Protein AF-A0A267GB24-F1 (afdb_monomer)

Structure (mmCIF, N/CA/C/O backbone):
data_AF-A0A267GB24-F1
#
_entry.id   AF-A0A267GB24-F1
#
loop_
_atom_site.group_PDB
_atom_site.id
_atom_site.type_symbol
_atom_site.label_atom_id
_atom_site.label_alt_id
_atom_site.label_comp_id
_atom_site.label_asym_id
_atom_site.label_entity_id
_atom_site.lab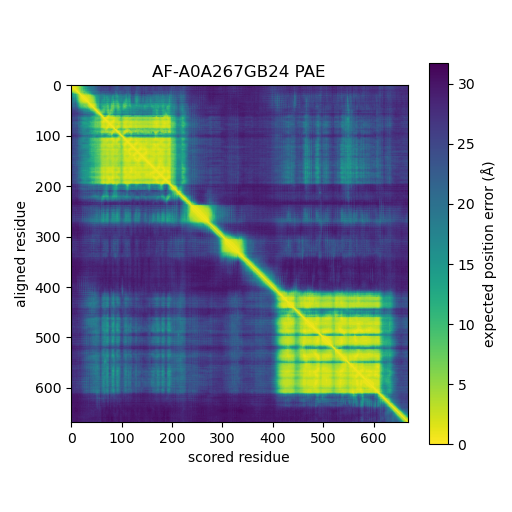el_seq_id
_atom_site.pdbx_PDB_ins_code
_atom_site.Cartn_x
_atom_site.Cartn_y
_atom_site.Cartn_z
_atom_site.occupancy
_atom_site.B_iso_or_equiv
_atom_site.auth_seq_id
_atom_site.auth_comp_id
_atom_site.auth_asym_id
_atom_site.auth_atom_id
_atom_site.pdbx_PDB_model_num
ATOM 1 N N . MET A 1 1 ? 79.904 6.897 -31.071 1.00 52.88 1 MET A N 1
ATOM 2 C CA . MET A 1 1 ? 79.945 7.002 -29.590 1.00 52.88 1 MET A CA 1
ATOM 3 C C . MET A 1 1 ? 79.028 8.101 -29.047 1.00 52.88 1 MET A C 1
ATOM 5 O O . MET A 1 1 ? 78.159 7.765 -28.262 1.00 52.88 1 MET A O 1
ATOM 9 N N . ARG A 1 2 ? 79.124 9.369 -29.485 1.00 63.03 2 ARG A N 1
ATOM 10 C CA . ARG A 1 2 ? 78.197 10.441 -29.041 1.00 63.03 2 ARG A CA 1
ATOM 11 C C . ARG A 1 2 ? 76.716 10.191 -29.378 1.00 63.03 2 ARG A C 1
ATOM 13 O O . ARG A 1 2 ? 75.855 10.501 -28.569 1.00 63.03 2 ARG A O 1
ATOM 20 N N . GLU A 1 3 ? 76.431 9.573 -30.519 1.00 60.88 3 GLU A N 1
ATOM 21 C CA . GLU A 1 3 ? 75.055 9.293 -30.965 1.00 60.88 3 GLU A CA 1
ATOM 22 C C . GLU A 1 3 ? 74.403 8.122 -30.204 1.00 60.88 3 GLU A C 1
ATOM 24 O O . GLU A 1 3 ? 73.231 8.180 -29.844 1.00 60.88 3 GLU A O 1
ATOM 29 N N . ALA A 1 4 ? 75.202 7.120 -29.822 1.00 67.38 4 ALA A N 1
ATOM 30 C CA . ALA A 1 4 ? 74.763 6.017 -28.965 1.00 67.38 4 ALA A CA 1
ATOM 31 C C . ALA A 1 4 ? 74.465 6.476 -27.524 1.00 67.38 4 ALA A C 1
ATOM 33 O O . ALA A 1 4 ? 73.570 5.945 -26.872 1.00 67.38 4 ALA A O 1
ATOM 34 N N . VAL A 1 5 ? 75.177 7.500 -27.038 1.00 78.06 5 VAL A N 1
ATOM 35 C CA . VAL A 1 5 ? 74.915 8.105 -25.722 1.00 78.06 5 VAL A CA 1
ATOM 36 C C . VAL A 1 5 ? 73.628 8.938 -25.749 1.00 78.06 5 VAL A C 1
ATOM 38 O O . VAL A 1 5 ? 72.844 8.874 -24.808 1.00 78.06 5 VAL A O 1
ATOM 41 N N . LEU A 1 6 ? 73.347 9.648 -26.847 1.00 75.19 6 LEU A N 1
ATOM 42 C CA . LEU A 1 6 ? 72.114 10.429 -27.008 1.00 75.19 6 LEU A CA 1
ATOM 43 C C . LEU A 1 6 ? 70.857 9.551 -27.145 1.00 75.19 6 LEU A C 1
ATOM 45 O O . LEU A 1 6 ? 69.822 9.890 -26.573 1.00 75.19 6 LEU A O 1
ATOM 49 N N . GLN A 1 7 ? 70.946 8.393 -27.808 1.00 69.19 7 GLN A N 1
ATOM 50 C CA . GLN A 1 7 ? 69.842 7.421 -27.847 1.00 69.19 7 GLN A CA 1
ATOM 51 C C . GLN A 1 7 ? 69.592 6.736 -26.494 1.00 69.19 7 GLN A C 1
ATOM 53 O O . GLN A 1 7 ? 68.443 6.450 -26.165 1.00 69.19 7 GLN A O 1
ATOM 58 N N . ALA A 1 8 ? 70.629 6.529 -25.676 1.00 65.88 8 ALA A N 1
ATOM 59 C CA . ALA A 1 8 ? 70.475 5.954 -24.340 1.00 65.88 8 ALA A CA 1
ATOM 60 C C . ALA A 1 8 ? 69.830 6.925 -23.330 1.00 65.88 8 ALA A C 1
ATOM 62 O O . ALA A 1 8 ? 69.159 6.477 -22.406 1.00 65.88 8 ALA A O 1
ATOM 63 N N . MET A 1 9 ? 69.986 8.245 -23.511 1.00 67.75 9 MET A N 1
ATOM 64 C CA . MET A 1 9 ? 69.376 9.248 -22.622 1.00 67.75 9 MET A CA 1
ATOM 65 C C . MET A 1 9 ? 67.915 9.586 -22.961 1.00 67.75 9 MET A C 1
ATOM 67 O O . MET A 1 9 ? 67.224 10.166 -22.127 1.00 67.75 9 MET A O 1
ATOM 71 N N . LEU A 1 10 ? 67.432 9.221 -24.154 1.00 67.75 10 LEU A N 1
ATOM 72 C CA . LEU A 1 10 ? 66.042 9.442 -24.585 1.00 67.75 10 LEU A CA 1
ATOM 73 C C . LEU A 1 10 ? 65.134 8.217 -24.383 1.00 67.75 10 LEU A C 1
ATOM 75 O O . LEU A 1 10 ? 63.928 8.304 -24.616 1.00 67.75 10 LEU A O 1
ATOM 79 N N . ALA A 1 11 ? 65.681 7.081 -23.943 1.00 59.03 11 ALA A N 1
ATOM 80 C CA . ALA A 1 11 ? 64.884 5.907 -23.617 1.00 59.03 11 ALA A CA 1
ATOM 81 C C . ALA A 1 11 ? 64.145 6.127 -22.279 1.00 59.03 11 ALA A C 1
ATOM 83 O O . ALA A 1 11 ? 64.794 6.398 -21.264 1.00 59.03 11 ALA A O 1
ATOM 84 N N . PRO A 1 12 ? 62.802 6.022 -22.237 1.00 60.47 12 PRO A N 1
ATOM 85 C CA . PRO A 1 12 ? 62.058 6.167 -20.993 1.00 60.47 12 PRO A CA 1
ATOM 86 C C . PRO A 1 12 ? 62.461 5.064 -20.001 1.00 60.47 12 PRO A C 1
ATOM 88 O O . PRO A 1 12 ? 62.697 3.924 -20.414 1.00 60.47 12 PRO A O 1
ATOM 91 N N . PRO A 1 13 ? 62.541 5.370 -18.693 1.00 58.88 13 PRO A N 1
ATOM 92 C CA . PRO A 1 13 ? 62.968 4.397 -17.699 1.00 58.88 13 PRO A CA 1
ATOM 93 C C . PRO A 1 13 ? 61.991 3.210 -17.648 1.00 58.88 13 PRO A C 1
ATOM 95 O O . PRO A 1 13 ? 60.775 3.409 -17.745 1.00 58.88 13 PRO A O 1
ATOM 98 N N . PRO A 1 14 ? 62.487 1.970 -17.475 1.00 50.16 14 PRO A N 1
ATOM 99 C CA . PRO A 1 14 ? 61.629 0.801 -17.364 1.00 50.16 14 PRO A CA 1
ATOM 100 C C . PRO A 1 14 ? 60.762 0.928 -16.107 1.00 50.16 14 PRO A C 1
ATOM 102 O O . PRO A 1 14 ? 61.260 0.974 -14.981 1.00 50.16 14 PRO A O 1
ATOM 105 N N . MET A 1 15 ? 59.447 1.002 -16.311 1.00 47.69 15 MET A N 1
ATOM 106 C CA . MET A 1 15 ? 58.461 1.020 -15.232 1.00 47.69 15 MET A CA 1
ATOM 107 C C . MET A 1 15 ? 58.642 -0.220 -14.340 1.00 47.69 15 MET A C 1
ATOM 109 O O . MET A 1 15 ? 58.783 -1.333 -14.857 1.00 47.69 15 MET A O 1
ATOM 113 N N . PRO A 1 16 ? 58.620 -0.076 -13.004 1.00 47.81 16 PRO A N 1
ATOM 114 C CA . PRO A 1 16 ? 58.806 -1.206 -12.109 1.00 47.81 16 PRO A CA 1
ATOM 115 C C . PRO A 1 16 ? 57.632 -2.184 -12.253 1.00 47.81 16 PRO A C 1
ATOM 117 O O . PRO A 1 16 ? 56.503 -1.881 -11.869 1.00 47.81 16 PRO A O 1
ATOM 120 N N . ALA A 1 17 ? 57.918 -3.399 -12.732 1.00 51.91 17 ALA A N 1
ATOM 121 C CA . ALA A 1 17 ? 56.963 -4.500 -12.921 1.00 51.91 17 ALA A CA 1
ATOM 122 C C . ALA A 1 17 ? 56.171 -4.900 -11.651 1.00 51.91 17 ALA A C 1
ATOM 124 O O . ALA A 1 17 ? 55.224 -5.680 -11.718 1.00 51.91 17 ALA A O 1
ATOM 125 N N . LYS A 1 18 ? 56.519 -4.341 -10.485 1.00 49.03 18 LYS A N 1
ATOM 126 C CA . LYS A 1 18 ? 55.812 -4.547 -9.217 1.00 49.03 18 LYS A CA 1
ATOM 127 C C . LYS A 1 18 ? 54.510 -3.736 -9.099 1.00 49.03 18 LYS A C 1
ATOM 129 O O . LYS A 1 18 ? 53.655 -4.129 -8.312 1.00 49.03 18 LYS A O 1
ATOM 134 N N . SER A 1 19 ? 54.304 -2.662 -9.875 1.00 54.94 19 SER A N 1
ATOM 135 C CA . SER A 1 19 ? 53.069 -1.860 -9.762 1.00 54.94 19 SER A CA 1
ATOM 136 C C . SER A 1 19 ? 51.867 -2.498 -10.467 1.00 54.94 19 SER A C 1
ATOM 138 O O . SER A 1 19 ? 50.762 -2.434 -9.938 1.00 54.94 19 SER A O 1
ATOM 140 N N . ALA A 1 20 ? 52.073 -3.193 -11.591 1.00 51.19 20 ALA A N 1
ATOM 141 C CA . ALA A 1 20 ? 50.996 -3.859 -12.326 1.00 51.19 20 ALA A CA 1
ATOM 142 C C . ALA A 1 20 ? 50.421 -5.062 -11.556 1.00 51.19 20 ALA A C 1
ATOM 144 O O . ALA A 1 20 ? 49.208 -5.249 -11.518 1.00 51.19 20 ALA A O 1
ATOM 145 N N . ALA A 1 21 ? 51.275 -5.834 -10.873 1.00 54.78 21 ALA A N 1
ATOM 146 C CA . ALA A 1 21 ? 50.835 -6.937 -10.018 1.00 54.78 21 ALA A CA 1
ATOM 147 C C . ALA A 1 21 ? 50.081 -6.434 -8.773 1.00 54.78 21 ALA A C 1
ATOM 149 O O . ALA A 1 21 ? 49.046 -6.994 -8.418 1.00 54.78 21 ALA A O 1
ATOM 150 N N . HIS A 1 22 ? 50.540 -5.340 -8.152 1.00 55.38 22 HIS A N 1
ATOM 151 C CA . HIS A 1 22 ? 49.831 -4.723 -7.028 1.00 55.38 22 HIS A CA 1
ATOM 152 C C . HIS A 1 22 ? 48.517 -4.051 -7.445 1.00 55.38 22 HIS A C 1
ATOM 154 O O . HIS A 1 22 ? 47.546 -4.139 -6.701 1.00 55.38 22 HIS A O 1
ATOM 160 N N . GLN A 1 23 ? 48.442 -3.437 -8.630 1.00 51.62 23 GLN A N 1
ATOM 161 C CA . GLN A 1 23 ? 47.197 -2.869 -9.160 1.00 51.62 23 GLN A CA 1
ATOM 162 C C . GLN A 1 23 ? 46.195 -3.955 -9.572 1.00 51.62 23 GLN A C 1
ATOM 164 O O . GLN A 1 23 ? 45.009 -3.810 -9.291 1.00 51.62 23 GLN A O 1
ATOM 169 N N . ALA A 1 24 ? 46.650 -5.071 -10.151 1.00 52.91 24 ALA A N 1
ATOM 170 C CA . ALA A 1 24 ? 45.792 -6.220 -10.445 1.00 52.91 24 ALA A CA 1
ATOM 171 C C . ALA A 1 24 ? 45.283 -6.903 -9.162 1.00 52.91 24 ALA A C 1
ATOM 173 O O . ALA A 1 24 ? 44.103 -7.241 -9.073 1.00 52.91 24 ALA A O 1
ATOM 174 N N . ALA A 1 25 ? 46.136 -7.042 -8.140 1.00 49.81 25 ALA A N 1
ATOM 175 C CA . ALA A 1 25 ? 45.742 -7.567 -6.833 1.00 49.81 25 ALA A CA 1
ATOM 176 C C . ALA A 1 25 ? 44.787 -6.618 -6.086 1.00 49.81 25 ALA A C 1
ATOM 178 O O . ALA A 1 25 ? 43.822 -7.078 -5.481 1.00 49.81 25 ALA A O 1
ATOM 179 N N . ALA A 1 26 ? 44.997 -5.300 -6.173 1.00 47.31 26 ALA A N 1
ATOM 180 C CA . ALA A 1 26 ? 44.103 -4.301 -5.589 1.00 47.31 26 ALA A CA 1
ATOM 181 C C . ALA A 1 26 ? 42.745 -4.243 -6.309 1.00 47.31 26 ALA A C 1
ATOM 183 O O . ALA A 1 26 ? 41.717 -4.132 -5.648 1.00 47.31 26 ALA A O 1
ATOM 184 N N . ALA A 1 27 ? 42.714 -4.385 -7.639 1.00 46.22 27 ALA A N 1
ATOM 185 C CA . ALA A 1 27 ? 41.473 -4.476 -8.407 1.00 46.22 27 ALA A CA 1
ATOM 186 C C . ALA A 1 27 ? 40.699 -5.773 -8.104 1.00 46.22 27 ALA A C 1
ATOM 188 O O . ALA A 1 27 ? 39.478 -5.739 -7.964 1.00 46.22 27 ALA A O 1
ATOM 189 N N . ALA A 1 28 ? 41.398 -6.901 -7.929 1.00 45.69 28 ALA A N 1
ATOM 190 C CA . ALA A 1 28 ? 40.791 -8.163 -7.507 1.00 45.69 28 ALA A CA 1
ATOM 191 C C . ALA A 1 28 ? 40.254 -8.097 -6.063 1.00 45.69 28 ALA A C 1
ATOM 193 O O . ALA A 1 28 ? 39.152 -8.572 -5.799 1.00 45.69 28 ALA A O 1
ATOM 194 N N . ALA A 1 29 ? 40.983 -7.452 -5.146 1.00 41.50 29 ALA A N 1
ATOM 195 C CA . ALA A 1 29 ? 40.540 -7.235 -3.768 1.00 41.50 29 ALA A CA 1
ATOM 196 C C . ALA A 1 29 ? 39.352 -6.260 -3.679 1.00 41.50 29 ALA A C 1
ATOM 198 O O . ALA A 1 29 ? 38.432 -6.489 -2.899 1.00 41.50 29 ALA A O 1
ATOM 199 N N . ALA A 1 30 ? 39.324 -5.213 -4.511 1.00 41.34 30 ALA A N 1
ATOM 200 C CA . ALA A 1 30 ? 38.196 -4.287 -4.604 1.00 41.34 30 ALA A CA 1
ATOM 201 C C . ALA A 1 30 ? 36.944 -4.953 -5.202 1.00 41.34 30 ALA A C 1
ATOM 203 O O . ALA A 1 30 ? 35.841 -4.720 -4.714 1.00 41.34 30 ALA A O 1
ATOM 204 N N . ALA A 1 31 ? 37.103 -5.831 -6.200 1.00 43.72 31 ALA A N 1
ATOM 205 C CA . ALA A 1 31 ? 36.003 -6.632 -6.739 1.00 43.72 31 ALA A CA 1
ATOM 206 C C . ALA A 1 31 ? 35.462 -7.641 -5.707 1.00 43.72 31 ALA A C 1
ATOM 208 O O . ALA A 1 31 ? 34.249 -7.789 -5.580 1.00 43.72 31 ALA A O 1
ATOM 209 N N . ALA A 1 32 ? 36.343 -8.269 -4.917 1.00 40.88 32 ALA A N 1
ATOM 210 C CA . ALA A 1 32 ? 35.952 -9.161 -3.824 1.00 40.88 32 ALA A CA 1
ATOM 211 C C . ALA A 1 32 ? 35.237 -8.413 -2.677 1.00 40.88 32 ALA A C 1
ATOM 213 O O . ALA A 1 32 ? 34.249 -8.905 -2.133 1.00 40.88 32 ALA A O 1
ATOM 214 N N . ALA A 1 33 ? 35.683 -7.197 -2.341 1.00 38.31 33 ALA A N 1
ATOM 215 C CA . ALA A 1 33 ? 35.041 -6.344 -1.338 1.00 38.31 33 ALA A CA 1
ATOM 216 C C . ALA A 1 33 ? 33.681 -5.783 -1.805 1.00 38.31 33 ALA A C 1
ATOM 218 O O . ALA A 1 33 ? 32.763 -5.625 -1.002 1.00 38.31 33 ALA A O 1
ATOM 219 N N . ALA A 1 34 ? 33.523 -5.515 -3.106 1.00 39.88 34 ALA A N 1
ATOM 220 C CA . ALA A 1 34 ? 32.231 -5.157 -3.687 1.00 39.88 34 ALA A CA 1
ATOM 221 C C . ALA A 1 34 ? 31.247 -6.341 -3.637 1.00 39.88 34 ALA A C 1
ATOM 223 O O . ALA A 1 34 ? 30.090 -6.147 -3.265 1.00 39.88 34 ALA A O 1
ATOM 224 N N . SER A 1 35 ? 31.715 -7.569 -3.903 1.00 43.97 35 SER A N 1
ATOM 225 C CA . SER A 1 35 ? 30.869 -8.766 -3.818 1.00 43.97 35 SER A CA 1
ATOM 226 C C . SER A 1 35 ? 30.406 -9.097 -2.396 1.00 43.97 35 SER A C 1
ATOM 228 O O . SER A 1 35 ? 29.263 -9.502 -2.228 1.00 43.97 35 SER A O 1
ATOM 230 N N . THR A 1 36 ? 31.221 -8.865 -1.359 1.00 40.00 36 THR A N 1
ATOM 231 C CA . THR A 1 36 ? 30.813 -9.119 0.039 1.00 40.00 36 THR A CA 1
ATOM 232 C C . THR A 1 36 ? 29.830 -8.072 0.576 1.00 40.00 36 THR A C 1
ATOM 234 O O . THR A 1 36 ? 28.964 -8.395 1.390 1.00 40.00 36 THR A O 1
ATOM 237 N N . SER A 1 37 ? 29.908 -6.826 0.094 1.00 40.31 37 SER A N 1
ATOM 238 C CA . SER A 1 37 ? 28.919 -5.775 0.380 1.00 40.31 37 SER A CA 1
ATOM 239 C C . SER A 1 37 ? 27.567 -6.063 -0.291 1.00 40.31 37 SER A C 1
ATOM 241 O O . SER A 1 37 ? 26.520 -5.959 0.351 1.00 40.31 37 SER A O 1
ATOM 243 N N . GLU A 1 38 ? 27.580 -6.508 -1.555 1.00 44.34 38 GLU A N 1
ATOM 244 C CA . GLU A 1 38 ? 26.372 -6.960 -2.260 1.00 44.34 38 GLU A CA 1
ATOM 245 C C . GLU A 1 38 ? 25.779 -8.231 -1.640 1.00 44.34 38 GLU A C 1
ATOM 247 O O . GLU A 1 38 ? 24.562 -8.331 -1.530 1.00 44.34 38 GLU A O 1
ATOM 252 N N . GLU A 1 39 ? 26.602 -9.169 -1.167 1.00 41.22 39 GLU A N 1
ATOM 253 C CA . GLU A 1 39 ? 26.149 -10.375 -0.464 1.00 41.22 39 GLU A CA 1
ATOM 254 C C . GLU A 1 39 ? 25.481 -10.041 0.882 1.00 41.22 39 GLU A C 1
ATOM 256 O O . GLU A 1 39 ? 24.453 -10.622 1.222 1.00 41.22 39 GLU A O 1
ATOM 261 N N . SER A 1 40 ? 25.981 -9.040 1.616 1.00 36.44 40 SER A N 1
ATOM 262 C CA . SER A 1 40 ? 25.338 -8.522 2.836 1.00 36.44 40 SER A CA 1
ATOM 263 C C . SER A 1 40 ? 24.008 -7.807 2.540 1.00 36.44 40 SER A C 1
ATOM 265 O O . SER A 1 40 ? 23.011 -8.017 3.233 1.00 36.44 40 SER A O 1
ATOM 267 N N . ALA A 1 41 ? 23.945 -7.018 1.461 1.00 43.12 41 ALA A N 1
ATOM 268 C CA . ALA A 1 41 ? 22.705 -6.395 0.992 1.00 43.12 41 ALA A CA 1
ATOM 269 C C . ALA A 1 41 ? 21.680 -7.433 0.488 1.00 43.12 41 ALA A C 1
ATOM 271 O O . ALA A 1 41 ? 20.486 -7.299 0.755 1.00 43.12 41 ALA A O 1
ATOM 272 N N . LEU A 1 42 ? 22.141 -8.496 -0.178 1.00 45.41 42 LEU A N 1
ATOM 273 C CA . LEU A 1 42 ? 21.326 -9.634 -0.599 1.00 45.41 42 LEU A CA 1
ATOM 274 C C . LEU A 1 42 ? 20.835 -10.445 0.600 1.00 45.41 42 LEU A C 1
ATOM 276 O O . LEU A 1 42 ? 19.666 -10.800 0.625 1.00 45.41 42 LEU A O 1
ATOM 280 N N . ASN A 1 43 ? 21.656 -10.666 1.628 1.00 41.88 43 ASN A N 1
ATOM 281 C CA . ASN A 1 43 ? 21.225 -11.326 2.864 1.00 41.88 43 ASN A CA 1
ATOM 282 C C . ASN A 1 43 ? 20.130 -10.534 3.600 1.00 41.88 43 ASN A C 1
ATOM 284 O O . ASN A 1 43 ? 19.216 -11.141 4.151 1.00 41.88 43 ASN A O 1
ATOM 288 N N . ASN A 1 44 ? 20.155 -9.198 3.525 1.00 38.47 44 ASN A N 1
ATOM 289 C CA . ASN A 1 44 ? 19.076 -8.337 4.028 1.00 38.47 44 ASN A CA 1
ATOM 290 C C . ASN A 1 44 ? 17.823 -8.323 3.124 1.00 38.47 44 ASN A C 1
ATOM 292 O O . ASN A 1 44 ? 16.719 -8.076 3.602 1.00 38.47 44 ASN A O 1
ATOM 296 N N . LEU A 1 45 ? 17.965 -8.601 1.822 1.00 40.03 45 LEU A N 1
ATOM 297 C CA . LEU A 1 45 ? 16.843 -8.850 0.902 1.00 40.03 45 LEU A CA 1
ATOM 298 C C . LEU A 1 45 ? 16.262 -10.268 1.064 1.00 40.03 45 LEU A C 1
ATOM 300 O O . LEU A 1 45 ? 15.080 -10.485 0.807 1.00 40.03 45 LEU A O 1
ATOM 304 N N . LEU A 1 46 ? 17.067 -11.237 1.507 1.00 37.91 46 LEU A N 1
ATOM 305 C CA . LEU A 1 46 ? 16.652 -12.617 1.784 1.00 37.91 46 LEU A CA 1
ATOM 306 C C . LEU A 1 46 ? 15.847 -12.744 3.087 1.00 37.91 46 LEU A C 1
ATOM 308 O O . LEU A 1 46 ? 15.130 -13.727 3.257 1.00 37.91 46 LEU A O 1
ATOM 312 N N . THR A 1 47 ? 15.910 -11.743 3.969 1.00 35.34 47 THR A N 1
ATOM 313 C CA . THR A 1 47 ? 15.036 -11.587 5.143 1.00 35.34 47 THR A CA 1
ATOM 314 C C . THR A 1 47 ? 13.780 -10.765 4.862 1.00 35.34 47 THR A C 1
ATOM 316 O O . THR A 1 47 ? 13.074 -10.403 5.803 1.00 35.34 47 THR A O 1
ATOM 319 N N . VAL A 1 48 ? 13.441 -10.499 3.591 1.00 38.41 48 VAL A N 1
ATOM 320 C CA . VAL A 1 48 ? 12.101 -10.008 3.246 1.00 38.41 48 VAL A CA 1
ATOM 321 C C . VAL A 1 48 ? 11.099 -11.087 3.651 1.00 38.41 48 VAL A C 1
ATOM 323 O O . VAL A 1 48 ? 10.867 -12.055 2.925 1.00 38.41 48 VAL A O 1
ATOM 326 N N . GLU A 1 49 ? 10.512 -10.923 4.837 1.00 36.22 49 GLU A N 1
ATOM 327 C CA . GLU A 1 49 ? 9.334 -11.665 5.253 1.00 36.22 49 GLU A CA 1
ATOM 328 C C . GLU A 1 49 ? 8.225 -11.322 4.261 1.00 36.22 49 GLU A C 1
ATOM 330 O O . GLU A 1 49 ? 7.556 -10.289 4.351 1.00 36.22 49 GLU A O 1
ATOM 335 N N . LEU A 1 50 ? 8.055 -12.183 3.255 1.00 46.78 50 LEU A N 1
ATOM 336 C CA . LEU A 1 50 ? 6.847 -12.177 2.451 1.00 46.78 50 LEU A CA 1
ATOM 337 C C . LEU A 1 50 ? 5.682 -12.262 3.442 1.00 46.78 50 LEU A C 1
ATOM 339 O O . LEU A 1 50 ? 5.692 -13.161 4.288 1.00 46.78 50 LEU A O 1
ATOM 343 N N . PRO A 1 51 ? 4.703 -11.340 3.378 1.00 43.66 51 PRO A N 1
ATOM 344 C CA . PRO A 1 51 ? 3.585 -11.330 4.303 1.00 43.66 51 PRO A CA 1
ATOM 345 C C . PRO A 1 51 ? 3.040 -12.745 4.487 1.00 43.66 51 PRO A C 1
ATOM 347 O O . PRO A 1 51 ? 2.744 -13.423 3.501 1.00 43.66 51 PRO A O 1
ATOM 350 N N . SER A 1 52 ? 2.851 -13.173 5.737 1.00 44.28 52 SER A N 1
ATOM 351 C CA . SER A 1 52 ? 2.342 -14.498 6.145 1.00 44.28 52 SER A CA 1
ATOM 352 C C . SER A 1 52 ? 1.007 -14.913 5.489 1.00 44.28 52 SER A C 1
ATOM 354 O O . SER A 1 52 ? 0.545 -16.040 5.643 1.00 44.28 52 SER A O 1
ATOM 356 N N . ARG A 1 53 ? 0.407 -14.016 4.698 1.00 46.78 53 ARG A N 1
ATOM 357 C CA . ARG A 1 53 ? -0.774 -14.201 3.850 1.00 46.78 53 ARG A CA 1
ATOM 358 C C . ARG A 1 53 ? -0.528 -15.021 2.573 1.00 46.78 53 ARG A C 1
ATOM 360 O O . ARG A 1 53 ? -1.510 -15.435 1.968 1.00 46.78 53 ARG A O 1
ATOM 367 N N . TYR A 1 54 ? 0.717 -15.260 2.146 1.00 50.66 54 TYR A N 1
ATOM 368 C CA . TYR A 1 54 ? 0.994 -16.139 0.992 1.00 50.66 54 TYR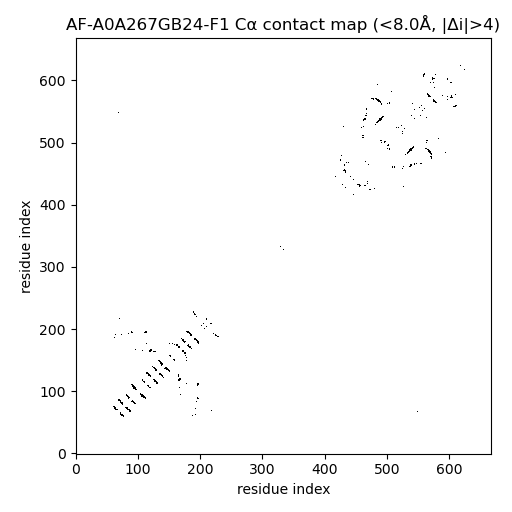 A CA 1
ATOM 369 C C . TYR A 1 54 ? 1.038 -17.625 1.372 1.00 50.66 54 TYR A C 1
ATOM 371 O O . TYR A 1 54 ? 0.676 -18.471 0.559 1.00 50.66 54 TYR A O 1
ATOM 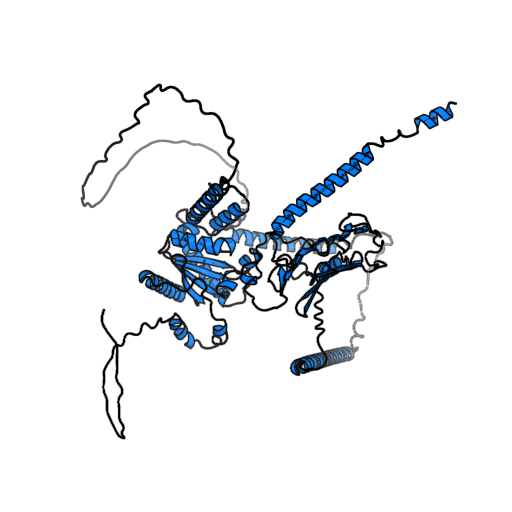379 N N . SER A 1 55 ? 1.379 -17.940 2.624 1.00 45.97 55 SER A N 1
ATOM 380 C CA . SER A 1 55 ? 1.436 -19.313 3.145 1.00 45.97 55 SER A CA 1
ATOM 381 C C . SER A 1 55 ? 0.056 -19.970 3.298 1.00 45.97 55 SER A C 1
ATOM 383 O O . SER A 1 55 ? -0.030 -21.185 3.433 1.00 45.97 55 SER A O 1
ATOM 385 N N . SER A 1 56 ? -1.030 -19.185 3.288 1.00 47.00 56 SER A N 1
ATOM 386 C CA . SER A 1 56 ? -2.409 -19.676 3.427 1.00 47.00 56 SER A CA 1
ATOM 387 C C . SER A 1 56 ? -3.147 -19.869 2.098 1.00 47.00 56 SER A C 1
ATOM 389 O O . SER A 1 56 ? -4.295 -20.318 2.100 1.00 47.00 56 SER A O 1
ATOM 391 N N . LEU A 1 57 ? -2.507 -19.588 0.955 1.00 52.66 57 LEU A N 1
ATOM 392 C CA . LEU A 1 57 ? -3.019 -19.961 -0.368 1.00 52.66 57 LEU A CA 1
ATOM 393 C C . LEU A 1 57 ? -2.792 -21.467 -0.587 1.00 52.66 57 LEU A C 1
ATOM 395 O O . LEU A 1 57 ? -1.988 -21.875 -1.416 1.00 52.66 57 LEU A O 1
ATOM 399 N N . GLY A 1 58 ? -3.489 -22.296 0.195 1.00 41.56 58 GLY A N 1
ATOM 400 C CA . GLY A 1 58 ? -3.394 -23.760 0.216 1.00 41.56 58 GLY A CA 1
ATOM 401 C C . GLY A 1 58 ? -3.962 -24.462 -1.021 1.00 41.56 58 GLY A C 1
ATOM 402 O O . GLY A 1 58 ? -4.708 -25.427 -0.898 1.00 41.56 58 GLY A O 1
ATOM 403 N N . GLY A 1 59 ? -3.634 -23.996 -2.222 1.00 48.47 59 GLY A N 1
ATOM 404 C CA . GLY A 1 59 ? -3.982 -24.672 -3.465 1.00 48.47 59 GLY A CA 1
ATOM 405 C C . GLY A 1 59 ? -2.857 -24.503 -4.467 1.00 48.47 59 GLY A C 1
ATOM 406 O O . GLY A 1 59 ? -2.514 -23.361 -4.757 1.00 48.47 59 GLY A O 1
ATOM 407 N N . GLY A 1 60 ? -2.323 -25.627 -4.970 1.00 56.34 60 GLY A N 1
ATOM 408 C CA . GLY A 1 60 ? -1.214 -25.780 -5.931 1.00 56.34 60 GLY A CA 1
ATOM 409 C C . GLY A 1 60 ? -1.349 -24.918 -7.185 1.00 56.34 60 GLY A C 1
ATOM 410 O O . GLY A 1 60 ? -1.680 -25.358 -8.288 1.00 56.34 60 GLY A O 1
ATOM 411 N N . ARG A 1 61 ? -1.188 -23.612 -7.005 1.00 73.56 61 ARG A N 1
ATOM 412 C CA . ARG A 1 61 ? -1.243 -22.621 -8.057 1.00 73.56 61 ARG A CA 1
ATOM 413 C C . ARG A 1 61 ? 0.144 -22.020 -8.113 1.00 73.56 61 ARG A C 1
ATOM 415 O O . ARG A 1 61 ? 0.561 -21.365 -7.170 1.00 73.56 61 ARG A O 1
ATOM 422 N N . LEU A 1 62 ? 0.828 -22.206 -9.242 1.00 72.38 62 LEU A N 1
ATOM 423 C CA . LEU A 1 62 ? 1.978 -21.375 -9.584 1.00 72.38 62 LEU A CA 1
ATOM 424 C C . LEU A 1 62 ? 1.579 -19.904 -9.416 1.00 72.38 62 LEU A C 1
ATOM 426 O O . LEU A 1 62 ? 0.681 -19.425 -10.117 1.00 72.38 62 LEU A O 1
ATOM 430 N N . ILE A 1 63 ? 2.213 -19.227 -8.464 1.00 79.75 63 ILE A N 1
ATOM 431 C CA . ILE A 1 63 ? 1.969 -17.823 -8.159 1.00 79.75 63 ILE A CA 1
ATOM 432 C C . ILE A 1 63 ? 3.186 -17.043 -8.647 1.00 79.75 63 ILE A C 1
ATOM 434 O O . ILE A 1 63 ? 4.276 -17.123 -8.081 1.00 79.75 63 ILE A O 1
ATOM 438 N N . GLN A 1 64 ? 2.984 -16.301 -9.734 1.00 89.81 64 GLN A N 1
ATOM 439 C CA . GLN A 1 64 ? 3.880 -15.236 -10.155 1.00 89.81 64 GLN A CA 1
ATOM 440 C C . GLN A 1 64 ? 3.307 -13.916 -9.636 1.00 89.81 64 GLN A C 1
ATOM 442 O O . GLN A 1 64 ? 2.198 -13.528 -10.003 1.00 89.81 64 GLN A O 1
ATOM 447 N N . CYS A 1 65 ? 4.061 -13.230 -8.786 1.00 88.12 65 CYS A N 1
ATOM 448 C CA . CYS A 1 65 ? 3.699 -11.939 -8.216 1.00 88.12 65 CYS A CA 1
ATOM 449 C C . CYS A 1 65 ? 4.615 -10.856 -8.773 1.00 88.12 65 CYS A C 1
ATOM 451 O O . CYS A 1 65 ? 5.829 -11.035 -8.833 1.00 88.12 65 CYS A O 1
ATOM 453 N N . ARG A 1 66 ? 4.056 -9.703 -9.136 1.00 85.12 66 ARG A N 1
ATOM 454 C CA . ARG A 1 66 ? 4.860 -8.514 -9.424 1.00 85.12 66 ARG A CA 1
ATOM 455 C C . ARG A 1 66 ? 5.110 -7.762 -8.124 1.00 85.12 66 ARG A C 1
ATOM 457 O O . ARG A 1 66 ? 4.161 -7.479 -7.396 1.00 85.12 66 ARG A O 1
ATOM 464 N N . LEU A 1 67 ? 6.373 -7.474 -7.836 1.00 82.31 67 LEU A N 1
ATOM 465 C CA . LEU A 1 67 ? 6.767 -6.671 -6.693 1.00 82.31 67 LEU A CA 1
ATOM 466 C C . LEU A 1 67 ? 6.594 -5.172 -6.987 1.00 82.31 67 LEU A C 1
ATOM 468 O O . LEU A 1 67 ? 6.541 -4.760 -8.151 1.00 82.31 67 LEU A O 1
ATOM 472 N N . PRO A 1 68 ? 6.514 -4.348 -5.936 1.00 63.28 68 PRO A N 1
ATOM 473 C CA . PRO A 1 68 ? 6.257 -2.911 -6.048 1.00 63.28 68 PRO A CA 1
ATOM 474 C C . PRO A 1 68 ? 7.405 -2.125 -6.678 1.00 63.28 68 PRO A C 1
ATOM 476 O O . PRO A 1 68 ? 7.177 -1.125 -7.350 1.00 63.28 68 PRO A O 1
ATOM 479 N N . ASP A 1 69 ? 8.633 -2.614 -6.516 1.00 74.81 69 ASP A N 1
ATOM 480 C CA . ASP A 1 69 ? 9.842 -2.097 -7.165 1.00 74.81 69 ASP A CA 1
ATOM 481 C C . ASP A 1 69 ? 9.898 -2.436 -8.672 1.00 74.81 69 ASP A C 1
ATOM 483 O O . ASP A 1 69 ? 10.926 -2.253 -9.323 1.00 74.81 69 ASP A O 1
ATOM 487 N N . GLY A 1 70 ? 8.809 -2.977 -9.232 1.00 81.06 70 GLY A N 1
ATOM 488 C CA . GLY A 1 70 ? 8.738 -3.517 -10.587 1.00 81.06 70 GLY A CA 1
ATOM 489 C C . GLY A 1 70 ? 9.315 -4.927 -10.711 1.00 81.06 70 GLY A C 1
ATOM 490 O O . GLY A 1 70 ? 9.244 -5.510 -11.798 1.00 81.06 70 GLY A O 1
ATOM 491 N N . GLY A 1 71 ? 9.853 -5.482 -9.622 1.00 87.75 71 GLY A N 1
ATOM 492 C CA . GLY A 1 71 ? 10.387 -6.829 -9.551 1.00 87.75 71 GLY A CA 1
ATOM 493 C C . GLY A 1 71 ? 9.332 -7.903 -9.793 1.00 87.75 71 GLY A C 1
ATOM 494 O O . GLY A 1 71 ? 8.143 -7.644 -9.978 1.00 87.75 71 GLY A O 1
ATOM 495 N N . THR A 1 72 ? 9.751 -9.156 -9.851 1.00 89.38 72 THR A N 1
ATOM 496 C CA . THR A 1 72 ? 8.852 -10.294 -10.055 1.00 89.38 72 THR A CA 1
ATOM 497 C C . THR A 1 72 ? 9.305 -11.445 -9.184 1.00 89.38 72 THR A C 1
ATOM 499 O O . THR A 1 72 ? 10.465 -11.833 -9.238 1.00 89.38 72 THR A O 1
ATOM 502 N N . VAL A 1 73 ? 8.388 -12.008 -8.408 1.00 93.69 73 VAL A N 1
ATOM 503 C CA . VAL A 1 73 ? 8.613 -13.216 -7.619 1.00 93.69 73 VAL A CA 1
ATOM 504 C C . VAL A 1 73 ? 7.853 -14.367 -8.243 1.00 93.69 73 VAL A C 1
ATOM 506 O O . VAL A 1 73 ? 6.667 -14.241 -8.537 1.00 93.69 73 VAL A O 1
ATOM 509 N N . VAL A 1 74 ? 8.523 -15.497 -8.423 1.00 93.31 74 VAL A N 1
ATOM 510 C CA . VAL A 1 74 ? 7.885 -16.781 -8.726 1.00 93.31 74 VAL A CA 1
ATOM 511 C C . VAL A 1 74 ? 7.978 -17.628 -7.470 1.00 93.31 74 VAL A C 1
ATOM 513 O O . VAL A 1 74 ? 9.073 -17.769 -6.930 1.00 93.31 74 VAL A O 1
ATOM 516 N N . LEU A 1 75 ? 6.854 -18.157 -6.993 1.00 93.38 75 LEU A N 1
ATOM 517 C CA . LEU A 1 75 ? 6.799 -19.011 -5.807 1.00 93.38 75 LEU A CA 1
ATOM 518 C C . LEU A 1 75 ? 6.758 -20.495 -6.200 1.00 93.38 75 LEU A C 1
ATOM 520 O O . LEU A 1 75 ? 6.092 -20.870 -7.168 1.00 93.38 75 LEU A O 1
ATOM 524 N N . TYR A 1 76 ? 7.432 -21.336 -5.418 1.00 92.25 76 TYR A N 1
ATOM 525 C CA . TYR A 1 76 ? 7.216 -22.780 -5.406 1.00 92.25 76 TYR A CA 1
ATOM 526 C C . TYR A 1 76 ? 5.789 -23.114 -4.938 1.00 92.25 76 TYR A C 1
ATOM 528 O O . TYR A 1 76 ? 5.163 -22.296 -4.255 1.00 92.25 76 TYR A O 1
ATOM 536 N N . PRO A 1 77 ? 5.278 -24.331 -5.215 1.00 86.94 77 PRO A N 1
ATOM 537 C CA . PRO A 1 77 ? 4.018 -24.807 -4.635 1.00 86.94 77 PRO A CA 1
ATOM 538 C C . PRO A 1 77 ? 3.993 -24.772 -3.099 1.00 86.94 77 PRO A C 1
ATOM 540 O O . PRO A 1 77 ? 2.929 -24.637 -2.503 1.00 86.94 77 PRO A O 1
ATOM 543 N N . SER A 1 78 ? 5.165 -24.825 -2.455 1.00 86.50 78 SER A N 1
ATOM 544 C CA . SER A 1 78 ? 5.337 -24.653 -1.006 1.00 86.50 78 SER A CA 1
ATOM 545 C C . SER A 1 78 ? 5.008 -23.239 -0.494 1.00 86.50 78 SER A C 1
ATOM 547 O O . SER A 1 78 ? 4.970 -23.017 0.715 1.00 86.50 78 SER A O 1
ATOM 549 N N . GLY A 1 79 ? 4.820 -22.262 -1.390 1.00 85.50 79 GLY A N 1
ATOM 550 C CA . GLY A 1 79 ? 4.659 -20.841 -1.070 1.00 85.50 79 GLY A CA 1
ATOM 551 C C . GLY A 1 79 ? 5.980 -20.087 -0.880 1.00 85.50 79 GLY A C 1
ATOM 552 O O . GLY A 1 79 ? 5.963 -18.874 -0.670 1.00 85.50 79 GLY A O 1
ATOM 553 N N . ARG A 1 80 ? 7.130 -20.767 -0.972 1.00 88.44 80 ARG A N 1
ATOM 554 C CA . ARG A 1 80 ? 8.457 -20.145 -0.849 1.00 88.44 80 ARG A CA 1
ATOM 555 C C . ARG A 1 80 ? 8.913 -19.516 -2.170 1.00 88.44 80 ARG A C 1
ATOM 557 O O . ARG A 1 80 ? 8.552 -20.011 -3.235 1.00 88.44 80 ARG A O 1
ATOM 564 N N . PRO A 1 81 ? 9.727 -18.449 -2.143 1.00 90.75 81 PRO A N 1
ATOM 565 C CA . PRO A 1 81 ? 10.261 -17.846 -3.360 1.00 90.75 81 PRO A CA 1
ATOM 566 C C . PRO A 1 81 ? 11.223 -18.789 -4.091 1.00 90.75 81 PRO A C 1
ATOM 568 O O . PRO A 1 81 ? 12.177 -19.293 -3.509 1.00 90.75 81 PRO A O 1
ATOM 571 N N . ALA A 1 82 ? 10.969 -18.994 -5.383 1.00 93.94 82 ALA A N 1
ATOM 572 C CA . ALA A 1 82 ? 11.815 -19.727 -6.322 1.00 93.94 82 ALA A CA 1
ATOM 573 C C . ALA A 1 82 ? 12.706 -18.795 -7.143 1.00 93.94 82 ALA A C 1
ATOM 575 O O . ALA A 1 82 ? 13.904 -19.038 -7.283 1.00 93.94 82 ALA A O 1
ATOM 576 N N . LEU A 1 83 ? 12.124 -17.718 -7.674 1.00 93.62 83 LEU A N 1
ATOM 577 C CA . LEU A 1 83 ? 12.829 -16.689 -8.437 1.00 93.62 83 LEU A CA 1
ATOM 578 C C . LEU A 1 83 ? 12.440 -15.313 -7.917 1.00 93.62 83 LEU A C 1
ATOM 580 O O . LEU A 1 83 ? 11.266 -15.068 -7.655 1.00 93.62 83 LEU A O 1
ATOM 584 N N . LEU A 1 84 ? 13.415 -14.416 -7.835 1.00 93.12 84 LEU A N 1
ATOM 585 C CA . LEU A 1 84 ? 13.259 -13.004 -7.505 1.00 93.12 84 LEU A CA 1
ATOM 586 C C . LEU A 1 84 ? 13.958 -12.185 -8.594 1.00 93.12 84 LEU A C 1
ATOM 588 O O . LEU A 1 84 ? 15.181 -12.140 -8.640 1.00 93.12 84 LEU A O 1
ATOM 592 N N . ALA A 1 85 ? 13.197 -11.543 -9.474 1.00 92.44 85 ALA A N 1
ATOM 593 C CA . ALA A 1 85 ? 13.686 -10.458 -10.318 1.00 92.44 85 ALA A CA 1
ATOM 594 C C . ALA A 1 85 ? 13.517 -9.131 -9.597 1.00 92.44 85 ALA A C 1
ATOM 596 O O . ALA A 1 85 ? 12.441 -8.837 -9.085 1.00 92.44 85 ALA A O 1
ATOM 597 N N . CYS A 1 86 ? 14.548 -8.306 -9.637 1.00 87.75 86 CYS A N 1
ATOM 598 C CA . CYS A 1 86 ? 14.570 -6.990 -9.033 1.00 87.75 86 CYS A CA 1
ATOM 599 C C . CYS A 1 86 ? 14.378 -5.926 -10.124 1.00 87.75 86 CYS A C 1
ATOM 601 O O . CYS A 1 86 ? 15.123 -5.906 -11.106 1.00 87.75 86 CYS A O 1
ATOM 603 N N . GLY A 1 87 ? 13.357 -5.070 -10.003 1.00 75.19 87 GLY A N 1
ATOM 604 C CA . GLY A 1 87 ? 12.880 -4.273 -11.144 1.00 75.19 87 GLY A CA 1
ATOM 605 C C . GLY A 1 87 ? 13.838 -3.167 -11.602 1.00 75.19 87 GLY A C 1
ATOM 606 O O . GLY A 1 87 ? 14.027 -2.954 -12.797 1.00 75.19 87 GLY A O 1
ATOM 607 N N . TRP A 1 88 ? 14.489 -2.507 -10.649 1.00 71.94 88 TRP A N 1
ATOM 608 C CA . TRP A 1 88 ? 15.484 -1.450 -10.850 1.00 71.94 88 TRP A CA 1
ATOM 609 C C . TRP A 1 88 ? 16.868 -1.918 -11.328 1.00 71.94 88 TRP A C 1
ATOM 611 O O . TRP A 1 88 ? 17.461 -1.265 -12.184 1.00 71.94 88 TRP A O 1
ATOM 621 N N . SER A 1 89 ? 17.396 -3.033 -10.813 1.00 75.38 89 SER A N 1
ATOM 622 C CA . SER A 1 89 ? 18.732 -3.534 -11.186 1.00 75.38 89 SER A CA 1
ATOM 623 C C . SER A 1 89 ? 18.701 -4.553 -12.327 1.00 75.38 89 SER A C 1
ATOM 625 O O . SER A 1 89 ? 19.745 -4.878 -12.898 1.00 75.38 89 SER A O 1
ATOM 627 N N . GLY A 1 90 ? 17.518 -5.101 -12.632 1.00 75.06 90 GLY A N 1
ATOM 628 C CA . GLY A 1 90 ? 17.340 -6.239 -13.532 1.00 75.06 90 GLY A CA 1
ATOM 629 C C . GLY A 1 90 ? 18.086 -7.497 -13.075 1.00 75.06 90 GLY A C 1
ATOM 630 O O . GLY A 1 90 ? 18.287 -8.407 -13.879 1.00 75.06 90 GLY A O 1
ATOM 631 N N . ALA A 1 91 ? 18.528 -7.540 -11.813 1.00 84.44 91 ALA A N 1
ATOM 632 C CA . ALA A 1 91 ? 19.142 -8.719 -11.230 1.00 84.44 91 ALA A CA 1
ATOM 633 C C . ALA A 1 91 ? 18.081 -9.777 -10.941 1.00 84.44 91 ALA A C 1
ATOM 635 O O . ALA A 1 91 ? 16.981 -9.460 -10.485 1.00 84.44 91 ALA A O 1
ATOM 636 N N . VAL A 1 92 ? 18.424 -11.032 -11.202 1.00 86.94 92 VAL A N 1
ATOM 637 C CA . VAL A 1 92 ? 17.587 -12.188 -10.914 1.00 86.94 92 VAL A CA 1
ATOM 638 C C . VAL A 1 92 ? 18.323 -13.130 -9.983 1.00 86.94 92 VAL A C 1
ATOM 640 O O . VAL A 1 92 ? 19.454 -13.534 -10.248 1.00 86.94 92 VAL A O 1
ATOM 643 N N . VAL A 1 93 ? 17.640 -13.483 -8.903 1.00 89.69 93 VAL A N 1
ATOM 644 C CA . VAL A 1 93 ? 18.099 -14.382 -7.854 1.00 89.69 93 VAL A CA 1
ATOM 645 C C . VAL A 1 93 ? 17.238 -15.642 -7.883 1.00 89.69 93 VAL A C 1
ATOM 647 O O . VAL A 1 93 ? 16.010 -15.552 -7.888 1.00 89.69 93 VAL A O 1
ATOM 650 N N . ALA A 1 94 ? 17.869 -16.816 -7.905 1.00 85.06 94 ALA A N 1
ATOM 651 C CA . ALA A 1 94 ? 17.197 -18.111 -7.831 1.00 85.06 94 ALA A CA 1
ATOM 652 C C . ALA A 1 94 ? 17.484 -18.790 -6.491 1.00 85.06 94 ALA A C 1
ATOM 654 O O . ALA A 1 94 ? 18.642 -18.902 -6.079 1.00 85.06 94 ALA A O 1
ATOM 655 N N . LEU A 1 95 ? 16.430 -19.268 -5.832 1.00 88.44 95 LEU A N 1
ATOM 656 C CA . LEU A 1 95 ? 16.484 -19.846 -4.491 1.00 88.44 95 LEU A CA 1
ATOM 657 C C . LEU A 1 95 ? 16.012 -21.298 -4.493 1.00 88.44 95 LEU A C 1
ATOM 659 O O . LEU A 1 95 ? 15.159 -21.698 -5.288 1.00 88.44 95 LEU A O 1
ATOM 663 N N . ASN A 1 96 ? 16.572 -22.092 -3.585 1.00 85.00 96 ASN A N 1
ATOM 664 C CA . ASN A 1 96 ? 16.195 -23.487 -3.411 1.00 85.00 96 ASN A CA 1
ATOM 665 C C . ASN A 1 96 ? 15.018 -23.671 -2.435 1.00 85.00 96 ASN A C 1
ATOM 667 O O . ASN A 1 96 ? 14.998 -23.053 -1.374 1.00 85.00 96 ASN A O 1
ATOM 671 N N . ASP A 1 97 ? 14.106 -24.599 -2.746 1.00 77.00 97 ASP A N 1
ATOM 672 C CA . ASP A 1 97 ? 12.925 -24.937 -1.928 1.00 77.00 97 ASP A CA 1
ATOM 673 C C . ASP A 1 97 ? 13.202 -25.956 -0.807 1.00 77.00 97 ASP A C 1
ATOM 675 O O . ASP A 1 97 ? 12.274 -26.558 -0.275 1.00 77.00 97 ASP A O 1
ATOM 679 N N . SER A 1 98 ? 14.465 -26.238 -0.462 1.00 73.75 98 SER A N 1
ATOM 680 C CA . SER A 1 98 ? 14.757 -27.329 0.477 1.00 73.75 98 SER A CA 1
ATOM 681 C C . SER A 1 98 ? 14.102 -27.076 1.841 1.00 73.75 98 SER A C 1
ATOM 683 O O . SER A 1 98 ? 14.456 -26.152 2.576 1.00 73.75 98 SER A O 1
ATOM 685 N N . LEU A 1 99 ? 13.108 -27.904 2.163 1.00 54.44 99 LEU A N 1
ATOM 686 C CA . LEU A 1 99 ? 12.385 -27.906 3.434 1.00 54.44 99 LEU A CA 1
ATOM 687 C C . LEU A 1 99 ? 13.237 -28.466 4.582 1.00 54.44 99 LEU A C 1
ATOM 689 O O . LEU A 1 99 ? 12.972 -28.153 5.738 1.00 54.44 99 LEU A O 1
ATOM 693 N N . GLU A 1 100 ? 14.265 -29.260 4.271 1.00 54.78 100 GLU A N 1
ATOM 694 C CA . GLU A 1 100 ? 14.920 -30.143 5.244 1.00 54.78 100 GLU A CA 1
ATOM 695 C C . GLU A 1 100 ? 16.187 -29.578 5.896 1.00 54.78 100 GLU A C 1
ATOM 697 O O . GLU A 1 100 ? 16.727 -30.195 6.814 1.00 54.78 100 GLU A O 1
ATOM 702 N N . ARG A 1 101 ? 16.694 -28.412 5.476 1.00 49.19 101 ARG A N 1
ATOM 703 C CA . ARG A 1 101 ? 17.885 -27.800 6.096 1.00 49.19 101 ARG A CA 1
ATOM 704 C C . ARG A 1 101 ? 17.686 -26.303 6.297 1.00 49.19 101 ARG A C 1
ATOM 706 O O . ARG A 1 101 ? 17.095 -25.639 5.456 1.00 49.19 101 ARG A O 1
ATOM 713 N N . GLN A 1 102 ? 18.171 -25.793 7.430 1.00 48.19 102 GLN A N 1
ATOM 714 C CA . GLN A 1 102 ? 18.027 -24.417 7.935 1.00 48.19 102 GLN A CA 1
ATOM 715 C C . GLN A 1 102 ? 18.740 -23.343 7.078 1.00 48.19 102 GLN A C 1
ATOM 717 O O . GLN A 1 102 ? 19.478 -22.511 7.596 1.00 48.19 102 GLN A O 1
ATOM 722 N N . GLY A 1 103 ? 18.539 -23.334 5.764 1.00 61.66 103 GLY A N 1
ATOM 723 C CA . GLY A 1 103 ? 19.089 -22.307 4.892 1.00 61.66 103 GLY A CA 1
ATOM 724 C C . GLY A 1 103 ? 18.558 -22.421 3.473 1.00 61.66 103 GLY A C 1
ATOM 725 O O . GLY A 1 103 ? 18.738 -23.440 2.807 1.00 61.66 103 GLY A O 1
ATOM 726 N N . SER A 1 104 ? 17.933 -21.351 2.989 1.00 68.25 104 SER A N 1
ATOM 727 C CA . SER A 1 104 ? 17.672 -21.169 1.564 1.00 68.25 104 SER A CA 1
ATOM 728 C C . SER A 1 104 ? 19.020 -21.082 0.848 1.00 68.25 104 SER A C 1
ATOM 730 O O . SER A 1 104 ? 19.740 -20.096 0.989 1.00 68.25 104 SER A O 1
ATOM 732 N N . HIS A 1 105 ? 19.398 -22.121 0.105 1.00 85.31 105 HIS A N 1
ATOM 733 C CA . HIS A 1 105 ? 20.619 -22.078 -0.695 1.00 85.31 105 HIS A CA 1
ATOM 734 C C . HIS A 1 105 ? 20.399 -21.181 -1.920 1.00 85.31 105 HIS A C 1
ATOM 736 O O . HIS A 1 105 ? 19.462 -21.394 -2.694 1.00 85.31 105 HIS A O 1
ATOM 742 N N . LEU A 1 106 ? 21.273 -20.188 -2.089 1.00 90.56 106 LEU A N 1
ATOM 743 C CA . LEU A 1 106 ? 21.335 -19.348 -3.279 1.00 90.56 106 LEU A CA 1
ATOM 744 C C . LEU A 1 106 ? 21.845 -20.189 -4.458 1.00 90.56 106 LEU A C 1
ATOM 746 O O . LEU A 1 106 ? 23.007 -20.591 -4.484 1.00 90.56 106 LEU A O 1
ATOM 750 N N . LEU A 1 107 ? 20.962 -20.478 -5.414 1.00 94.81 107 LEU A N 1
ATOM 751 C CA . LEU A 1 107 ? 21.276 -21.303 -6.584 1.00 94.81 107 LEU A CA 1
ATOM 752 C C . LEU A 1 107 ? 21.852 -20.468 -7.720 1.00 94.81 107 LEU A C 1
ATOM 754 O O . LEU A 1 107 ? 22.745 -20.916 -8.430 1.00 94.81 107 LEU A O 1
ATOM 758 N N . ALA A 1 108 ? 21.354 -19.250 -7.907 1.00 96.06 108 ALA A N 1
ATOM 759 C CA . ALA A 1 108 ? 21.883 -18.354 -8.919 1.00 96.06 108 ALA A CA 1
ATOM 760 C C . ALA A 1 108 ? 21.689 -16.892 -8.537 1.00 96.06 108 ALA A C 1
ATOM 762 O O . ALA A 1 108 ? 20.703 -16.534 -7.896 1.00 96.06 108 ALA A O 1
ATOM 763 N N . SER A 1 109 ? 22.602 -16.052 -9.004 1.00 95.62 109 SER A N 1
ATOM 764 C CA . SER A 1 109 ? 22.463 -14.601 -9.012 1.00 95.62 109 SER A CA 1
ATOM 765 C C . SER A 1 109 ? 23.042 -14.096 -10.321 1.00 95.62 109 SER A C 1
ATOM 767 O O . SER A 1 109 ? 24.220 -14.327 -10.592 1.00 95.62 109 SER A O 1
ATOM 769 N N . VAL A 1 110 ? 22.217 -13.470 -11.158 1.00 95.12 110 VAL A N 1
ATOM 770 C CA . VAL A 1 110 ? 22.627 -12.930 -12.459 1.00 95.12 110 VAL A CA 1
ATOM 771 C C . VAL A 1 110 ? 22.098 -11.511 -12.592 1.00 95.12 110 VAL A C 1
ATOM 773 O O . VAL A 1 110 ? 20.895 -11.275 -12.509 1.00 95.12 110 VAL A O 1
ATOM 776 N N . THR A 1 111 ? 22.991 -10.550 -12.795 1.00 92.81 111 THR A N 1
ATOM 777 C CA . THR A 1 111 ? 22.652 -9.136 -12.965 1.00 92.81 111 THR A CA 1
ATOM 778 C C . THR A 1 111 ? 22.218 -8.833 -14.400 1.00 92.81 111 THR A C 1
ATOM 780 O O . THR A 1 111 ? 22.522 -9.581 -15.334 1.00 92.81 111 THR A O 1
ATOM 783 N N . ALA A 1 112 ? 21.582 -7.676 -14.618 1.00 86.62 112 ALA A N 1
ATOM 784 C CA . ALA A 1 112 ? 21.258 -7.221 -15.970 1.00 86.62 112 ALA A CA 1
ATOM 785 C C . ALA A 1 112 ? 22.497 -7.155 -16.878 1.00 86.62 112 ALA A C 1
ATOM 787 O O . ALA A 1 112 ? 22.404 -7.440 -18.072 1.00 86.62 112 ALA A O 1
ATOM 788 N N . SER A 1 113 ? 23.671 -6.814 -16.329 1.00 86.06 113 SER A N 1
ATOM 789 C CA . SER A 1 113 ? 24.929 -6.677 -17.078 1.00 86.06 113 SER A CA 1
ATOM 790 C C . SER A 1 113 ? 25.563 -8.008 -17.504 1.00 86.06 113 SER A C 1
ATOM 792 O O . SER A 1 113 ? 26.652 -7.986 -18.092 1.00 86.06 113 SER A O 1
ATOM 794 N N . ALA A 1 114 ? 24.855 -9.127 -17.290 1.00 88.94 114 ALA A N 1
ATOM 795 C CA . ALA A 1 114 ? 25.304 -10.492 -17.547 1.00 88.94 114 ALA A CA 1
ATOM 796 C C . ALA A 1 114 ? 26.533 -10.873 -16.705 1.00 88.94 114 ALA A C 1
ATOM 798 O O . ALA A 1 114 ? 27.441 -11.557 -17.179 1.00 88.94 114 ALA A O 1
ATOM 799 N N . CYS A 1 115 ? 26.565 -10.397 -15.457 1.00 93.62 115 CYS A N 1
ATOM 800 C CA . CYS A 1 115 ? 27.515 -10.840 -14.445 1.00 93.62 115 CYS A CA 1
ATOM 801 C C . CYS A 1 115 ? 26.786 -11.700 -13.422 1.00 93.62 115 CYS A C 1
ATOM 803 O O . CYS A 1 115 ? 25.686 -11.350 -12.999 1.00 93.62 115 CYS A O 1
ATOM 805 N N . GLY A 1 116 ? 27.390 -12.800 -12.994 1.00 95.38 116 GLY A N 1
ATOM 806 C CA . GLY A 1 116 ? 26.736 -13.662 -12.029 1.00 95.38 116 GLY A CA 1
ATOM 807 C C . GLY A 1 116 ? 27.245 -15.085 -12.004 1.00 95.38 116 GLY A C 1
ATOM 808 O O . GLY A 1 116 ? 28.224 -15.441 -12.664 1.00 95.38 116 GLY A O 1
ATOM 809 N N . PHE A 1 117 ? 26.532 -15.911 -11.255 1.00 96.69 117 PHE A N 1
ATOM 810 C CA . PHE A 1 117 ? 26.777 -17.338 -11.163 1.00 96.69 117 PHE A CA 1
ATOM 811 C C . PHE A 1 117 ? 25.466 -18.118 -11.104 1.00 96.69 117 PHE A C 1
ATOM 813 O O . PHE A 1 117 ? 24.421 -17.599 -10.711 1.00 96.69 117 PHE A O 1
ATOM 820 N N . VAL A 1 118 ? 25.541 -19.381 -11.506 1.00 97.00 118 VAL A N 1
ATOM 821 C CA . VAL A 1 118 ? 24.449 -20.349 -11.545 1.00 97.00 118 VAL A CA 1
ATOM 822 C C . VAL A 1 118 ? 25.043 -21.691 -11.118 1.00 97.00 118 VAL A C 1
ATOM 824 O O . VAL A 1 118 ? 25.963 -22.200 -11.759 1.00 97.00 118 VAL A O 1
ATOM 827 N N . ARG A 1 119 ? 24.536 -22.257 -10.026 1.00 96.19 119 ARG A N 1
ATOM 828 C CA . ARG A 1 119 ? 25.014 -23.491 -9.404 1.00 96.19 119 ARG A CA 1
ATOM 829 C C . ARG A 1 119 ? 23.873 -24.495 -9.287 1.00 96.19 119 ARG A C 1
ATOM 831 O O . ARG A 1 119 ? 22.827 -24.187 -8.721 1.00 96.19 119 ARG A O 1
ATOM 838 N N . SER A 1 120 ? 24.096 -25.703 -9.792 1.00 95.06 120 SER A N 1
ATOM 839 C CA . SER A 1 120 ? 23.154 -26.806 -9.616 1.00 95.06 120 SER A CA 1
ATOM 840 C C . SER A 1 120 ? 23.163 -27.347 -8.185 1.00 95.06 120 SER A C 1
ATOM 842 O O . SER A 1 120 ? 24.187 -27.317 -7.499 1.00 95.06 120 SER A O 1
ATOM 844 N N . MET A 1 121 ? 22.019 -27.875 -7.749 1.00 92.38 121 MET A N 1
ATOM 845 C CA . MET A 1 121 ? 21.931 -28.729 -6.563 1.00 92.38 121 MET A CA 1
ATOM 846 C C . MET A 1 121 ? 22.621 -30.082 -6.760 1.00 92.38 121 MET A C 1
ATOM 848 O O . MET A 1 121 ? 23.010 -30.704 -5.773 1.00 92.38 121 MET A O 1
ATOM 852 N N . ASP A 1 122 ? 22.764 -30.537 -8.006 1.00 92.75 122 ASP A N 1
ATOM 853 C CA . ASP A 1 122 ? 23.511 -31.745 -8.326 1.00 92.75 122 ASP A CA 1
ATOM 854 C C . ASP A 1 122 ? 25.016 -31.416 -8.358 1.00 92.75 122 ASP A C 1
ATOM 856 O O . ASP A 1 122 ? 25.447 -30.604 -9.181 1.00 92.75 122 ASP A O 1
ATOM 860 N N . PRO A 1 123 ? 25.842 -32.014 -7.479 1.00 91.50 123 PRO A N 1
ATOM 861 C CA . PRO A 1 123 ? 27.282 -31.773 -7.458 1.00 91.50 123 PRO A CA 1
ATOM 862 C C . PRO A 1 123 ? 28.011 -32.347 -8.680 1.00 91.50 123 PRO A C 1
ATOM 864 O O . PRO A 1 123 ? 29.224 -32.189 -8.769 1.00 91.50 123 PRO A O 1
ATOM 867 N N . THR A 1 124 ? 27.325 -33.036 -9.593 1.00 93.88 124 THR A N 1
ATOM 868 C CA . THR A 1 124 ? 27.899 -33.508 -10.860 1.00 93.88 124 THR A CA 1
ATOM 869 C C . THR A 1 124 ? 27.710 -32.511 -12.006 1.00 93.88 124 THR A C 1
ATOM 871 O O . THR A 1 124 ? 28.445 -32.560 -12.993 1.00 93.88 124 THR A O 1
ATOM 874 N N . GLU A 1 125 ? 26.774 -31.570 -11.869 1.00 95.31 125 GLU A N 1
ATOM 875 C CA . GLU A 1 125 ? 26.464 -30.572 -12.891 1.00 95.31 125 GLU A CA 1
ATOM 876 C C . GLU A 1 125 ? 27.427 -29.370 -12.808 1.00 95.31 125 GLU A C 1
ATOM 878 O O . GLU A 1 125 ? 27.741 -28.881 -11.715 1.00 95.31 125 GLU A O 1
ATOM 883 N N . PRO A 1 126 ? 27.907 -28.839 -13.948 1.00 95.00 126 PRO A N 1
ATOM 884 C CA . PRO A 1 126 ? 28.859 -27.739 -13.959 1.00 95.00 126 PRO A CA 1
ATOM 885 C C . PRO A 1 126 ? 28.262 -26.450 -13.378 1.00 95.00 126 PRO A C 1
ATOM 887 O O . PRO A 1 126 ? 27.119 -26.079 -13.645 1.00 95.00 126 PRO A O 1
ATOM 890 N N . THR A 1 127 ? 29.082 -25.705 -12.636 1.00 96.25 127 THR A N 1
ATOM 891 C CA . THR A 1 127 ? 28.761 -24.343 -12.194 1.00 96.25 127 THR A CA 1
ATOM 892 C C . THR A 1 127 ? 29.029 -23.367 -13.332 1.00 96.25 127 THR A C 1
ATOM 894 O O . THR A 1 127 ? 30.127 -23.325 -13.887 1.00 96.25 127 THR A O 1
ATOM 897 N N . PHE A 1 128 ? 28.037 -22.557 -13.684 1.00 97.38 128 PHE A N 1
ATOM 898 C CA . PHE A 1 128 ? 28.189 -21.499 -14.673 1.00 97.38 128 PHE A CA 1
ATOM 899 C C . PHE A 1 128 ? 28.515 -20.180 -13.974 1.00 97.38 128 PHE A C 1
ATOM 901 O O . PHE A 1 128 ? 27.823 -19.768 -13.048 1.00 97.38 128 PHE A O 1
ATOM 908 N N . THR A 1 129 ? 29.560 -19.498 -14.429 1.00 97.19 129 THR A N 1
ATOM 909 C CA . THR A 1 129 ? 29.907 -18.141 -13.999 1.00 97.19 129 THR A CA 1
ATOM 910 C C . THR A 1 129 ? 30.030 -17.242 -15.216 1.00 97.19 129 THR A C 1
ATOM 912 O O . THR A 1 129 ? 30.508 -17.649 -16.276 1.00 97.19 129 THR A O 1
ATOM 915 N N . CYS A 1 130 ? 29.580 -16.001 -15.095 1.00 96.44 130 CYS A N 1
ATOM 916 C CA . CYS A 1 130 ? 29.666 -15.026 -16.169 1.00 96.44 130 CYS A CA 1
ATOM 917 C C . CYS A 1 130 ? 30.148 -13.677 -15.652 1.00 96.44 130 CYS A C 1
ATOM 919 O O . CYS A 1 130 ? 29.826 -13.241 -14.548 1.00 96.44 130 CYS A O 1
ATOM 921 N N . THR A 1 131 ? 30.945 -13.018 -16.482 1.00 95.69 131 THR A N 1
ATOM 922 C CA . THR A 1 131 ? 31.327 -11.614 -16.349 1.00 95.69 131 THR A CA 1
ATOM 923 C C . THR A 1 131 ? 30.947 -10.889 -17.633 1.00 95.69 131 THR A C 1
ATOM 925 O O . THR A 1 131 ? 30.560 -11.518 -18.616 1.00 95.69 131 THR A O 1
ATOM 928 N N . GLN A 1 132 ? 31.142 -9.573 -17.691 1.00 92.06 132 GLN A N 1
ATOM 929 C CA . GLN A 1 132 ? 30.884 -8.801 -18.912 1.00 92.06 132 GLN A CA 1
ATOM 930 C C . GLN A 1 132 ? 31.714 -9.247 -20.127 1.00 92.06 132 GLN A C 1
ATOM 932 O O . GLN A 1 132 ? 31.329 -8.946 -21.256 1.00 92.06 132 GLN A O 1
ATOM 937 N N . ALA A 1 133 ? 32.840 -9.938 -19.913 1.00 93.88 133 ALA A N 1
ATOM 938 C CA . ALA A 1 133 ? 33.768 -10.338 -20.971 1.00 93.88 133 ALA A CA 1
ATOM 939 C C . ALA A 1 133 ? 33.675 -11.830 -21.333 1.00 93.88 133 ALA A C 1
ATOM 941 O O . ALA A 1 133 ? 33.879 -12.199 -22.490 1.00 93.88 133 ALA A O 1
ATOM 942 N N . VAL A 1 134 ? 33.384 -12.697 -20.358 1.00 96.19 134 VAL A N 1
ATOM 943 C CA . VAL A 1 134 ? 33.533 -14.149 -20.516 1.00 96.19 134 VAL A CA 1
ATOM 944 C C . VAL A 1 134 ? 32.450 -14.902 -19.742 1.00 96.19 134 VAL A C 1
ATOM 946 O O . VAL A 1 134 ? 32.154 -14.568 -18.597 1.00 96.19 134 VAL A O 1
ATOM 949 N N . ALA A 1 135 ? 31.931 -15.969 -20.344 1.00 96.50 135 ALA A N 1
AT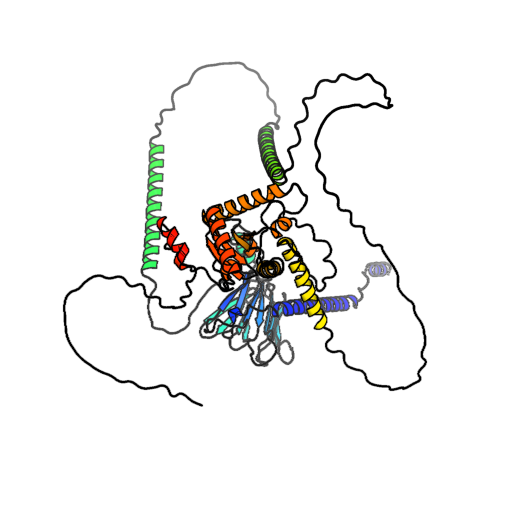OM 950 C CA . ALA A 1 135 ? 31.192 -17.041 -19.685 1.00 96.50 135 ALA A CA 1
ATOM 951 C C . ALA A 1 135 ? 32.108 -18.246 -19.429 1.00 96.50 135 ALA A C 1
ATOM 953 O O . ALA A 1 135 ? 32.922 -18.618 -20.279 1.00 96.50 135 ALA A O 1
ATOM 954 N N . GLN A 1 136 ? 31.988 -18.879 -18.267 1.00 97.50 136 GLN A N 1
ATOM 955 C CA . GLN A 1 136 ? 32.772 -20.049 -17.891 1.00 97.50 136 GLN A CA 1
ATOM 956 C C . GLN A 1 136 ? 31.873 -21.138 -17.314 1.00 97.50 136 GLN A C 1
ATOM 958 O O . GLN A 1 136 ? 30.964 -20.862 -16.539 1.00 97.50 136 GLN A O 1
ATOM 963 N N . LEU A 1 137 ? 32.158 -22.384 -17.685 1.00 97.38 137 LEU A N 1
ATOM 964 C CA . LEU A 1 137 ? 31.679 -23.568 -16.984 1.00 97.38 137 LEU A CA 1
ATOM 965 C C . LEU A 1 137 ? 32.820 -24.092 -16.125 1.00 97.38 137 LEU A C 1
ATOM 967 O O . LEU A 1 137 ? 33.934 -24.282 -16.623 1.00 97.38 137 LEU A O 1
ATOM 971 N N . GLN A 1 138 ? 32.540 -24.318 -14.854 1.00 97.94 138 GLN A N 1
ATOM 972 C CA . GLN A 1 138 ? 33.477 -24.803 -13.858 1.00 97.94 138 GLN A CA 1
ATOM 973 C C . GLN A 1 138 ? 32.965 -26.118 -13.284 1.00 97.94 138 GLN A C 1
ATOM 975 O O . GLN A 1 138 ? 31.767 -26.296 -13.078 1.00 97.94 138 GLN A O 1
ATOM 980 N N . ASP A 1 139 ? 33.879 -27.041 -13.032 1.00 96.44 139 ASP A N 1
ATOM 981 C CA . ASP A 1 139 ? 33.597 -28.234 -12.249 1.00 96.44 139 ASP A CA 1
ATOM 982 C C . ASP A 1 139 ? 33.227 -27.798 -10.817 1.00 96.44 139 ASP A C 1
ATOM 984 O O . ASP A 1 139 ? 33.993 -27.055 -10.194 1.00 96.44 139 ASP A O 1
ATOM 988 N N . PRO A 1 140 ? 32.059 -28.204 -10.295 1.00 92.69 140 PRO A N 1
ATOM 989 C CA . PRO A 1 140 ? 31.567 -27.764 -8.992 1.00 92.69 140 PRO A CA 1
ATOM 990 C C . PRO A 1 140 ? 32.418 -28.259 -7.812 1.00 92.69 140 PRO A C 1
ATOM 992 O O . PRO A 1 140 ? 32.384 -27.634 -6.752 1.00 92.69 140 PRO A O 1
ATOM 995 N N . LEU A 1 141 ? 33.161 -29.362 -7.965 1.00 93.75 141 LEU A N 1
ATOM 996 C CA . LEU A 1 141 ? 33.989 -29.946 -6.907 1.00 93.75 141 LEU A CA 1
ATOM 997 C C . LEU A 1 141 ? 35.407 -29.385 -6.935 1.00 93.75 141 LEU A C 1
ATOM 999 O O . LEU A 1 141 ? 35.977 -29.074 -5.891 1.00 93.75 141 LEU A O 1
ATOM 1003 N N . THR A 1 142 ? 35.984 -29.260 -8.131 1.00 96.00 142 THR A N 1
ATOM 1004 C CA . THR A 1 142 ? 37.389 -28.851 -8.282 1.00 96.00 142 THR A CA 1
ATOM 1005 C C . THR A 1 142 ? 37.562 -27.356 -8.542 1.00 96.00 142 THR A C 1
ATOM 1007 O O . THR A 1 142 ? 38.677 -26.846 -8.452 1.00 96.00 142 THR A O 1
ATOM 1010 N N . GLY A 1 143 ? 36.493 -26.644 -8.917 1.00 94.56 143 GLY A N 1
ATOM 1011 C CA . GLY A 1 143 ? 36.554 -25.256 -9.389 1.00 94.56 143 GLY A CA 1
ATOM 1012 C C . GLY A 1 143 ? 37.291 -25.101 -10.726 1.00 94.56 143 GLY A C 1
ATOM 1013 O O . GLY A 1 143 ? 37.503 -23.983 -11.204 1.00 94.56 143 GLY A O 1
ATOM 1014 N N . ARG A 1 144 ? 37.708 -26.210 -11.353 1.00 96.75 144 ARG A N 1
ATOM 1015 C CA . ARG A 1 144 ? 38.464 -26.188 -12.603 1.00 96.75 144 ARG A CA 1
ATOM 1016 C C . ARG A 1 144 ? 37.563 -25.711 -13.733 1.00 96.75 144 ARG A C 1
ATOM 1018 O O . ARG A 1 144 ? 36.474 -26.236 -13.938 1.00 96.75 144 ARG A O 1
ATOM 1025 N N . VAL A 1 145 ? 38.045 -24.747 -14.514 1.00 97.75 145 VAL A N 1
ATOM 1026 C CA . VAL A 1 145 ? 37.339 -24.271 -15.710 1.00 97.75 145 VAL A CA 1
ATOM 1027 C C . VAL A 1 145 ? 37.302 -25.396 -16.748 1.00 97.75 145 VAL A C 1
ATOM 1029 O O . VAL A 1 145 ? 38.322 -25.723 -17.352 1.00 97.75 145 VAL A O 1
ATOM 1032 N N . LEU A 1 146 ? 36.119 -25.972 -16.952 1.00 96.75 146 LEU A N 1
ATOM 1033 C CA . LEU A 1 146 ? 35.838 -26.974 -17.979 1.00 96.75 146 LEU A CA 1
ATOM 1034 C C . LEU A 1 146 ? 35.746 -26.323 -19.357 1.00 96.75 146 LEU A C 1
ATOM 1036 O O . LEU A 1 146 ? 36.204 -26.874 -20.355 1.00 96.75 146 LEU A O 1
ATOM 1040 N N . LYS A 1 147 ? 35.146 -25.130 -19.413 1.00 96.94 147 LYS A N 1
ATOM 1041 C CA . LYS A 1 147 ? 34.944 -24.398 -20.660 1.00 96.94 147 LYS A CA 1
ATOM 1042 C C . LYS A 1 147 ? 34.977 -22.902 -20.428 1.00 96.94 147 LYS A C 1
ATOM 1044 O O . LYS A 1 147 ? 34.360 -22.405 -19.493 1.00 96.94 147 LYS A O 1
ATOM 1049 N N . ARG A 1 148 ? 35.651 -22.182 -21.319 1.00 97.12 148 ARG A N 1
ATOM 1050 C CA . ARG A 1 148 ? 35.691 -20.721 -21.344 1.00 97.12 148 ARG A CA 1
ATOM 1051 C C . ARG A 1 148 ? 35.165 -20.236 -22.690 1.00 97.12 148 ARG A C 1
ATOM 1053 O O . ARG A 1 148 ? 35.653 -20.668 -23.728 1.00 97.12 148 ARG A O 1
ATOM 1060 N N . LEU A 1 149 ? 34.174 -19.357 -22.662 1.00 96.94 149 LEU A N 1
ATOM 1061 C CA . LEU A 1 149 ? 33.505 -18.795 -23.829 1.00 96.94 149 LEU A CA 1
ATOM 1062 C C . LEU A 1 149 ? 33.613 -17.273 -23.759 1.00 96.94 149 LEU A C 1
ATOM 1064 O O . LEU A 1 149 ? 33.126 -16.659 -22.812 1.00 96.94 149 LEU A O 1
ATOM 1068 N N . ALA A 1 150 ? 34.263 -16.657 -24.743 1.00 96.19 150 ALA A N 1
ATOM 1069 C CA . ALA A 1 150 ? 34.205 -15.208 -24.893 1.00 96.19 150 ALA A CA 1
ATOM 1070 C C . ALA A 1 150 ? 32.810 -14.811 -25.389 1.00 96.19 150 ALA A C 1
ATOM 1072 O O . ALA A 1 150 ? 32.244 -15.493 -26.249 1.00 96.19 150 ALA A O 1
ATOM 1073 N N . TRP A 1 151 ? 32.256 -13.719 -24.860 1.00 94.94 151 TRP A N 1
ATOM 1074 C CA . TRP A 1 151 ? 31.027 -13.178 -25.431 1.00 94.94 151 TRP A CA 1
ATOM 1075 C C . TRP A 1 151 ? 31.291 -12.683 -26.856 1.00 94.94 151 TRP A C 1
ATOM 1077 O O . TRP A 1 151 ? 32.330 -12.059 -27.093 1.00 94.94 151 TRP A O 1
ATOM 1087 N N . PRO A 1 152 ? 30.371 -12.921 -27.804 1.00 94.00 152 PRO A N 1
ATOM 1088 C CA . PRO A 1 152 ? 30.442 -12.283 -29.109 1.00 94.00 152 PRO A CA 1
ATOM 1089 C C . PRO A 1 152 ? 30.497 -10.756 -28.973 1.00 94.00 152 PRO A C 1
ATOM 1091 O O . PRO A 1 152 ? 29.871 -10.181 -28.080 1.00 94.00 152 PRO A O 1
ATOM 1094 N N . SER A 1 153 ? 31.230 -10.093 -29.870 1.00 90.94 153 SER A N 1
ATOM 1095 C CA . SER A 1 153 ? 31.323 -8.626 -29.889 1.00 90.94 153 SER A CA 1
ATOM 1096 C C . SER A 1 153 ? 29.965 -7.964 -30.141 1.00 90.94 153 SER A C 1
ATOM 1098 O O . SER A 1 153 ? 29.703 -6.884 -29.620 1.00 90.94 153 SER A O 1
ATOM 1100 N N . ASP A 1 154 ? 29.095 -8.626 -30.910 1.00 91.44 154 ASP A N 1
ATOM 1101 C CA . ASP A 1 154 ? 27.694 -8.242 -31.050 1.00 91.44 154 ASP A CA 1
ATOM 1102 C C . ASP A 1 154 ? 26.879 -8.805 -29.866 1.00 91.44 154 ASP A C 1
ATOM 1104 O O . ASP A 1 154 ? 26.771 -10.027 -29.735 1.00 91.44 154 ASP A O 1
ATOM 1108 N N . PRO A 1 155 ? 26.256 -7.962 -29.018 1.00 85.44 155 PRO A N 1
ATOM 1109 C CA . PRO A 1 155 ? 25.448 -8.423 -27.887 1.00 85.44 155 PRO A CA 1
ATOM 1110 C C . PRO A 1 155 ? 24.223 -9.261 -28.295 1.00 85.44 155 PRO A C 1
ATOM 1112 O O . PRO A 1 155 ? 23.653 -9.942 -27.440 1.00 85.44 155 PRO A O 1
ATOM 1115 N N . ARG A 1 156 ? 23.808 -9.217 -29.570 1.00 87.31 156 ARG A N 1
ATOM 1116 C CA . ARG A 1 156 ? 22.699 -10.017 -30.121 1.00 87.31 156 ARG A CA 1
ATOM 1117 C C . ARG A 1 156 ? 23.148 -11.367 -30.662 1.00 87.31 156 ARG A C 1
ATOM 1119 O O . ARG A 1 156 ? 22.306 -12.240 -30.880 1.00 87.31 156 ARG A O 1
ATOM 1126 N N . ALA A 1 157 ? 24.443 -11.542 -30.914 1.00 92.69 157 ALA A N 1
ATOM 1127 C CA . ALA A 1 157 ? 24.944 -12.797 -31.433 1.00 92.69 157 ALA A CA 1
ATOM 1128 C C . ALA A 1 157 ? 24.818 -13.886 -30.361 1.00 92.69 157 ALA A C 1
ATOM 1130 O O . ALA A 1 157 ? 25.171 -13.708 -29.190 1.00 92.69 157 ALA A O 1
ATOM 1131 N N . LYS A 1 158 ? 24.275 -15.027 -30.782 1.00 93.81 158 LYS A N 1
ATOM 1132 C CA . LYS A 1 158 ? 24.137 -16.200 -29.926 1.00 93.81 158 LYS A CA 1
ATOM 1133 C C . LYS A 1 158 ? 25.500 -16.848 -29.717 1.00 93.81 158 LYS A C 1
ATOM 1135 O O . LYS A 1 158 ? 26.358 -16.828 -30.600 1.00 93.81 158 LYS A O 1
ATOM 1140 N N . LEU A 1 159 ? 25.685 -17.445 -28.549 1.00 94.44 159 LEU A N 1
ATOM 1141 C CA . LEU A 1 159 ? 26.773 -18.375 -28.320 1.00 94.44 159 LEU A CA 1
ATOM 1142 C C . LEU A 1 159 ? 26.661 -19.526 -29.331 1.00 94.44 159 LEU A C 1
ATOM 1144 O O . LEU A 1 159 ? 25.554 -19.958 -29.655 1.00 94.44 159 LEU A O 1
ATOM 1148 N N . PRO A 1 160 ? 27.793 -20.080 -29.792 1.00 93.19 160 PRO A N 1
ATOM 1149 C CA . PRO A 1 160 ? 27.779 -21.238 -30.685 1.00 93.19 160 PRO A CA 1
ATOM 1150 C C . PRO A 1 160 ? 27.138 -22.471 -30.032 1.00 93.19 160 PRO A C 1
ATOM 1152 O O . PRO A 1 160 ? 26.779 -23.424 -30.715 1.00 93.19 160 PRO A O 1
ATOM 1155 N N . ILE A 1 161 ? 27.036 -22.476 -28.700 1.00 94.00 161 ILE A N 1
ATOM 1156 C CA . ILE A 1 161 ? 26.514 -23.578 -27.902 1.00 94.00 161 ILE A CA 1
ATOM 1157 C C . ILE A 1 161 ? 25.562 -22.983 -26.872 1.00 94.00 161 ILE A C 1
ATOM 1159 O O . ILE A 1 161 ? 25.978 -22.152 -26.064 1.00 94.00 161 ILE A O 1
ATOM 1163 N N . ASN A 1 162 ? 24.307 -23.430 -26.898 1.00 94.44 162 ASN A N 1
ATOM 1164 C CA . ASN A 1 162 ? 23.331 -23.086 -25.871 1.00 94.44 162 ASN A CA 1
ATOM 1165 C C . ASN A 1 162 ? 23.710 -23.799 -24.578 1.00 94.44 162 ASN A C 1
ATOM 1167 O O . ASN A 1 162 ? 23.861 -25.021 -24.548 1.00 94.44 162 ASN A O 1
ATOM 1171 N N . LEU A 1 163 ? 23.882 -23.024 -23.516 1.00 96.12 163 LEU A N 1
ATOM 1172 C CA . LEU A 1 163 ? 24.179 -23.547 -22.196 1.00 96.12 163 LEU A CA 1
ATOM 1173 C C . LEU A 1 163 ? 22.867 -23.750 -21.453 1.00 96.12 163 LEU A C 1
ATOM 1175 O O . LEU A 1 163 ? 22.082 -22.815 -21.319 1.00 96.12 163 LEU A O 1
ATOM 1179 N N . GLN A 1 164 ? 22.641 -24.959 -20.959 1.00 96.56 164 GLN A N 1
ATOM 1180 C CA . GLN A 1 164 ? 21.499 -25.283 -20.118 1.00 96.56 164 GLN A CA 1
ATOM 1181 C C . GLN A 1 164 ? 22.024 -25.907 -18.830 1.00 96.56 164 GLN A C 1
ATOM 1183 O O . GLN A 1 164 ? 22.738 -26.902 -18.881 1.00 96.56 164 GLN A O 1
ATOM 1188 N N . VAL A 1 165 ? 21.694 -25.301 -17.690 1.00 96.12 165 VAL A N 1
ATOM 1189 C CA . VAL A 1 165 ? 22.089 -25.777 -16.359 1.00 96.12 165 VAL A CA 1
ATOM 1190 C C . VAL A 1 165 ? 20.822 -26.042 -15.564 1.00 96.12 165 VAL A C 1
ATOM 1192 O O . VAL A 1 165 ? 20.039 -25.125 -15.293 1.00 96.12 165 VAL A O 1
ATOM 1195 N N . ARG A 1 166 ? 20.594 -27.301 -15.193 1.00 96.19 166 ARG A N 1
ATOM 1196 C CA . ARG A 1 166 ? 19.470 -27.667 -14.333 1.00 96.19 166 ARG A CA 1
ATOM 1197 C C . ARG A 1 166 ? 19.820 -27.308 -12.893 1.00 96.19 166 ARG A C 1
ATOM 1199 O O . ARG A 1 166 ? 20.764 -27.852 -12.336 1.00 96.19 166 ARG A O 1
ATOM 1206 N N . LEU A 1 167 ? 19.074 -26.383 -12.297 1.00 95.56 167 LEU A N 1
ATOM 1207 C CA . LEU A 1 167 ? 19.319 -25.901 -10.936 1.00 95.56 167 LEU A CA 1
ATOM 1208 C C . LEU A 1 167 ? 18.742 -26.861 -9.897 1.00 95.56 167 LEU A C 1
ATOM 1210 O O . LEU A 1 167 ? 19.411 -27.198 -8.923 1.00 95.56 167 LEU A O 1
ATOM 1214 N N . ASN A 1 168 ? 17.506 -27.309 -10.122 1.00 94.94 168 ASN A N 1
ATOM 1215 C CA . ASN A 1 168 ? 16.838 -28.343 -9.334 1.00 94.94 168 ASN A CA 1
ATOM 1216 C C . ASN A 1 168 ? 15.729 -29.028 -10.165 1.00 94.94 168 ASN A C 1
ATOM 1218 O O . ASN A 1 168 ? 15.733 -28.983 -11.398 1.00 94.94 168 ASN A O 1
ATOM 1222 N N . SER A 1 169 ? 14.782 -29.705 -9.509 1.00 93.75 169 SER A N 1
ATOM 1223 C CA . SER A 1 169 ? 13.679 -30.394 -10.188 1.00 93.75 169 SER A CA 1
ATOM 1224 C C . SER A 1 169 ? 12.748 -29.451 -10.957 1.00 93.75 169 SER A C 1
ATOM 1226 O O . SER A 1 169 ? 12.208 -29.876 -11.975 1.00 93.75 169 SER A O 1
ATOM 1228 N N . CYS A 1 170 ? 12.607 -28.200 -10.504 1.00 94.75 170 CYS A N 1
ATOM 1229 C CA . CYS A 1 170 ? 11.658 -27.219 -11.032 1.00 94.75 170 CYS A CA 1
ATOM 1230 C C . CYS A 1 170 ? 12.330 -26.052 -11.770 1.00 94.75 170 CYS A C 1
ATOM 1232 O O . CYS A 1 170 ? 11.671 -25.361 -12.534 1.00 94.75 170 CYS A O 1
ATOM 1234 N N . LEU A 1 171 ? 13.619 -25.792 -11.550 1.00 96.06 171 LEU A N 1
ATOM 1235 C CA . LEU A 1 171 ? 14.340 -24.646 -12.100 1.00 96.06 171 LEU A CA 1
ATOM 1236 C C . LEU A 1 171 ? 15.420 -25.079 -13.085 1.00 96.06 171 LEU A C 1
ATOM 1238 O O . LEU A 1 171 ? 16.280 -25.905 -12.780 1.00 96.06 171 LEU A O 1
ATOM 1242 N N . THR A 1 172 ? 15.419 -24.443 -14.251 1.00 96.94 172 THR A N 1
ATOM 1243 C CA . THR A 1 172 ? 16.441 -24.592 -15.287 1.00 96.94 172 THR A CA 1
ATOM 1244 C C . THR A 1 172 ? 16.902 -23.218 -15.750 1.00 96.94 172 THR A C 1
ATOM 1246 O O . THR A 1 172 ? 16.086 -22.353 -16.058 1.00 96.94 172 THR A O 1
ATOM 1249 N N . PHE A 1 173 ? 18.212 -23.014 -15.821 1.00 97.25 173 PHE A N 1
ATOM 1250 C CA . PHE A 1 173 ? 18.819 -21.834 -16.421 1.00 97.25 173 PHE A CA 1
ATOM 1251 C C . PHE A 1 173 ? 19.227 -22.134 -17.863 1.00 97.25 173 PHE A C 1
ATOM 1253 O O . PHE A 1 173 ? 19.854 -23.159 -18.128 1.00 97.25 173 PHE A O 1
ATOM 1260 N N . VAL A 1 174 ? 18.891 -21.237 -18.787 1.00 96.81 174 VAL A N 1
ATOM 1261 C CA . VAL A 1 174 ? 19.261 -21.323 -20.203 1.00 96.81 174 VAL A CA 1
ATOM 1262 C C . VAL A 1 174 ? 19.990 -20.044 -20.599 1.00 96.81 174 VAL A C 1
ATOM 1264 O O . VAL A 1 174 ? 19.485 -18.949 -20.372 1.00 96.81 174 VAL A O 1
ATOM 1267 N N . CYS A 1 175 ? 21.164 -20.172 -21.210 1.00 96.38 175 CYS A N 1
ATOM 1268 C CA . CYS A 1 175 ? 21.933 -19.066 -21.767 1.00 96.38 175 CYS A CA 1
ATOM 1269 C C . CYS A 1 175 ? 22.282 -19.369 -23.225 1.00 96.38 175 CYS A C 1
ATOM 1271 O O . CYS A 1 175 ? 23.106 -20.237 -23.523 1.00 96.38 175 CYS A O 1
ATOM 1273 N N . SER A 1 176 ? 21.656 -18.620 -24.129 1.00 95.69 176 SER A N 1
ATOM 1274 C CA . SER A 1 176 ? 21.939 -18.666 -25.568 1.00 95.69 176 SER A CA 1
ATOM 1275 C C . SER A 1 176 ? 22.847 -17.518 -26.002 1.00 95.69 176 SER A C 1
ATOM 1277 O O . SER A 1 176 ? 23.335 -17.513 -27.124 1.00 95.69 176 SER A O 1
ATOM 1279 N N . GLY A 1 177 ? 23.070 -16.519 -25.147 1.00 94.81 177 GLY A N 1
ATOM 1280 C CA . GLY A 1 177 ? 23.853 -15.324 -25.451 1.00 94.81 177 GLY A CA 1
ATOM 1281 C C . GLY A 1 177 ? 23.906 -14.372 -24.261 1.00 94.81 177 GLY A C 1
ATOM 1282 O O . GLY A 1 177 ? 23.246 -14.593 -23.246 1.00 94.81 177 GLY A O 1
ATOM 1283 N N . ARG A 1 178 ? 24.674 -13.284 -24.391 1.00 93.62 178 ARG A N 1
ATOM 1284 C CA . ARG A 1 178 ? 24.815 -12.285 -23.318 1.00 93.62 178 ARG A CA 1
ATOM 1285 C C . ARG A 1 178 ? 23.491 -11.576 -23.007 1.00 93.62 178 ARG A C 1
ATOM 1287 O O . ARG A 1 178 ? 23.204 -11.300 -21.848 1.00 93.62 178 ARG A O 1
ATOM 1294 N N . ALA A 1 179 ? 22.700 -11.286 -24.039 1.00 91.44 179 ALA A N 1
ATOM 1295 C CA . ALA A 1 179 ? 21.384 -10.654 -23.921 1.00 91.44 179 ALA A CA 1
ATOM 1296 C C . ALA A 1 179 ? 20.219 -11.663 -23.840 1.00 91.44 179 ALA A C 1
ATOM 1298 O O . ALA A 1 179 ? 19.067 -11.246 -23.751 1.00 91.44 179 ALA A O 1
ATOM 1299 N N . ASP A 1 180 ? 20.508 -12.968 -23.907 1.00 93.38 180 ASP A N 1
ATOM 1300 C CA . ASP A 1 180 ? 19.515 -14.045 -23.975 1.00 93.38 180 ASP A CA 1
ATOM 1301 C C . ASP A 1 180 ? 19.819 -15.103 -22.907 1.00 93.38 180 ASP A C 1
ATOM 1303 O O . ASP A 1 180 ? 20.319 -16.200 -23.189 1.00 93.38 180 ASP A O 1
ATOM 1307 N N . MET A 1 181 ? 19.582 -14.720 -21.650 1.00 95.38 181 MET A N 1
ATOM 1308 C CA . MET A 1 181 ? 19.577 -15.625 -20.504 1.00 95.38 181 MET A CA 1
ATOM 1309 C C . MET A 1 181 ? 18.149 -15.739 -19.980 1.00 95.38 181 MET A C 1
ATOM 1311 O O . MET A 1 181 ? 17.423 -14.752 -19.934 1.00 95.38 181 MET A O 1
ATOM 1315 N N . THR A 1 182 ? 17.708 -16.930 -19.595 1.00 95.56 182 THR A N 1
ATOM 1316 C CA . THR A 1 182 ? 16.343 -17.161 -19.112 1.00 95.56 182 THR A CA 1
ATOM 1317 C C . THR A 1 182 ? 16.345 -18.193 -17.995 1.00 95.56 182 THR A C 1
ATOM 1319 O O . THR A 1 182 ? 16.937 -19.263 -18.128 1.00 95.56 182 THR A O 1
ATOM 1322 N N . PHE A 1 183 ? 15.638 -17.897 -16.906 1.00 96.50 183 PHE A N 1
ATOM 1323 C CA . PHE A 1 183 ? 15.255 -18.895 -15.913 1.00 96.50 183 PHE A CA 1
ATOM 1324 C C . PHE A 1 183 ? 13.889 -19.461 -16.283 1.00 96.50 183 PHE A C 1
ATOM 1326 O O . PHE A 1 183 ? 12.902 -18.728 -16.339 1.00 96.50 183 PHE A O 1
ATOM 1333 N N . ALA A 1 184 ? 13.835 -20.761 -16.540 1.00 95.94 184 ALA A N 1
ATOM 1334 C CA . ALA A 1 184 ? 12.606 -21.511 -16.719 1.00 95.94 184 ALA A CA 1
ATOM 1335 C C . ALA A 1 184 ? 12.258 -22.214 -15.403 1.00 95.94 184 ALA A C 1
ATOM 1337 O O . ALA A 1 184 ? 13.021 -23.041 -14.906 1.00 95.94 184 ALA A O 1
ATOM 1338 N N . PHE A 1 185 ? 11.105 -21.867 -14.844 1.00 95.75 185 PHE A N 1
ATOM 1339 C CA . PHE A 1 185 ? 10.495 -22.538 -13.708 1.00 95.75 185 PHE A CA 1
ATOM 1340 C C . PHE A 1 185 ? 9.368 -23.440 -14.211 1.00 95.75 185 PHE A C 1
ATOM 1342 O O . PHE A 1 185 ? 8.517 -22.965 -14.959 1.00 95.75 185 PHE A O 1
ATOM 1349 N N . GLN A 1 186 ? 9.326 -24.702 -13.793 1.00 95.00 186 GLN A N 1
ATOM 1350 C CA . GLN A 1 186 ? 8.266 -25.649 -14.112 1.00 95.00 186 GLN A CA 1
ATOM 1351 C C . GLN A 1 186 ? 7.864 -26.450 -12.870 1.00 95.00 186 GLN A C 1
ATOM 1353 O O . GLN A 1 186 ? 8.684 -27.155 -12.294 1.00 95.00 186 GLN A O 1
ATOM 1358 N N . ALA A 1 187 ? 6.593 -26.371 -12.476 1.00 93.00 187 ALA A N 1
ATOM 1359 C CA . ALA A 1 187 ? 6.017 -27.190 -11.410 1.00 93.00 187 ALA A CA 1
ATOM 1360 C C . ALA A 1 187 ? 4.538 -27.467 -11.708 1.00 93.00 187 ALA A C 1
ATOM 1362 O O . ALA A 1 187 ? 3.842 -26.597 -12.231 1.00 93.00 187 ALA A O 1
ATOM 1363 N N . GLU A 1 188 ? 4.065 -28.677 -11.393 1.00 91.06 188 GLU A N 1
ATOM 1364 C CA . GLU A 1 188 ? 2.642 -29.059 -11.495 1.00 91.06 188 GLU A CA 1
ATOM 1365 C C . GLU A 1 188 ? 2.018 -28.780 -12.883 1.00 91.06 188 GLU A C 1
ATOM 1367 O O . GLU A 1 188 ? 0.911 -28.256 -13.002 1.00 91.06 188 GLU A O 1
ATOM 1372 N N . GLY A 1 189 ? 2.756 -29.073 -13.963 1.00 90.00 189 GLY A N 1
ATOM 1373 C CA . GLY A 1 189 ? 2.291 -28.856 -15.343 1.00 90.00 189 GLY A CA 1
ATOM 1374 C C . GLY A 1 189 ? 2.245 -27.388 -15.783 1.00 90.00 189 GLY A C 1
ATOM 1375 O O . GLY A 1 189 ? 1.716 -27.074 -16.846 1.00 90.00 189 GLY A O 1
ATOM 1376 N N . ARG A 1 190 ? 2.797 -26.468 -14.986 1.00 88.56 190 ARG A N 1
ATOM 1377 C CA . ARG A 1 190 ? 2.857 -25.039 -15.307 1.00 88.56 190 ARG A CA 1
ATOM 1378 C C . ARG A 1 190 ? 4.287 -24.582 -15.441 1.00 88.56 190 ARG A C 1
ATOM 1380 O O . ARG A 1 190 ? 5.149 -25.031 -14.694 1.00 88.56 190 ARG A O 1
ATOM 1387 N N . SER A 1 191 ? 4.512 -23.646 -16.355 1.00 92.44 191 SER A N 1
ATOM 1388 C CA . SER A 1 191 ? 5.821 -23.048 -16.584 1.00 92.44 191 SER A CA 1
ATOM 1389 C C . SER A 1 191 ? 5.776 -21.527 -16.477 1.00 92.44 191 SER A C 1
ATOM 1391 O O . SER A 1 191 ? 4.875 -20.900 -17.033 1.00 92.44 191 SER A O 1
ATOM 1393 N N . ALA A 1 192 ? 6.777 -20.936 -15.835 1.00 92.94 192 ALA A N 1
ATOM 1394 C CA . ALA A 1 192 ? 7.081 -19.512 -15.901 1.00 92.94 192 ALA A CA 1
ATOM 1395 C C . ALA A 1 192 ? 8.492 -19.325 -16.466 1.00 92.94 192 ALA A C 1
ATOM 1397 O O . ALA A 1 192 ? 9.392 -20.112 -16.184 1.00 92.94 192 ALA A O 1
ATOM 1398 N N . GLN A 1 193 ? 8.687 -18.283 -17.269 1.00 94.19 193 GLN A N 1
ATOM 1399 C CA . GLN A 1 193 ? 9.995 -17.930 -17.812 1.00 94.19 193 GLN A CA 1
ATOM 1400 C C . GLN A 1 193 ? 10.331 -16.494 -17.445 1.00 94.19 193 GLN A C 1
ATOM 1402 O O . GLN A 1 193 ? 9.517 -15.586 -17.622 1.00 94.19 193 GLN A O 1
ATOM 1407 N N . LEU A 1 194 ? 11.543 -16.297 -16.943 1.00 93.12 194 LEU A N 1
ATOM 1408 C CA . LEU A 1 194 ? 12.054 -15.007 -16.521 1.00 93.12 194 LEU A CA 1
ATOM 1409 C C . LEU A 1 194 ? 13.349 -14.722 -17.277 1.00 93.12 194 LEU A C 1
ATOM 1411 O O . LEU A 1 194 ? 14.388 -15.320 -17.001 1.00 93.12 194 LEU A O 1
ATOM 1415 N N . ALA A 1 195 ? 13.263 -13.829 -18.261 1.00 91.50 195 ALA A N 1
ATOM 1416 C CA . ALA A 1 195 ? 14.413 -13.396 -19.041 1.00 91.50 195 ALA A CA 1
ATOM 1417 C C . ALA A 1 195 ? 15.318 -12.475 -18.209 1.00 91.50 195 ALA A C 1
ATOM 1419 O O . ALA A 1 195 ? 14.837 -11.568 -17.525 1.00 91.50 195 ALA A O 1
ATOM 1420 N N . VAL A 1 196 ? 16.624 -12.695 -18.312 1.00 87.38 196 VAL A N 1
ATOM 1421 C CA . VAL A 1 196 ? 17.694 -11.987 -17.612 1.00 87.38 196 VAL A CA 1
ATOM 1422 C C . VAL A 1 196 ? 18.686 -11.490 -18.649 1.00 87.38 196 VAL A C 1
ATOM 1424 O O . VAL A 1 196 ? 19.079 -12.225 -19.551 1.00 87.38 196 VAL A O 1
ATOM 1427 N N . GLY A 1 197 ? 19.079 -10.228 -18.538 1.00 69.81 197 GLY A N 1
ATOM 1428 C CA . GLY A 1 197 ? 20.073 -9.639 -19.426 1.00 69.81 197 GLY A CA 1
ATOM 1429 C C . GLY A 1 197 ? 19.642 -8.322 -20.061 1.00 69.81 197 GLY A C 1
ATOM 1430 O O . GLY A 1 197 ? 18.462 -8.007 -20.234 1.00 69.81 197 GLY A O 1
ATOM 1431 N N . PHE A 1 198 ? 20.658 -7.532 -20.395 1.00 64.88 198 PHE A N 1
ATOM 1432 C CA . PHE A 1 198 ? 20.544 -6.238 -21.049 1.00 64.88 198 PHE A CA 1
ATOM 1433 C C . PHE A 1 198 ? 19.994 -6.406 -22.471 1.00 64.88 198 PHE A C 1
ATOM 1435 O O . PHE A 1 198 ? 20.696 -6.838 -23.382 1.00 64.88 198 PHE A O 1
ATOM 1442 N N . CYS A 1 199 ? 18.751 -5.986 -22.694 1.00 53.53 199 CYS A N 1
ATOM 1443 C CA . CYS A 1 199 ? 18.277 -5.663 -24.032 1.00 53.53 199 CYS A CA 1
ATOM 1444 C C . CYS A 1 199 ? 18.363 -4.138 -24.184 1.00 53.53 199 CYS A C 1
ATOM 1446 O O . CYS A 1 199 ? 17.515 -3.420 -23.663 1.00 53.53 199 CYS A O 1
ATOM 1448 N N . ALA A 1 200 ? 19.386 -3.624 -24.873 1.00 46.25 200 ALA A N 1
ATOM 1449 C CA . ALA A 1 200 ? 19.531 -2.183 -25.135 1.00 46.25 200 ALA A CA 1
ATOM 1450 C C . ALA A 1 200 ? 18.296 -1.591 -25.857 1.00 46.25 200 ALA A C 1
ATOM 1452 O O . ALA A 1 200 ? 17.922 -0.439 -25.645 1.00 46.25 200 ALA A O 1
ATOM 1453 N N . GLU A 1 201 ? 17.585 -2.407 -26.644 1.00 45.47 201 GLU A N 1
ATOM 1454 C CA . GLU A 1 201 ? 16.295 -2.040 -27.236 1.00 45.47 201 GLU A CA 1
ATOM 1455 C C . GLU A 1 201 ? 15.143 -2.018 -26.229 1.00 45.47 201 GLU A C 1
ATOM 1457 O O . GLU A 1 201 ? 14.182 -1.301 -26.467 1.00 45.47 201 GLU A O 1
ATOM 1462 N N . ARG A 1 202 ? 15.212 -2.720 -25.088 1.00 52.56 202 ARG A N 1
ATOM 1463 C CA . ARG A 1 202 ? 14.254 -2.491 -23.997 1.00 52.56 202 ARG A CA 1
ATOM 1464 C C . ARG A 1 202 ? 14.490 -1.151 -23.343 1.00 52.56 202 ARG A C 1
ATOM 1466 O O . ARG A 1 202 ? 13.511 -0.540 -22.985 1.00 52.56 202 ARG A O 1
ATOM 1473 N N . GLU A 1 203 ? 15.706 -0.631 -23.246 1.00 45.66 203 GLU A N 1
ATOM 1474 C CA . GLU A 1 203 ? 15.889 0.739 -22.757 1.00 45.66 203 GLU A CA 1
ATOM 1475 C C . GLU A 1 203 ? 15.331 1.760 -23.760 1.00 45.66 203 GLU A C 1
ATOM 1477 O O . GLU A 1 203 ? 14.622 2.671 -23.355 1.00 45.66 203 GLU A O 1
ATOM 1482 N N . ALA A 1 204 ? 15.544 1.569 -25.069 1.00 42.00 204 ALA A N 1
ATOM 1483 C CA . ALA A 1 204 ? 14.977 2.440 -26.104 1.00 42.00 204 ALA A CA 1
ATOM 1484 C C . ALA A 1 204 ? 13.448 2.305 -26.232 1.00 42.00 204 ALA A C 1
ATOM 1486 O O . ALA A 1 204 ? 12.750 3.308 -26.295 1.00 42.00 204 ALA A O 1
ATOM 1487 N N . ALA A 1 205 ? 12.900 1.088 -26.194 1.00 43.75 205 ALA A N 1
ATOM 1488 C CA . ALA A 1 205 ? 11.465 0.821 -26.266 1.00 43.75 205 ALA A CA 1
ATOM 1489 C C . ALA A 1 205 ? 10.741 1.083 -24.938 1.00 43.75 205 ALA A C 1
ATOM 1491 O O . ALA A 1 205 ? 9.584 1.477 -24.973 1.00 43.75 205 ALA A O 1
ATOM 1492 N N . VAL A 1 206 ? 11.383 0.939 -23.776 1.00 45.62 206 VAL A N 1
ATOM 1493 C CA . VAL A 1 206 ? 10.847 1.408 -22.485 1.00 45.62 206 VAL A CA 1
ATOM 1494 C C . VAL A 1 206 ? 10.915 2.933 -22.435 1.00 45.62 206 VAL A C 1
ATOM 1496 O O . VAL A 1 206 ? 9.922 3.552 -22.071 1.00 45.62 206 VAL A O 1
ATOM 1499 N N . ARG A 1 207 ? 11.990 3.566 -22.929 1.00 42.34 207 ARG A N 1
ATOM 1500 C CA . ARG A 1 207 ? 12.051 5.031 -23.090 1.00 42.34 207 ARG A CA 1
ATOM 1501 C C . ARG A 1 207 ? 11.047 5.575 -24.116 1.00 42.34 207 ARG A C 1
ATOM 1503 O O . ARG A 1 207 ? 10.549 6.674 -23.911 1.00 42.34 207 ARG A O 1
ATOM 1510 N N . GLN A 1 208 ? 10.726 4.847 -25.193 1.00 38.34 208 GLN A N 1
ATOM 1511 C CA . GLN A 1 208 ? 9.802 5.306 -26.251 1.00 38.34 208 GLN A CA 1
ATOM 1512 C C . GLN A 1 208 ? 8.364 4.777 -26.147 1.00 38.34 208 GLN A C 1
ATOM 1514 O O . GLN A 1 208 ? 7.485 5.342 -26.794 1.00 38.34 208 GLN A O 1
ATOM 1519 N N . ARG A 1 209 ? 8.081 3.721 -25.373 1.00 39.66 209 ARG A N 1
ATOM 1520 C CA . ARG A 1 209 ? 6.721 3.155 -25.214 1.00 39.66 209 ARG A CA 1
ATOM 1521 C C . ARG A 1 209 ? 6.256 2.982 -23.770 1.00 39.66 209 ARG A C 1
ATOM 1523 O O . ARG A 1 209 ? 5.093 2.640 -23.580 1.00 39.66 209 ARG A O 1
ATOM 1530 N N . CYS A 1 210 ? 7.092 3.226 -22.764 1.00 40.16 210 CYS A N 1
ATOM 1531 C CA . CYS A 1 210 ? 6.744 2.932 -21.375 1.00 40.16 210 CYS A CA 1
ATOM 1532 C C . CYS A 1 210 ? 7.171 4.059 -20.435 1.00 40.16 210 CYS A C 1
ATOM 1534 O O . CYS A 1 210 ? 8.004 3.880 -19.552 1.00 40.16 210 CYS A O 1
ATOM 1536 N N . ILE A 1 211 ? 6.548 5.212 -20.626 1.00 38.94 211 ILE A N 1
ATOM 1537 C CA . ILE A 1 211 ? 6.259 6.138 -19.542 1.00 38.94 211 ILE A CA 1
ATOM 1538 C C . ILE A 1 211 ? 4.728 6.159 -19.508 1.00 38.94 211 ILE A C 1
ATOM 1540 O O . ILE A 1 211 ? 4.094 6.569 -20.484 1.00 38.94 211 ILE A O 1
ATOM 1544 N N . ASP A 1 212 ? 4.105 5.649 -18.439 1.00 43.75 212 ASP A N 1
ATOM 1545 C CA . ASP A 1 212 ? 2.726 6.066 -18.154 1.00 43.75 212 ASP A CA 1
ATOM 1546 C C . ASP A 1 212 ? 2.720 7.591 -17.931 1.00 43.75 212 ASP A C 1
ATOM 1548 O O . ASP A 1 212 ? 3.770 8.222 -17.927 1.00 43.75 212 ASP A O 1
ATOM 1552 N N . ARG A 1 213 ? 1.581 8.258 -17.729 1.00 36.25 213 ARG A N 1
ATOM 1553 C CA . ARG A 1 213 ? 1.603 9.723 -17.498 1.00 36.25 213 ARG A CA 1
ATOM 1554 C C . ARG A 1 213 ? 2.443 10.168 -16.268 1.00 36.25 213 ARG A C 1
ATOM 1556 O O . ARG A 1 213 ? 2.492 11.367 -16.005 1.00 36.25 213 ARG A O 1
ATOM 1563 N N . HIS A 1 214 ? 3.098 9.251 -15.541 1.00 40.31 214 HIS A N 1
ATOM 1564 C CA . HIS A 1 214 ? 3.810 9.462 -14.284 1.00 40.31 214 HIS A CA 1
ATOM 1565 C C . HIS A 1 214 ? 5.288 9.011 -14.254 1.00 40.31 214 HIS A C 1
ATOM 1567 O O . HIS A 1 214 ? 5.933 9.224 -13.233 1.00 40.31 214 HIS A O 1
ATOM 1573 N N . GLY A 1 215 ? 5.872 8.469 -15.332 1.00 33.28 215 GLY A N 1
ATOM 1574 C CA . GLY A 1 215 ? 7.334 8.257 -15.412 1.00 33.28 215 GLY A CA 1
ATOM 1575 C C . GLY A 1 215 ? 7.867 6.874 -15.017 1.00 33.28 215 GLY A C 1
ATOM 1576 O O . GLY A 1 215 ? 9.080 6.735 -14.873 1.00 33.28 215 GLY A O 1
ATOM 1577 N N . ASN A 1 216 ? 7.019 5.851 -14.856 1.00 37.62 216 ASN A N 1
ATOM 1578 C CA . ASN A 1 216 ? 7.460 4.529 -14.377 1.00 37.62 216 ASN A CA 1
ATOM 1579 C C . ASN A 1 216 ? 7.812 3.538 -15.516 1.00 37.62 216 ASN A C 1
ATOM 1581 O O . ASN A 1 216 ? 7.026 3.405 -16.460 1.00 37.62 216 ASN A O 1
ATOM 1585 N N . PRO A 1 217 ? 8.934 2.783 -15.433 1.00 35.62 217 PRO A N 1
ATOM 1586 C CA . PRO A 1 217 ? 9.329 1.816 -16.461 1.00 35.62 217 PRO A CA 1
ATOM 1587 C C . PRO A 1 217 ? 8.536 0.496 -16.377 1.00 35.62 217 PRO A C 1
ATOM 1589 O O . PRO A 1 217 ? 8.464 -0.150 -15.334 1.00 35.62 217 PRO A O 1
ATOM 1592 N N . LEU A 1 218 ? 7.986 0.039 -17.509 1.00 37.91 218 LEU A N 1
ATOM 1593 C CA . LEU A 1 218 ? 7.329 -1.272 -17.635 1.00 37.91 218 LEU A CA 1
ATOM 1594 C C . LEU A 1 218 ? 8.329 -2.341 -18.105 1.00 37.91 218 LEU A C 1
ATOM 1596 O O . LEU A 1 218 ? 8.796 -2.302 -19.243 1.00 37.91 218 LEU A O 1
ATOM 1600 N N . ILE A 1 219 ? 8.592 -3.356 -17.277 1.00 40.97 219 ILE A N 1
ATOM 1601 C CA . ILE A 1 219 ? 9.260 -4.588 -17.731 1.00 40.97 219 ILE A CA 1
ATOM 1602 C C . ILE A 1 219 ? 8.281 -5.375 -18.610 1.00 40.97 219 ILE A C 1
ATOM 1604 O O . ILE A 1 219 ? 7.188 -5.740 -18.165 1.00 40.97 219 ILE A O 1
ATOM 1608 N N . GLY A 1 220 ? 8.672 -5.641 -19.858 1.00 34.25 220 GLY A N 1
ATOM 1609 C CA . GLY A 1 220 ? 7.928 -6.520 -20.755 1.00 34.25 220 GLY A CA 1
ATOM 1610 C C . GLY A 1 220 ? 8.005 -7.967 -20.274 1.00 34.25 220 GLY A C 1
ATOM 1611 O O . GLY A 1 220 ? 9.082 -8.558 -20.233 1.00 34.25 220 GLY A O 1
ATOM 1612 N N . LEU A 1 221 ? 6.869 -8.553 -19.924 1.00 38.97 221 LEU A N 1
ATOM 1613 C CA . LEU A 1 221 ? 6.733 -9.992 -19.737 1.00 38.97 221 LEU A CA 1
ATOM 1614 C C . LEU A 1 221 ? 6.084 -10.544 -21.006 1.00 38.97 221 LEU A C 1
ATOM 1616 O O . LEU A 1 221 ? 5.029 -10.065 -21.415 1.00 38.97 221 LEU A O 1
ATOM 1620 N N . SER A 1 222 ? 6.716 -11.519 -21.656 1.00 33.69 222 SER A N 1
ATOM 1621 C CA . SER A 1 222 ? 6.030 -12.337 -22.654 1.00 33.69 222 SER A CA 1
ATOM 1622 C C . SER A 1 222 ? 5.328 -13.468 -21.909 1.00 33.69 222 SER A C 1
ATOM 1624 O O . SER A 1 222 ? 5.928 -14.512 -21.656 1.00 33.69 222 SER A O 1
ATOM 1626 N N . GLU A 1 223 ? 4.069 -13.260 -21.526 1.00 29.42 223 GLU A N 1
ATOM 1627 C CA . GLU A 1 223 ? 3.203 -14.358 -21.098 1.00 29.42 223 GLU A CA 1
ATOM 1628 C C . GLU A 1 223 ? 2.962 -15.271 -22.304 1.00 29.42 223 GLU A C 1
ATOM 1630 O O . GLU A 1 223 ? 2.098 -15.030 -23.144 1.00 29.42 223 GLU A O 1
ATOM 1635 N N . SER A 1 224 ? 3.767 -16.324 -22.418 1.00 30.03 224 SER A N 1
ATOM 1636 C CA . SER A 1 224 ? 3.440 -17.472 -23.256 1.00 30.03 224 SER A CA 1
ATOM 1637 C C . SER A 1 224 ? 3.059 -18.615 -22.328 1.00 30.03 224 SER A C 1
ATOM 1639 O O . SER A 1 224 ? 3.872 -19.450 -21.951 1.00 30.03 224 SER A O 1
ATOM 1641 N N . LEU A 1 225 ? 1.796 -18.607 -21.905 1.00 29.05 225 LEU A N 1
ATOM 1642 C CA . LEU A 1 225 ? 1.185 -19.721 -21.189 1.00 29.05 225 LEU A CA 1
ATOM 1643 C C . LEU A 1 225 ? 0.985 -20.857 -22.204 1.00 29.05 225 LEU A C 1
ATOM 1645 O O . LEU A 1 225 ? -0.059 -20.966 -22.845 1.00 29.05 225 LEU A O 1
ATOM 1649 N N . LYS A 1 226 ? 2.030 -21.656 -22.430 1.00 31.00 226 LYS A N 1
ATOM 1650 C CA . LYS A 1 226 ? 1.911 -22.930 -23.140 1.00 31.00 226 LYS A CA 1
ATOM 1651 C C . LYS A 1 226 ? 1.498 -23.975 -22.115 1.00 31.00 226 LYS A C 1
ATOM 1653 O O . LYS A 1 226 ? 2.305 -24.419 -21.308 1.00 31.00 226 LYS A O 1
ATOM 1658 N N . ILE A 1 227 ? 0.207 -24.288 -22.103 1.00 33.31 227 ILE A N 1
ATOM 1659 C CA . ILE A 1 227 ? -0.309 -25.472 -21.422 1.00 33.31 227 ILE A CA 1
ATOM 1660 C C . ILE A 1 227 ? -0.050 -26.626 -22.387 1.00 33.31 227 ILE A C 1
ATOM 1662 O O . ILE A 1 227 ? -0.838 -26.852 -23.302 1.00 33.31 227 ILE A O 1
ATOM 1666 N N . ASP A 1 228 ? 1.091 -27.290 -22.238 1.00 36.12 228 ASP A N 1
ATOM 1667 C CA . ASP A 1 228 ? 1.344 -28.555 -22.921 1.00 36.12 228 ASP A CA 1
ATOM 1668 C C . ASP A 1 228 ? 0.722 -29.666 -22.064 1.00 36.12 228 ASP A C 1
ATOM 1670 O O . ASP A 1 228 ? 1.277 -30.077 -21.047 1.00 36.12 228 ASP A O 1
ATOM 1674 N N . GLY A 1 229 ? -0.488 -30.079 -22.445 1.00 31.62 229 GLY A N 1
ATOM 1675 C CA . GLY A 1 229 ? -1.259 -31.130 -21.787 1.00 31.62 229 GLY A CA 1
ATOM 1676 C C . GLY A 1 229 ? -2.459 -31.547 -22.636 1.00 31.62 229 GLY A C 1
ATOM 1677 O O . GLY A 1 229 ? -3.491 -30.888 -22.609 1.00 31.62 229 GLY A O 1
ATOM 1678 N N . ASP A 1 230 ? -2.245 -32.621 -23.392 1.00 31.19 230 ASP A N 1
ATOM 1679 C CA . ASP A 1 230 ? -3.175 -33.545 -24.043 1.00 31.19 230 ASP A CA 1
ATOM 1680 C C . ASP A 1 230 ? -4.245 -33.052 -25.034 1.00 31.19 230 ASP A C 1
ATOM 1682 O O . ASP A 1 230 ? -5.053 -32.146 -24.836 1.00 31.19 230 ASP A O 1
ATOM 1686 N N . LYS A 1 231 ? -4.211 -33.733 -26.183 1.00 39.72 231 LYS A N 1
ATOM 1687 C CA . LYS A 1 231 ? -5.171 -33.655 -27.277 1.00 39.72 231 LYS A CA 1
ATOM 1688 C C . LYS A 1 231 ? -6.530 -34.134 -26.763 1.00 39.72 231 LYS A C 1
ATOM 1690 O O . LYS A 1 231 ? -6.595 -35.134 -26.067 1.00 39.72 231 LYS A O 1
ATOM 1695 N N . GLU A 1 232 ? -7.579 -33.442 -27.200 1.00 39.47 232 GLU A N 1
ATOM 1696 C CA . GLU A 1 232 ? -8.995 -33.679 -26.880 1.00 39.47 232 GLU A CA 1
ATOM 1697 C C . GLU A 1 232 ? -9.453 -33.184 -25.503 1.00 39.47 232 GLU A C 1
ATOM 1699 O O . GLU A 1 232 ? -9.544 -33.946 -24.552 1.00 39.47 232 GLU A O 1
ATOM 1704 N N . THR A 1 233 ? -9.872 -31.913 -25.411 1.00 31.83 233 THR A N 1
ATOM 1705 C CA . THR A 1 233 ? -11.294 -31.563 -25.184 1.00 31.83 233 THR A CA 1
ATOM 1706 C C . THR A 1 233 ? -11.558 -30.041 -25.124 1.00 31.83 233 THR A C 1
ATOM 1708 O O . THR A 1 233 ? -10.994 -29.297 -24.333 1.00 31.83 233 THR A O 1
ATOM 1711 N N . VAL A 1 234 ? -12.498 -29.612 -25.983 1.00 34.28 234 VAL A N 1
ATOM 1712 C CA . VAL A 1 234 ? -13.505 -28.537 -25.805 1.00 34.28 234 VAL A CA 1
ATOM 1713 C C . VAL A 1 234 ? -13.067 -27.052 -25.835 1.00 34.28 234 VAL A C 1
ATOM 1715 O O . VAL A 1 234 ? -13.021 -26.321 -24.852 1.00 34.28 234 VAL A O 1
ATOM 1718 N N . LEU A 1 235 ? -12.890 -26.552 -27.061 1.00 43.22 235 LEU A N 1
ATOM 1719 C CA . LEU A 1 235 ? -13.799 -25.596 -27.727 1.00 43.22 235 LEU A CA 1
ATOM 1720 C C . LEU A 1 235 ? -14.781 -24.764 -26.849 1.00 43.22 235 LEU A C 1
ATOM 1722 O O . LEU A 1 235 ? -15.989 -24.925 -26.948 1.00 43.22 235 LEU A O 1
ATOM 1726 N N . TRP A 1 236 ? -14.291 -23.762 -26.113 1.00 34.41 236 TRP A N 1
ATOM 1727 C CA . TRP A 1 236 ? -15.080 -22.562 -25.762 1.00 34.41 236 TRP A CA 1
ATOM 1728 C C . TRP A 1 236 ? -14.242 -21.284 -25.914 1.00 34.41 236 TRP A C 1
ATOM 1730 O O . TRP A 1 236 ? -13.932 -20.578 -24.959 1.00 34.41 236 TRP A O 1
ATOM 1740 N N . LYS A 1 237 ? -13.892 -20.929 -27.157 1.00 44.69 237 LYS A N 1
ATOM 1741 C CA . LYS A 1 237 ? -13.632 -19.518 -27.494 1.00 44.69 237 LYS A CA 1
ATOM 1742 C C . LYS A 1 237 ? -14.997 -18.865 -27.687 1.00 44.69 237 LYS A C 1
ATOM 1744 O O . LYS A 1 237 ? -15.636 -19.119 -28.704 1.00 44.69 237 LYS A O 1
ATOM 1749 N N . SER A 1 238 ? -15.449 -18.102 -26.691 1.00 62.00 238 SER A N 1
ATOM 1750 C CA . SER A 1 238 ? -16.820 -17.589 -26.611 1.00 62.00 238 SER A CA 1
ATOM 1751 C C . SER A 1 238 ? -17.284 -16.937 -27.919 1.00 62.00 238 SER A C 1
ATOM 1753 O O . SER A 1 238 ? -16.628 -16.059 -28.490 1.00 62.00 238 SER A O 1
ATOM 1755 N N . GLU A 1 239 ? -18.458 -17.362 -28.382 1.00 67.88 239 GLU A N 1
ATOM 1756 C CA . GLU A 1 239 ? -19.228 -16.767 -29.482 1.00 67.88 239 GLU A CA 1
ATOM 1757 C C . GLU A 1 239 ? -19.301 -15.229 -29.351 1.00 67.88 239 GLU A C 1
ATOM 1759 O O . GLU A 1 239 ? -19.279 -14.479 -30.329 1.00 67.88 239 GLU A O 1
ATOM 1764 N N . THR A 1 240 ? -19.301 -14.747 -28.107 1.00 63.06 240 THR A N 1
ATOM 1765 C CA . THR A 1 240 ? -19.301 -13.343 -27.701 1.00 63.06 240 THR A CA 1
ATOM 1766 C C . THR A 1 240 ? -18.065 -12.584 -28.184 1.00 63.06 240 THR A C 1
ATOM 1768 O O . THR A 1 240 ? -18.196 -11.476 -28.703 1.00 63.06 240 THR A O 1
ATOM 1771 N N . ALA A 1 241 ? -16.870 -13.177 -28.097 1.00 66.00 241 ALA A N 1
ATOM 1772 C CA . ALA A 1 241 ? -15.643 -12.549 -28.583 1.00 66.00 241 ALA A CA 1
ATOM 1773 C C . ALA A 1 241 ? -15.650 -12.412 -30.115 1.00 66.00 241 ALA A C 1
ATOM 1775 O O . ALA A 1 241 ? -15.280 -11.365 -30.651 1.00 66.00 241 ALA A O 1
ATOM 1776 N N . LYS A 1 242 ? -16.157 -13.426 -30.831 1.00 78.19 242 LYS A N 1
ATOM 1777 C CA . LYS A 1 242 ? -16.317 -13.368 -32.295 1.00 78.19 242 LYS A CA 1
ATOM 1778 C C . LYS A 1 242 ? -17.317 -12.283 -32.708 1.00 78.19 242 LYS A C 1
ATOM 1780 O O . LYS A 1 242 ? -17.033 -11.517 -33.629 1.00 78.19 242 LYS A O 1
ATOM 1785 N N . ARG A 1 243 ? -18.440 -12.151 -31.990 1.00 84.50 243 ARG A N 1
ATOM 1786 C CA . ARG A 1 243 ? -19.447 -11.098 -32.226 1.00 84.50 243 ARG A CA 1
ATOM 1787 C C . ARG A 1 243 ? -18.897 -9.693 -31.973 1.00 84.50 243 ARG A C 1
ATOM 1789 O O . ARG A 1 243 ? -19.164 -8.792 -32.765 1.00 84.50 243 ARG A O 1
ATOM 1796 N N . LEU A 1 244 ? -18.088 -9.499 -30.931 1.00 79.88 244 LEU A N 1
ATOM 1797 C CA . LEU A 1 244 ? -17.466 -8.200 -30.638 1.00 79.88 244 LEU A CA 1
ATOM 1798 C C . LEU A 1 244 ? -16.434 -7.797 -31.700 1.00 79.88 244 LEU A C 1
ATOM 1800 O O . LEU A 1 244 ? -16.434 -6.650 -32.149 1.00 79.88 244 LEU A O 1
ATOM 1804 N N . VAL A 1 245 ? -15.612 -8.739 -32.171 1.00 87.50 245 VAL A N 1
ATOM 1805 C CA . VAL A 1 245 ? -14.654 -8.483 -33.260 1.00 87.50 245 VAL A CA 1
ATOM 1806 C C . VAL A 1 245 ? -15.376 -8.186 -34.580 1.00 87.50 245 VAL A C 1
ATOM 1808 O O . VAL A 1 245 ? -14.979 -7.271 -35.304 1.00 87.50 245 VAL A O 1
ATOM 1811 N N . ALA A 1 246 ? -16.463 -8.902 -34.883 1.00 92.31 246 ALA A N 1
ATOM 1812 C CA . ALA A 1 246 ? -17.289 -8.631 -36.060 1.00 92.31 246 ALA A CA 1
ATOM 1813 C C . ALA A 1 246 ? -17.938 -7.235 -35.994 1.00 92.31 246 ALA A C 1
ATOM 1815 O O . ALA A 1 246 ? -17.848 -6.468 -36.955 1.00 92.31 246 ALA A O 1
ATOM 1816 N N . LYS A 1 247 ? -18.492 -6.857 -34.834 1.00 93.88 247 LYS A N 1
ATOM 1817 C CA . LYS A 1 247 ? -19.088 -5.532 -34.604 1.00 93.88 247 LYS A CA 1
ATOM 1818 C C . LYS A 1 247 ? -18.056 -4.405 -34.727 1.00 93.88 247 LYS A C 1
ATOM 1820 O O . LYS A 1 247 ? -18.335 -3.379 -35.345 1.00 93.88 247 LYS A O 1
ATOM 1825 N N . ALA A 1 248 ? -16.839 -4.604 -34.218 1.00 89.94 248 ALA A N 1
ATOM 1826 C CA . ALA A 1 248 ? -15.750 -3.636 -34.359 1.00 89.94 248 ALA A CA 1
ATOM 1827 C C . ALA A 1 248 ? -15.310 -3.452 -35.825 1.00 89.94 248 ALA A C 1
ATOM 1829 O O . ALA A 1 248 ? -15.075 -2.324 -36.266 1.00 89.94 248 ALA A O 1
ATOM 1830 N N . LYS A 1 249 ? -15.246 -4.539 -36.609 1.00 95.38 249 LYS A N 1
ATOM 1831 C CA . LYS A 1 249 ? -14.977 -4.461 -38.057 1.00 95.38 249 LYS A CA 1
ATOM 1832 C C . LYS A 1 249 ? -16.082 -3.708 -38.802 1.00 95.38 249 LYS A C 1
ATOM 1834 O O . LYS A 1 249 ? -15.774 -2.893 -39.670 1.00 95.38 249 LYS A O 1
ATOM 1839 N N . GLN A 1 250 ? -17.344 -3.934 -38.440 1.00 95.88 250 GLN A N 1
ATOM 1840 C CA . GLN A 1 250 ? -18.481 -3.239 -39.045 1.00 95.88 250 GLN A CA 1
ATOM 1841 C C . GLN A 1 250 ? -18.455 -1.731 -38.754 1.00 95.88 250 GLN A C 1
ATOM 1843 O O . GLN A 1 250 ? -18.624 -0.939 -39.680 1.00 95.88 250 GLN A O 1
ATOM 1848 N N . MET A 1 251 ? -18.149 -1.325 -37.515 1.00 93.44 251 MET A N 1
ATOM 1849 C CA . MET A 1 251 ? -18.016 0.098 -37.168 1.00 93.44 251 MET A CA 1
ATOM 1850 C C . MET A 1 251 ? -16.881 0.787 -37.935 1.00 93.44 251 MET A C 1
ATOM 1852 O O . MET A 1 251 ? -17.075 1.889 -38.442 1.00 93.44 251 MET A O 1
ATOM 1856 N N . ARG A 1 252 ? -15.720 0.136 -38.105 1.00 95.38 252 ARG A N 1
ATOM 1857 C CA . ARG A 1 252 ? -14.622 0.698 -38.918 1.00 95.38 252 ARG A CA 1
ATOM 1858 C C . ARG A 1 252 ? -15.023 0.902 -40.380 1.00 95.38 252 ARG A C 1
ATOM 1860 O O . ARG A 1 252 ? -14.656 1.913 -40.973 1.00 95.38 252 ARG A O 1
ATOM 1867 N N . LYS A 1 253 ? -15.803 -0.024 -40.949 1.00 96.56 253 LYS A N 1
ATOM 1868 C CA . LYS A 1 253 ? -16.301 0.089 -42.328 1.00 96.56 253 LYS A CA 1
ATOM 1869 C C . LYS A 1 253 ? -17.302 1.243 -42.481 1.00 96.56 253 LYS A C 1
ATOM 1871 O O . LYS A 1 253 ? -17.212 1.989 -43.450 1.00 96.56 253 LYS A O 1
ATOM 1876 N N . GLN A 1 254 ? -18.195 1.436 -41.505 1.00 96.25 254 GLN A N 1
ATOM 1877 C CA . GLN A 1 254 ? -19.095 2.598 -41.466 1.00 96.25 254 GLN A CA 1
ATOM 1878 C C . GLN A 1 254 ? -18.332 3.921 -41.334 1.00 96.25 254 GLN A C 1
ATOM 1880 O O . GLN A 1 254 ? -18.639 4.878 -42.041 1.00 96.25 254 GLN A O 1
ATOM 1885 N N . GLN A 1 255 ? -17.305 3.970 -40.483 1.00 95.94 255 GLN A N 1
ATOM 1886 C CA . GLN A 1 255 ? -16.501 5.176 -40.297 1.00 95.94 255 GLN A CA 1
ATOM 1887 C C . GLN A 1 255 ? -15.722 5.552 -41.568 1.00 95.94 255 GLN A C 1
ATOM 1889 O O . GLN A 1 255 ? -15.675 6.725 -41.934 1.00 95.94 255 GLN A O 1
ATOM 1894 N N . GLN A 1 256 ? -15.173 4.566 -42.287 1.00 96.19 256 GLN A N 1
ATOM 1895 C CA . GLN A 1 256 ? -14.538 4.804 -43.588 1.00 96.19 256 GLN A CA 1
ATOM 1896 C C . GLN A 1 256 ? -15.530 5.313 -44.640 1.00 96.19 256 GLN A C 1
ATOM 1898 O O . GLN A 1 256 ? -15.195 6.229 -45.387 1.00 96.19 256 GLN A O 1
ATOM 1903 N N . GLN A 1 257 ? -16.754 4.778 -44.682 1.00 96.75 257 GLN A N 1
ATOM 1904 C CA . GLN A 1 257 ? -17.786 5.281 -45.596 1.00 96.75 257 GLN A CA 1
ATOM 1905 C C . GLN A 1 257 ? -18.184 6.727 -45.282 1.00 96.75 257 GLN A C 1
ATOM 1907 O O . GLN A 1 257 ? -18.308 7.529 -46.205 1.00 96.75 257 GLN A O 1
ATOM 1912 N N . GLN A 1 258 ? -18.318 7.095 -44.004 1.00 96.12 258 GLN A N 1
ATOM 1913 C CA . GLN A 1 258 ? -18.592 8.486 -43.621 1.00 96.12 258 GLN A CA 1
ATOM 1914 C C . GLN A 1 258 ? -17.454 9.433 -44.021 1.00 96.12 258 GLN A C 1
ATOM 1916 O O . GLN A 1 258 ? -17.718 10.518 -44.535 1.00 96.12 258 GLN A O 1
ATOM 1921 N N . GLN A 1 259 ? -16.193 9.021 -43.850 1.00 95.62 259 GLN A N 1
ATOM 1922 C CA . GLN A 1 259 ? -15.050 9.823 -44.299 1.00 95.62 259 GLN A CA 1
ATOM 1923 C C . GLN A 1 259 ? -15.031 10.001 -45.821 1.00 95.62 259 GLN A C 1
ATOM 1925 O O . GLN A 1 259 ? -14.786 11.106 -46.301 1.00 95.62 259 GLN A O 1
ATOM 1930 N N . GLN A 1 260 ? -15.342 8.953 -46.589 1.00 96.69 260 GLN A N 1
ATOM 1931 C CA . GLN A 1 260 ? -15.437 9.058 -48.049 1.00 96.69 260 GLN A CA 1
ATOM 1932 C C . GLN A 1 260 ? -16.569 9.997 -48.487 1.00 96.69 260 GLN A C 1
ATOM 1934 O O . GLN A 1 260 ? -16.367 10.812 -49.385 1.00 96.69 260 GLN A O 1
ATOM 1939 N N . GLN A 1 261 ? -17.729 9.949 -47.826 1.00 96.38 261 GLN A N 1
ATOM 1940 C CA . GLN A 1 261 ? -18.832 10.873 -48.111 1.00 96.38 261 GLN A CA 1
ATOM 1941 C C . GLN A 1 261 ? -18.457 12.329 -47.806 1.00 96.38 261 GLN A C 1
ATOM 1943 O O . GLN A 1 261 ? -18.753 13.211 -48.611 1.00 96.38 261 GLN A O 1
ATOM 1948 N N . GLN A 1 262 ? -17.755 12.591 -46.698 1.00 95.88 262 GLN A N 1
ATOM 1949 C CA . GLN A 1 262 ? -17.260 13.939 -46.395 1.00 95.88 262 GLN A CA 1
ATOM 1950 C C . GLN A 1 262 ? -16.278 14.444 -47.458 1.00 95.88 262 GLN A C 1
ATOM 1952 O O . GLN A 1 262 ? -16.387 15.590 -47.889 1.00 95.88 262 GLN A O 1
ATOM 1957 N N . GLN A 1 263 ? -15.359 13.596 -47.930 1.00 95.62 263 GLN A N 1
ATOM 1958 C CA . GLN A 1 263 ? -14.418 13.979 -48.989 1.00 95.62 263 GLN A CA 1
ATOM 1959 C C . GLN A 1 263 ? -15.128 14.294 -50.312 1.00 95.62 263 GLN A C 1
ATOM 1961 O O . GLN A 1 263 ? -14.790 15.283 -50.962 1.00 95.62 263 GLN A O 1
ATOM 1966 N N . GLN A 1 264 ? -16.148 13.514 -50.683 1.00 96.19 264 GLN A N 1
ATOM 1967 C CA . GLN A 1 264 ? -16.951 13.781 -51.881 1.00 96.19 264 GLN A CA 1
ATOM 1968 C C . GLN A 1 264 ? -17.731 15.097 -51.773 1.00 96.19 264 GLN A C 1
ATOM 1970 O O . GLN A 1 264 ? -17.773 15.865 -52.733 1.00 96.19 264 GLN A O 1
ATOM 1975 N N . GLN A 1 265 ? -18.298 15.406 -50.602 1.00 95.50 265 GLN A N 1
ATOM 1976 C CA . GLN A 1 265 ? -18.974 16.687 -50.376 1.00 95.50 265 GLN A CA 1
ATOM 1977 C C . GLN A 1 265 ? -18.008 17.870 -50.495 1.00 95.50 265 GLN A C 1
ATOM 1979 O O . GLN A 1 265 ? -18.354 18.883 -51.102 1.00 95.50 265 GLN A O 1
ATOM 1984 N N . LEU A 1 266 ? -16.787 17.734 -49.973 1.00 95.81 266 LEU A N 1
ATOM 1985 C CA . LEU A 1 266 ? -15.762 18.773 -50.063 1.00 95.81 266 LEU A CA 1
ATOM 1986 C C . LEU A 1 266 ? -15.317 19.003 -51.513 1.00 95.81 266 LEU A C 1
ATOM 1988 O O . LEU A 1 266 ? -15.223 20.147 -51.954 1.00 95.81 266 LEU A O 1
ATOM 1992 N N . GLN A 1 267 ? -15.123 17.930 -52.286 1.00 94.69 267 GLN A N 1
ATOM 1993 C CA . GLN A 1 267 ? -14.838 18.037 -53.720 1.00 94.69 267 GLN A CA 1
ATOM 1994 C C . GLN A 1 267 ? -15.981 18.708 -54.488 1.00 94.69 267 GLN A C 1
ATOM 1996 O O . GLN A 1 267 ? -15.725 19.569 -55.328 1.00 94.69 267 GLN A O 1
ATOM 2001 N N . TYR A 1 268 ? -17.235 18.379 -54.172 1.00 94.75 268 TYR A N 1
ATOM 2002 C CA . TYR A 1 268 ? -18.394 19.009 -54.803 1.00 94.75 268 TYR A CA 1
ATOM 2003 C C . TYR A 1 268 ? -18.494 20.509 -54.483 1.00 94.75 268 TYR A C 1
ATOM 2005 O O . TYR A 1 268 ? -18.800 21.311 -55.365 1.00 94.75 268 TYR A O 1
ATOM 2013 N N . GLN A 1 269 ? -18.188 20.914 -53.246 1.00 91.62 269 GLN A N 1
ATOM 2014 C CA . GLN A 1 269 ? -18.147 22.330 -52.863 1.00 91.62 269 GLN A CA 1
ATOM 2015 C C . GLN A 1 269 ? -17.034 23.095 -53.588 1.00 91.62 269 GLN A C 1
ATOM 2017 O O . GLN A 1 269 ? -17.258 24.222 -54.027 1.00 91.62 269 GLN A O 1
ATOM 2022 N N . LEU A 1 270 ? -15.860 22.481 -53.761 1.00 88.44 270 LEU A N 1
ATOM 2023 C CA . LEU A 1 270 ? -14.754 23.082 -54.508 1.00 88.44 270 LEU A CA 1
ATOM 2024 C C . LEU A 1 270 ? -15.078 23.219 -56.001 1.00 88.44 270 LEU A C 1
ATOM 2026 O O . LEU A 1 270 ? -14.781 24.257 -56.587 1.00 88.44 270 LEU A O 1
ATOM 2030 N N . ALA A 1 271 ? -15.740 22.225 -56.598 1.00 85.75 271 ALA A N 1
ATOM 2031 C CA . ALA A 1 271 ? -16.166 22.267 -57.998 1.00 85.75 271 ALA A CA 1
ATOM 2032 C C . ALA A 1 271 ? -17.271 23.307 -58.267 1.00 85.75 271 ALA A C 1
ATOM 2034 O O . ALA A 1 271 ? -17.416 23.775 -59.392 1.00 85.75 271 ALA A O 1
ATOM 2035 N N . ARG A 1 272 ? -18.045 23.686 -57.240 1.00 83.94 272 ARG A N 1
ATOM 2036 C CA . ARG A 1 272 ? -19.103 24.701 -57.334 1.00 83.94 272 ARG A CA 1
ATOM 2037 C C . ARG A 1 272 ? -18.639 26.136 -57.100 1.00 83.94 272 ARG A C 1
ATOM 2039 O O . ARG A 1 272 ? -19.487 27.024 -57.158 1.00 83.94 272 ARG A O 1
ATOM 2046 N N . ARG A 1 273 ? -17.350 26.399 -56.844 1.00 70.75 273 ARG A N 1
ATOM 2047 C CA . ARG A 1 273 ? -16.850 27.782 -56.801 1.00 70.75 273 ARG A CA 1
ATOM 2048 C C . ARG A 1 273 ? -16.994 28.401 -58.203 1.00 70.75 273 ARG A C 1
ATOM 2050 O O . ARG A 1 273 ? -16.291 27.956 -59.108 1.00 70.75 273 ARG A O 1
ATOM 2057 N N . PRO A 1 274 ? -17.891 29.387 -58.405 1.00 61.06 274 PRO A N 1
ATOM 2058 C CA . PRO A 1 274 ? -18.054 30.020 -59.705 1.00 61.06 274 PRO A CA 1
ATOM 2059 C C . PRO A 1 274 ? -16.786 30.804 -60.050 1.00 61.06 274 PRO A C 1
ATOM 2061 O O . PRO A 1 274 ? -16.234 31.507 -59.202 1.00 61.06 274 PRO A O 1
ATOM 2064 N N . ALA A 1 275 ? -16.327 30.683 -61.294 1.00 62.34 275 ALA A N 1
ATOM 2065 C CA . ALA A 1 275 ? -15.157 31.372 -61.839 1.00 62.34 275 ALA A CA 1
ATOM 2066 C C . ALA A 1 275 ? -15.430 32.861 -62.151 1.00 62.34 275 ALA A C 1
ATOM 2068 O O . ALA A 1 275 ? -14.889 33.413 -63.106 1.00 62.34 275 ALA A O 1
ATOM 2069 N N . ASP A 1 276 ? -16.247 33.524 -61.333 1.00 55.28 276 ASP A N 1
ATOM 2070 C CA . ASP A 1 276 ? -16.725 34.888 -61.564 1.00 55.28 276 ASP A CA 1
ATOM 2071 C C . ASP A 1 276 ? -15.996 35.894 -60.661 1.00 55.28 276 ASP A C 1
ATOM 2073 O O . ASP A 1 276 ? -16.607 36.635 -59.895 1.00 55.28 276 ASP A O 1
ATOM 2077 N N . SER A 1 277 ? -14.661 35.932 -60.729 1.00 56.94 277 SER A N 1
ATOM 2078 C CA . SER A 1 277 ? -13.887 37.047 -60.148 1.00 56.94 277 SER A CA 1
ATOM 2079 C C . SER A 1 277 ? -12.786 37.592 -61.062 1.00 56.94 277 SER A C 1
ATOM 2081 O O . SER A 1 277 ? -11.898 38.310 -60.607 1.00 56.94 277 SER A O 1
ATOM 2083 N N . ALA A 1 278 ? -12.837 37.285 -62.359 1.00 54.50 278 ALA A N 1
ATOM 2084 C CA . ALA A 1 278 ? -11.927 37.840 -63.355 1.00 54.50 278 ALA A CA 1
ATOM 2085 C C . ALA A 1 278 ? -12.669 38.839 -64.252 1.00 54.50 278 ALA A C 1
ATOM 2087 O O . ALA A 1 278 ? -12.903 38.539 -65.418 1.00 54.50 278 ALA A O 1
ATOM 2088 N N . LYS A 1 279 ? -13.088 39.988 -63.695 1.00 54.97 279 LYS A N 1
ATOM 2089 C CA . LYS A 1 279 ? -13.396 41.250 -64.411 1.00 54.97 279 LYS A CA 1
ATOM 2090 C C . LYS A 1 279 ? -13.976 42.298 -63.450 1.00 54.97 279 LYS A C 1
ATOM 2092 O O . LYS A 1 279 ? -15.185 42.433 -63.339 1.00 54.97 279 LYS A O 1
ATOM 2097 N N . SER A 1 280 ? -13.116 43.078 -62.802 1.00 44.31 280 SER A N 1
ATOM 2098 C CA . SER A 1 280 ? -13.407 44.485 -62.474 1.00 44.31 280 SER A CA 1
ATOM 2099 C C . SER A 1 280 ? -12.158 45.138 -61.891 1.00 44.31 280 SER A C 1
ATOM 2101 O O . SER A 1 280 ? -11.643 44.659 -60.883 1.00 44.31 280 SER A O 1
ATOM 2103 N N . GLY A 1 281 ? -11.703 46.235 -62.498 1.00 42.16 281 GLY A N 1
ATOM 2104 C CA . GLY A 1 281 ? -10.755 47.148 -61.855 1.00 42.16 281 GLY A CA 1
ATOM 2105 C C . GLY A 1 281 ? -9.506 47.504 -62.653 1.00 42.16 281 GLY A C 1
ATOM 2106 O O . GLY A 1 281 ? -8.422 47.544 -62.086 1.00 42.16 281 GLY A O 1
ATOM 2107 N N . ALA A 1 282 ? -9.643 47.782 -63.949 1.00 44.06 282 ALA A N 1
ATOM 2108 C CA . ALA A 1 282 ? -8.774 48.761 -64.592 1.00 44.06 282 ALA A CA 1
ATOM 2109 C C . ALA A 1 282 ? -9.334 50.154 -64.264 1.00 44.06 282 ALA A C 1
ATOM 2111 O O . ALA A 1 282 ? -10.507 50.355 -64.552 1.00 44.06 282 ALA A O 1
ATOM 2112 N N . THR A 1 283 ? -8.539 51.034 -63.638 1.00 41.53 283 THR A N 1
ATOM 2113 C CA . THR A 1 283 ? -8.243 52.430 -64.052 1.00 41.53 283 THR A CA 1
ATOM 2114 C C . THR A 1 283 ? -7.651 53.261 -62.903 1.00 41.53 283 THR A C 1
ATOM 2116 O O . THR A 1 283 ? -8.245 53.370 -61.838 1.00 41.53 283 THR A O 1
ATOM 2119 N N . GLU A 1 284 ? -6.506 53.878 -63.220 1.00 41.25 284 GLU A N 1
ATOM 2120 C CA . GLU A 1 284 ? -6.040 55.217 -62.813 1.00 41.25 284 GLU A CA 1
ATOM 2121 C C . GLU A 1 284 ? -5.665 55.502 -61.346 1.00 41.25 284 GLU A C 1
ATOM 2123 O O . GLU A 1 284 ? -6.514 55.735 -60.500 1.00 41.25 284 GLU A O 1
ATOM 2128 N N . PHE A 1 285 ? -4.354 55.634 -61.088 1.00 38.22 285 PHE A N 1
ATOM 2129 C CA . PHE A 1 285 ? -3.741 56.941 -60.787 1.00 38.22 285 PHE A CA 1
ATOM 2130 C C . PHE A 1 285 ? -2.208 56.890 -61.015 1.00 38.22 285 PHE A C 1
ATOM 2132 O O . PHE A 1 285 ? -1.461 56.256 -60.272 1.00 38.22 285 PHE A O 1
ATOM 2139 N N . SER A 1 286 ? -1.765 57.554 -62.091 1.00 39.88 286 SER A N 1
ATOM 2140 C CA . SER A 1 286 ? -0.425 58.151 -62.298 1.00 39.88 286 SER A CA 1
ATOM 2141 C C . SER A 1 286 ? -0.106 59.154 -61.170 1.00 39.88 286 SER A C 1
ATOM 2143 O O . SER A 1 286 ? -1.032 59.656 -60.551 1.00 39.88 286 SER A O 1
ATOM 2145 N N . ALA A 1 287 ? 1.096 59.637 -60.859 1.00 39.34 287 ALA A N 1
ATOM 2146 C CA . ALA A 1 287 ? 2.483 59.474 -61.285 1.00 39.34 287 ALA A CA 1
ATOM 2147 C C . ALA A 1 287 ? 3.339 60.341 -60.322 1.00 39.34 287 ALA A C 1
ATOM 2149 O O . ALA A 1 287 ? 2.835 61.350 -59.834 1.00 39.34 287 ALA A O 1
ATOM 2150 N N . ALA A 1 288 ? 4.607 59.964 -60.098 1.00 38.44 288 ALA A N 1
ATOM 2151 C CA . ALA A 1 288 ? 5.799 60.791 -59.778 1.00 38.44 288 ALA A CA 1
ATOM 2152 C C . ALA A 1 288 ? 6.810 59.897 -59.021 1.00 38.44 288 ALA A C 1
ATOM 2154 O O . ALA A 1 288 ? 6.580 59.530 -57.878 1.00 38.44 288 ALA A O 1
ATOM 2155 N N . SER A 1 289 ? 7.815 59.296 -59.665 1.00 39.69 289 SER A N 1
ATOM 2156 C CA . SER A 1 289 ? 9.078 59.876 -60.166 1.00 39.69 289 SER A CA 1
ATOM 2157 C C . SER A 1 289 ? 10.048 60.370 -59.081 1.00 39.69 289 SER A C 1
ATOM 2159 O O . SER A 1 289 ? 10.029 61.534 -58.697 1.00 39.69 289 SER A O 1
ATOM 2161 N N . SER A 1 290 ? 10.968 59.496 -58.673 1.00 38.19 290 SER A N 1
ATOM 2162 C CA . SER A 1 290 ? 12.443 59.652 -58.721 1.00 38.19 290 SER A CA 1
ATOM 2163 C C . SER A 1 290 ? 13.028 58.443 -57.963 1.00 38.19 290 SER A C 1
ATOM 2165 O O . SER A 1 290 ? 12.504 58.057 -56.930 1.00 38.19 290 SER A O 1
ATOM 2167 N N . GLY A 1 291 ? 13.960 57.638 -58.470 1.00 42.25 291 GLY A N 1
ATOM 2168 C CA . GLY A 1 291 ? 15.230 57.974 -59.103 1.00 42.25 291 GLY A CA 1
ATOM 2169 C C . GLY A 1 291 ? 16.341 57.659 -58.094 1.00 42.25 291 GLY A C 1
ATOM 2170 O O . GLY A 1 291 ? 16.669 58.513 -57.283 1.00 42.25 291 GLY A O 1
ATOM 2171 N N . GLY A 1 292 ? 16.889 56.436 -58.100 1.00 33.81 292 GLY A N 1
ATOM 2172 C CA . GLY A 1 292 ? 17.963 56.061 -57.171 1.00 33.81 292 GLY A CA 1
ATOM 2173 C C . GLY A 1 292 ? 18.406 54.601 -57.265 1.00 33.81 292 GLY A C 1
ATOM 2174 O O . GLY A 1 292 ? 17.904 53.735 -56.560 1.00 33.81 292 GLY A O 1
ATOM 2175 N N . THR A 1 293 ? 19.363 54.336 -58.147 1.00 44.94 293 THR A N 1
ATOM 2176 C CA . THR A 1 293 ? 20.188 53.121 -58.200 1.00 44.94 293 THR A CA 1
ATOM 2177 C C . THR A 1 293 ? 21.078 52.991 -56.960 1.00 44.94 293 THR A C 1
ATOM 2179 O O . THR A 1 293 ? 21.752 53.958 -56.614 1.00 44.94 293 THR A O 1
ATOM 2182 N N . GLY A 1 294 ? 21.193 51.794 -56.370 1.00 36.31 294 GLY A N 1
ATOM 2183 C CA . GLY A 1 294 ? 22.319 51.480 -55.479 1.00 36.31 294 GLY A CA 1
ATOM 2184 C C . GLY A 1 294 ? 22.067 50.402 -54.423 1.00 36.31 294 GLY A C 1
ATOM 2185 O O . GLY A 1 294 ? 21.507 50.677 -53.375 1.00 36.31 294 GLY A O 1
ATOM 2186 N N . SER A 1 295 ? 22.536 49.188 -54.719 1.00 44.94 295 SER A N 1
ATOM 2187 C CA . SER A 1 295 ? 23.166 48.211 -53.812 1.00 44.94 295 SER A CA 1
ATOM 2188 C C . SER A 1 295 ? 23.168 48.502 -52.297 1.00 44.94 295 SER A C 1
ATOM 2190 O O . SER A 1 295 ? 23.822 49.438 -51.846 1.00 44.94 295 SER A O 1
ATOM 2192 N N . GLY A 1 296 ? 22.621 47.576 -51.502 1.00 36.59 296 GLY A N 1
ATOM 2193 C CA . GLY A 1 296 ? 22.922 47.476 -50.070 1.00 36.59 296 GLY A CA 1
ATOM 2194 C C . GLY A 1 296 ? 21.931 46.592 -49.323 1.00 36.59 296 GLY A C 1
ATOM 2195 O O . GLY A 1 296 ? 20.825 47.017 -49.020 1.00 36.59 296 GLY A O 1
ATOM 2196 N N . GLY A 1 297 ? 22.314 45.343 -49.061 1.00 48.72 297 GLY A N 1
ATOM 2197 C CA . GLY A 1 297 ? 21.518 44.413 -48.269 1.00 48.72 297 GLY A CA 1
ATOM 2198 C C . GLY A 1 297 ? 21.471 44.742 -46.772 1.00 48.72 297 GLY A C 1
ATOM 2199 O O . GLY A 1 297 ? 22.204 45.590 -46.267 1.00 48.72 297 GLY A O 1
ATOM 2200 N N . SER A 1 298 ? 20.668 43.932 -46.079 1.00 52.47 298 SER A N 1
ATOM 2201 C CA . SER A 1 298 ? 20.501 43.803 -44.622 1.00 52.47 298 SER A CA 1
ATOM 2202 C C . SER A 1 298 ? 19.560 44.808 -43.941 1.00 52.47 298 SER A C 1
ATOM 2204 O O . SER A 1 298 ? 19.738 46.016 -44.042 1.00 52.47 298 SER A O 1
ATOM 2206 N N . GLY A 1 299 ? 18.585 44.283 -43.180 1.00 50.50 299 GLY A N 1
ATOM 2207 C CA . GLY A 1 299 ? 18.122 44.997 -41.986 1.00 50.50 299 GLY A CA 1
ATOM 2208 C C . GLY A 1 299 ? 16.661 44.902 -41.534 1.00 50.50 299 GLY A C 1
ATOM 2209 O O . GLY A 1 299 ? 16.392 45.433 -40.466 1.00 50.50 299 GLY A O 1
ATOM 2210 N N . SER A 1 300 ? 15.714 44.278 -42.246 1.00 49.09 300 SER A N 1
ATOM 2211 C CA . SER A 1 300 ? 14.282 44.408 -41.874 1.00 49.09 300 SER A CA 1
ATOM 2212 C C . SER A 1 300 ? 13.565 43.151 -41.365 1.00 49.09 300 SER A C 1
ATOM 2214 O O . SER A 1 300 ? 12.397 43.248 -41.006 1.00 49.09 300 SER A O 1
ATOM 2216 N N . ASP A 1 301 ? 14.241 42.007 -41.225 1.00 50.66 301 ASP A N 1
ATOM 2217 C CA . ASP A 1 301 ? 13.601 40.747 -40.781 1.00 50.66 301 ASP A CA 1
ATOM 2218 C C . ASP A 1 301 ? 13.788 40.436 -39.274 1.00 50.66 301 ASP A C 1
ATOM 2220 O O . ASP A 1 301 ? 13.511 39.335 -38.799 1.00 50.66 301 ASP A O 1
ATOM 2224 N N . LEU A 1 302 ? 14.289 41.406 -38.494 1.00 53.47 302 LEU A N 1
ATOM 2225 C CA . LEU A 1 302 ? 14.520 41.258 -37.045 1.00 53.47 302 LEU A CA 1
ATOM 2226 C C . LEU A 1 302 ? 13.402 41.848 -36.169 1.00 53.47 302 LEU A C 1
ATOM 2228 O O . LEU A 1 302 ? 13.209 41.381 -35.052 1.00 53.47 302 LEU A O 1
ATOM 2232 N N . THR A 1 303 ? 12.608 42.802 -36.662 1.00 53.44 303 THR A N 1
ATOM 2233 C CA . THR A 1 303 ? 11.597 43.493 -35.835 1.00 53.44 303 THR A CA 1
ATOM 2234 C C . THR A 1 303 ? 10.352 42.649 -35.558 1.00 53.44 303 THR A C 1
ATOM 2236 O O . THR A 1 303 ? 9.725 42.804 -34.511 1.00 53.44 303 THR A O 1
ATOM 2239 N N . VAL A 1 304 ? 10.016 41.707 -36.446 1.00 55.38 304 VAL A N 1
ATOM 2240 C CA . VAL A 1 304 ? 8.888 40.778 -36.248 1.00 55.38 304 VAL A CA 1
ATOM 2241 C C . VAL A 1 304 ? 9.196 39.773 -35.131 1.00 55.38 304 VAL A C 1
ATOM 2243 O O . VAL A 1 304 ? 8.314 39.426 -34.352 1.00 55.38 304 VAL A O 1
ATOM 2246 N N . ARG A 1 305 ? 10.467 39.375 -34.967 1.00 60.84 305 ARG A N 1
ATOM 2247 C CA . ARG A 1 305 ? 10.878 38.435 -33.910 1.00 60.84 305 ARG A CA 1
ATOM 2248 C C . ARG A 1 305 ? 10.908 39.077 -32.525 1.00 60.84 305 ARG A C 1
ATOM 2250 O O . ARG A 1 305 ? 10.636 38.382 -31.553 1.00 60.84 305 ARG A O 1
ATOM 2257 N N . ASP A 1 306 ? 11.189 40.375 -32.429 1.00 72.88 306 ASP A N 1
ATOM 2258 C CA . ASP A 1 306 ? 11.219 41.079 -31.141 1.00 72.88 306 ASP A CA 1
ATOM 2259 C C . ASP A 1 306 ? 9.816 41.270 -30.546 1.00 72.88 306 ASP A C 1
ATOM 2261 O O . ASP A 1 306 ? 9.645 41.167 -29.330 1.00 72.88 306 ASP A O 1
ATOM 2265 N N . SER A 1 307 ? 8.793 41.456 -31.389 1.00 78.56 307 SER A N 1
ATOM 2266 C CA . SER A 1 307 ? 7.399 41.541 -30.933 1.00 78.56 307 SER A CA 1
ATOM 2267 C C . SER A 1 307 ? 6.908 40.217 -30.336 1.00 78.56 307 SER A C 1
ATOM 2269 O O . SER A 1 307 ? 6.356 40.202 -29.235 1.00 78.56 307 SER A O 1
ATOM 2271 N N . ASP A 1 308 ? 7.179 39.093 -31.006 1.00 79.81 308 ASP A N 1
ATOM 2272 C CA . ASP A 1 308 ? 6.806 37.755 -30.520 1.00 79.81 308 ASP A CA 1
ATOM 2273 C C . ASP A 1 308 ? 7.538 37.394 -29.215 1.00 79.81 308 ASP A C 1
ATOM 2275 O O . ASP A 1 308 ? 7.015 36.691 -28.339 1.00 79.81 308 ASP A O 1
ATOM 2279 N N . LEU A 1 309 ? 8.767 37.894 -29.058 1.00 82.31 309 LEU A N 1
ATOM 2280 C CA . LEU A 1 309 ? 9.587 37.672 -27.872 1.00 82.31 309 LEU A CA 1
ATOM 2281 C C . LEU A 1 309 ? 9.078 38.498 -26.682 1.00 82.31 309 LEU A C 1
ATOM 2283 O O . LEU A 1 309 ? 9.015 37.972 -25.567 1.00 82.31 309 LEU A O 1
ATOM 2287 N N . GLU A 1 310 ? 8.639 39.740 -26.900 1.00 87.69 310 GLU A N 1
ATOM 2288 C CA . GLU A 1 310 ? 7.981 40.545 -25.864 1.00 87.69 310 GLU A CA 1
ATOM 2289 C C . GLU A 1 310 ? 6.599 40.000 -25.479 1.00 87.69 310 GLU A C 1
ATOM 2291 O O . GLU A 1 310 ? 6.282 39.947 -24.286 1.00 87.69 310 GLU A O 1
ATOM 2296 N N . GLU A 1 311 ? 5.817 39.484 -26.432 1.00 90.69 311 GLU A N 1
ATOM 2297 C CA . GLU A 1 311 ? 4.552 38.802 -26.131 1.00 90.69 311 GLU A CA 1
ATOM 2298 C C . GLU A 1 311 ? 4.789 37.542 -25.285 1.00 90.69 311 GLU A C 1
ATOM 2300 O O . GLU A 1 311 ? 4.138 37.323 -24.256 1.00 90.69 311 GLU A O 1
ATOM 2305 N N . THR A 1 312 ? 5.799 36.747 -25.645 1.00 87.19 312 THR A N 1
ATOM 2306 C CA . THR A 1 312 ? 6.186 35.558 -24.877 1.00 87.19 312 THR A CA 1
ATOM 2307 C C . THR A 1 312 ? 6.662 35.934 -23.470 1.00 87.19 312 THR A C 1
ATOM 2309 O O . THR A 1 312 ? 6.259 35.304 -22.488 1.00 87.19 312 THR A O 1
ATOM 2312 N N . ARG A 1 313 ? 7.462 36.999 -23.325 1.00 90.69 313 ARG A N 1
ATOM 2313 C CA . ARG A 1 313 ? 7.907 37.518 -22.018 1.00 90.69 313 ARG A CA 1
ATOM 2314 C C . ARG A 1 313 ? 6.744 38.030 -21.172 1.00 90.69 313 ARG A C 1
ATOM 2316 O O . ARG A 1 313 ? 6.728 37.800 -19.962 1.00 90.69 313 ARG A O 1
ATOM 2323 N N . ALA A 1 314 ? 5.771 38.713 -21.771 1.00 89.88 314 ALA A N 1
ATOM 2324 C CA . ALA A 1 314 ? 4.561 39.159 -21.084 1.00 89.88 314 ALA A CA 1
ATOM 2325 C C . ALA A 1 314 ? 3.725 37.966 -20.594 1.00 89.88 314 ALA A C 1
ATOM 2327 O O . ALA A 1 314 ? 3.302 37.941 -19.437 1.00 89.88 314 ALA A O 1
ATOM 2328 N N . ARG A 1 315 ? 3.575 36.928 -21.426 1.00 89.81 315 ARG A N 1
ATOM 2329 C CA . ARG A 1 315 ? 2.848 35.704 -21.070 1.00 89.81 315 ARG A CA 1
ATOM 2330 C C . ARG A 1 315 ? 3.526 34.932 -19.938 1.00 89.81 315 ARG A C 1
ATOM 2332 O O . ARG A 1 315 ? 2.846 34.493 -19.012 1.00 89.81 315 ARG A O 1
ATOM 2339 N N . ILE A 1 316 ? 4.855 34.809 -19.972 1.00 90.00 316 ILE A N 1
ATOM 2340 C CA . ILE A 1 316 ? 5.632 34.178 -18.894 1.00 90.00 316 ILE A CA 1
ATOM 2341 C C . ILE A 1 316 ? 5.490 34.973 -17.590 1.00 90.00 316 ILE A C 1
ATOM 2343 O O . ILE A 1 316 ? 5.225 34.369 -16.552 1.00 90.00 316 ILE A O 1
ATOM 2347 N N . ARG A 1 317 ? 5.593 36.312 -17.633 1.00 91.50 317 ARG A N 1
ATOM 2348 C CA . ARG A 1 317 ? 5.372 37.168 -16.452 1.00 91.50 317 ARG A CA 1
ATOM 2349 C C . ARG A 1 317 ? 3.984 36.956 -15.849 1.00 91.50 317 ARG A C 1
ATOM 2351 O O . ARG A 1 317 ? 3.894 36.687 -14.659 1.00 91.50 317 ARG A O 1
ATOM 2358 N N . GLY A 1 318 ? 2.932 36.939 -16.670 1.00 92.69 318 GLY A N 1
ATOM 2359 C CA . GLY A 1 318 ? 1.566 36.689 -16.196 1.00 92.69 318 GLY A CA 1
ATOM 2360 C C . GLY A 1 318 ? 1.382 35.318 -15.532 1.00 92.69 318 GLY A C 1
ATOM 2361 O O . GLY A 1 318 ? 0.712 35.215 -14.504 1.00 92.69 318 GLY A O 1
ATOM 2362 N N . ILE A 1 319 ? 2.012 34.265 -16.068 1.00 90.81 319 ILE A N 1
ATOM 2363 C CA . ILE A 1 319 ? 1.991 32.930 -15.447 1.00 90.81 319 ILE A CA 1
ATOM 2364 C C . ILE A 1 319 ? 2.720 32.957 -14.098 1.00 90.81 319 ILE A C 1
ATOM 2366 O O . ILE A 1 319 ? 2.182 32.451 -13.113 1.00 90.81 319 ILE A O 1
ATOM 2370 N N . CYS A 1 320 ? 3.907 33.565 -14.032 1.00 90.56 320 CYS A N 1
ATOM 2371 C CA . CYS A 1 320 ? 4.675 33.693 -12.794 1.00 90.56 320 CYS A CA 1
ATOM 2372 C C . CYS A 1 320 ? 3.920 34.496 -11.726 1.00 90.56 320 CYS A C 1
ATOM 2374 O O . CYS A 1 320 ? 3.853 34.056 -10.579 1.00 90.56 320 CYS A O 1
ATOM 2376 N N . ASP A 1 321 ? 3.302 35.616 -12.098 1.00 89.31 321 ASP A N 1
ATOM 2377 C CA . ASP A 1 321 ? 2.520 36.454 -11.185 1.00 89.31 321 ASP A CA 1
ATOM 2378 C C . ASP A 1 321 ? 1.282 35.711 -10.670 1.00 89.31 321 ASP A C 1
ATOM 2380 O O . ASP A 1 321 ? 1.013 35.713 -9.467 1.00 89.31 321 ASP A O 1
ATOM 2384 N N . SER A 1 322 ? 0.579 34.978 -11.542 1.00 88.25 322 SER A N 1
ATOM 2385 C CA . SER A 1 322 ? -0.549 34.131 -11.139 1.00 88.25 322 SER A CA 1
ATOM 2386 C C . SER A 1 322 ? -0.123 33.019 -10.176 1.00 88.25 322 SER A C 1
ATOM 2388 O O . SER A 1 322 ? -0.865 32.696 -9.245 1.00 88.25 322 SER A O 1
ATOM 2390 N N . TRP A 1 323 ? 1.055 32.424 -10.383 1.00 94.81 323 TRP A N 1
ATOM 2391 C CA . TRP A 1 323 ? 1.579 31.370 -9.513 1.00 94.81 323 TRP A CA 1
ATOM 2392 C C . TRP A 1 323 ? 2.031 31.927 -8.158 1.00 94.81 323 TRP A C 1
ATOM 2394 O O . TRP A 1 323 ? 1.722 31.344 -7.117 1.00 94.81 323 TRP A O 1
ATOM 2404 N N . LEU A 1 324 ? 2.707 33.080 -8.155 1.00 91.69 324 LEU A N 1
ATOM 2405 C CA . LEU A 1 324 ? 3.124 33.786 -6.942 1.00 91.69 324 LEU A CA 1
ATOM 2406 C C . LEU A 1 324 ? 1.923 34.245 -6.115 1.00 91.69 324 LEU A C 1
ATOM 2408 O O . LEU A 1 324 ? 1.958 34.136 -4.890 1.00 91.69 324 LEU A O 1
ATOM 2412 N N . GLU A 1 325 ? 0.848 34.696 -6.755 1.00 89.19 325 GLU A N 1
ATOM 2413 C CA . GLU A 1 325 ? -0.375 35.093 -6.061 1.00 89.19 325 GLU A CA 1
ATOM 2414 C C . GLU A 1 325 ? -1.104 33.884 -5.457 1.00 89.19 325 GLU A C 1
ATOM 2416 O O . GLU A 1 325 ? -1.450 33.894 -4.274 1.00 89.19 325 GLU A O 1
ATOM 2421 N N . ALA A 1 326 ? -1.233 32.779 -6.201 1.00 83.50 326 ALA A N 1
ATOM 2422 C CA . ALA A 1 326 ? -1.774 31.528 -5.664 1.00 83.50 326 ALA A CA 1
ATOM 2423 C C . ALA A 1 326 ? -0.935 30.989 -4.486 1.00 83.50 326 ALA A C 1
ATOM 2425 O O . ALA A 1 326 ? -1.475 30.467 -3.503 1.00 83.50 326 ALA A O 1
ATOM 2426 N N . TYR A 1 327 ? 0.389 31.142 -4.555 1.00 92.25 327 TYR A N 1
ATOM 2427 C CA . TYR A 1 327 ? 1.307 30.776 -3.481 1.00 92.25 327 TYR A CA 1
ATOM 2428 C C . TYR A 1 327 ? 1.138 31.673 -2.243 1.00 92.25 327 TYR A C 1
ATOM 2430 O O . TYR A 1 327 ? 1.007 31.159 -1.130 1.00 92.25 327 TYR A O 1
ATOM 2438 N N . ARG A 1 328 ? 1.042 33.000 -2.418 1.00 92.38 328 ARG A N 1
ATOM 2439 C CA . ARG A 1 328 ? 0.760 33.957 -1.329 1.00 92.38 328 ARG A CA 1
ATOM 2440 C C . ARG A 1 328 ? -0.575 33.673 -0.648 1.00 92.38 328 ARG A C 1
ATOM 2442 O O . ARG A 1 328 ? -0.621 33.618 0.581 1.00 92.38 328 ARG A O 1
ATOM 2449 N N . GLN A 1 329 ? -1.624 33.394 -1.423 1.00 84.25 329 GLN A N 1
ATOM 2450 C CA . GLN A 1 329 ? -2.941 33.017 -0.900 1.00 84.25 329 GLN A CA 1
ATOM 2451 C C . GLN A 1 329 ? -2.887 31.728 -0.073 1.00 84.25 329 GLN A C 1
ATOM 2453 O O . GLN A 1 329 ? -3.495 31.652 0.997 1.00 84.25 329 GLN A O 1
ATOM 2458 N N . ARG A 1 330 ? -2.116 30.724 -0.514 1.00 80.19 330 ARG A N 1
ATOM 2459 C CA . ARG A 1 330 ? -1.910 29.480 0.249 1.00 80.19 330 ARG A CA 1
ATOM 2460 C C . ARG A 1 330 ? -1.126 29.695 1.542 1.00 80.19 330 ARG A C 1
ATOM 2462 O O . ARG A 1 330 ? -1.418 29.028 2.534 1.00 80.19 330 ARG A O 1
ATOM 2469 N N . LEU A 1 331 ? -0.166 30.617 1.546 1.00 83.31 331 LEU A N 1
ATOM 2470 C CA . LEU A 1 331 ? 0.631 30.950 2.729 1.00 83.31 331 LEU A CA 1
ATOM 2471 C C . LEU A 1 331 ? -0.016 31.997 3.649 1.00 83.31 331 LEU A C 1
ATOM 2473 O O . LEU A 1 331 ? 0.482 32.219 4.750 1.00 83.31 331 LEU A O 1
ATOM 2477 N N . GLY A 1 332 ? -1.117 32.628 3.233 1.00 84.88 332 GLY A N 1
ATOM 2478 C CA . GLY A 1 332 ? -1.750 33.714 3.985 1.00 84.88 332 GLY A CA 1
ATOM 2479 C C . GLY A 1 332 ? -0.893 34.982 4.060 1.00 84.88 332 GLY A C 1
ATOM 2480 O O . GLY A 1 332 ? -1.034 35.759 5.002 1.00 84.88 332 GLY A O 1
ATOM 2481 N N . VAL A 1 333 ? 0.009 35.179 3.097 1.00 89.31 333 VAL A N 1
ATOM 2482 C CA . VAL A 1 333 ? 0.824 36.392 2.982 1.00 89.31 333 VAL A CA 1
ATOM 2483 C C . VAL A 1 333 ? 0.003 37.421 2.212 1.00 89.31 333 VAL A C 1
ATOM 2485 O O . VAL A 1 333 ? -0.358 37.178 1.063 1.00 89.31 333 VAL A O 1
ATOM 2488 N N . ALA A 1 334 ? -0.322 38.549 2.845 1.00 84.06 334 ALA A N 1
ATOM 2489 C CA . ALA A 1 334 ? -1.031 39.635 2.173 1.00 84.06 334 ALA A CA 1
ATOM 2490 C C . ALA A 1 334 ? -0.183 40.177 1.004 1.00 84.06 334 ALA A C 1
ATOM 2492 O O . ALA A 1 334 ? 1.043 40.266 1.145 1.00 84.06 334 ALA A O 1
ATOM 2493 N N . PRO A 1 335 ? -0.794 40.526 -0.144 1.00 85.75 335 PRO A N 1
ATOM 2494 C CA . PRO A 1 335 ? -0.059 41.129 -1.245 1.00 85.75 335 PRO A CA 1
ATOM 2495 C C . PRO A 1 335 ? 0.610 42.428 -0.769 1.00 85.75 335 PRO A C 1
ATOM 2497 O O . PRO A 1 335 ? 0.054 43.126 0.087 1.00 85.75 335 PRO A O 1
ATOM 2500 N N . PRO A 1 336 ? 1.811 42.755 -1.281 1.00 81.38 336 PRO A N 1
ATOM 2501 C CA . PRO A 1 336 ? 2.465 44.012 -0.948 1.00 81.38 336 PRO A CA 1
ATOM 2502 C C . PRO A 1 336 ? 1.525 45.166 -1.304 1.00 81.38 336 PRO A C 1
ATOM 2504 O O . PRO A 1 336 ? 0.970 45.196 -2.403 1.00 81.38 336 PRO A O 1
ATOM 2507 N N . ALA A 1 337 ? 1.319 46.088 -0.359 1.00 83.31 337 ALA A N 1
ATOM 2508 C CA . ALA A 1 337 ? 0.517 47.276 -0.613 1.00 83.31 337 ALA A CA 1
ATOM 2509 C C . ALA A 1 337 ? 1.093 47.999 -1.844 1.00 83.31 337 ALA A C 1
ATOM 2511 O O . ALA A 1 337 ? 2.320 48.139 -1.927 1.00 83.31 337 ALA A O 1
ATOM 2512 N N . PRO A 1 338 ? 0.252 48.422 -2.808 1.00 82.06 338 PRO A N 1
ATOM 2513 C CA . PRO A 1 338 ? 0.739 49.182 -3.948 1.00 82.06 338 PRO A CA 1
ATOM 2514 C C . PRO A 1 338 ? 1.507 50.405 -3.431 1.00 82.06 338 PRO A C 1
ATOM 2516 O O . PRO A 1 338 ? 1.104 50.981 -2.411 1.00 82.06 338 PRO A O 1
ATOM 2519 N N . PRO A 1 339 ? 2.622 50.786 -4.079 1.00 76.94 339 PRO A N 1
ATOM 2520 C CA . PRO A 1 339 ? 3.372 51.955 -3.657 1.00 76.94 339 PRO A CA 1
ATOM 2521 C C . PRO A 1 339 ? 2.416 53.155 -3.610 1.00 76.94 339 PRO A C 1
ATOM 2523 O O . PRO A 1 339 ? 1.612 53.322 -4.534 1.00 76.94 339 PRO A O 1
ATOM 2526 N N . PRO A 1 340 ? 2.446 53.964 -2.535 1.00 75.69 340 PRO A N 1
ATOM 2527 C CA . PRO A 1 340 ? 1.606 55.147 -2.460 1.00 75.69 340 PRO A CA 1
ATOM 2528 C C . PRO A 1 340 ? 1.896 56.032 -3.681 1.00 75.69 340 PRO A C 1
ATOM 2530 O O . PRO A 1 340 ? 3.063 56.140 -4.078 1.00 75.69 340 PRO A O 1
ATOM 2533 N N . PRO A 1 341 ? 0.870 56.649 -4.296 1.00 69.50 341 PRO A N 1
ATOM 2534 C CA . PRO A 1 341 ? 1.085 57.555 -5.413 1.00 69.50 341 PRO A CA 1
ATOM 2535 C C . PRO A 1 341 ? 2.073 58.630 -4.967 1.00 69.50 341 PRO A C 1
ATOM 2537 O O . PRO A 1 341 ? 1.875 59.276 -3.937 1.00 69.50 341 PRO A O 1
ATOM 2540 N N . SER A 1 342 ? 3.176 58.759 -5.703 1.00 54.75 342 SER A N 1
ATOM 2541 C CA . SER A 1 342 ? 4.259 59.683 -5.390 1.00 54.75 342 SER A CA 1
ATOM 2542 C C . SER A 1 342 ? 3.717 61.113 -5.385 1.00 54.75 342 SER A C 1
ATOM 2544 O O . SER A 1 342 ? 3.521 61.713 -6.439 1.00 54.75 342 SER A O 1
ATOM 2546 N N . GLN A 1 343 ? 3.435 61.651 -4.197 1.00 55.19 343 GLN A N 1
ATOM 2547 C CA . GLN A 1 343 ? 3.165 63.074 -4.031 1.00 55.19 343 GLN A CA 1
ATOM 2548 C C . GLN A 1 343 ? 4.466 63.855 -4.272 1.00 55.19 343 GLN A C 1
ATOM 2550 O O . GLN A 1 343 ? 5.519 63.451 -3.767 1.00 55.19 343 GLN A O 1
ATOM 2555 N N . PRO A 1 344 ? 4.422 64.958 -5.038 1.00 46.53 344 PRO A N 1
ATOM 2556 C CA . PRO A 1 344 ? 5.588 65.794 -5.262 1.00 46.53 344 PRO A CA 1
ATOM 2557 C C . PRO A 1 344 ? 6.066 66.425 -3.949 1.00 46.53 344 PRO A C 1
ATOM 2559 O O . PRO A 1 344 ? 5.286 66.886 -3.118 1.00 46.53 344 PRO A O 1
ATOM 2562 N N . GLN A 1 345 ? 7.385 66.391 -3.790 1.00 43.19 345 GLN A N 1
ATOM 2563 C CA . GLN A 1 345 ? 8.149 66.763 -2.608 1.00 43.19 345 GLN A CA 1
ATOM 2564 C C . GLN A 1 345 ? 7.886 68.206 -2.153 1.00 43.19 345 GLN A C 1
ATOM 2566 O O . GLN A 1 345 ? 8.055 69.145 -2.929 1.00 43.19 345 GLN A O 1
ATOM 2571 N N . GLN A 1 346 ? 7.613 68.390 -0.859 1.00 37.09 346 GLN A N 1
ATOM 2572 C CA . GLN A 1 346 ? 7.972 69.616 -0.146 1.00 37.09 346 GLN A CA 1
ATOM 2573 C C . GLN A 1 346 ? 8.818 69.258 1.085 1.00 37.09 346 GLN A C 1
ATOM 2575 O O . GLN A 1 346 ? 8.428 68.456 1.931 1.00 37.09 346 GLN A O 1
ATOM 2580 N N . LEU A 1 347 ? 10.032 69.812 1.094 1.00 37.88 347 LEU A N 1
ATOM 2581 C CA . LEU A 1 347 ? 11.099 69.678 2.091 1.00 37.88 347 LEU A CA 1
ATOM 2582 C C . LEU A 1 347 ? 10.898 70.669 3.272 1.00 37.88 347 LEU A C 1
ATOM 2584 O O . LEU A 1 347 ? 10.032 71.538 3.194 1.00 37.88 347 LEU A O 1
ATOM 2588 N N . PRO A 1 348 ? 11.656 70.535 4.383 1.00 49.12 348 PRO A N 1
ATOM 2589 C CA . PRO A 1 348 ? 11.110 70.580 5.739 1.00 49.12 348 PRO A CA 1
ATOM 2590 C C . PRO A 1 348 ? 11.681 71.709 6.614 1.00 49.12 348 PRO A C 1
ATOM 2592 O O . PRO A 1 348 ? 12.794 72.175 6.391 1.00 49.12 348 PRO A O 1
ATOM 2595 N N . LEU A 1 349 ? 10.991 72.030 7.712 1.00 34.66 349 LEU A N 1
ATOM 2596 C CA . LEU A 1 349 ? 11.555 72.686 8.905 1.00 34.66 349 LEU A CA 1
ATOM 2597 C C . LEU A 1 349 ? 10.850 72.083 10.136 1.00 34.66 349 LEU A C 1
ATOM 2599 O O . LEU A 1 349 ? 9.637 72.173 10.260 1.00 34.66 349 LEU A O 1
ATOM 2603 N N . SER A 1 350 ? 11.493 71.195 10.894 1.00 36.62 350 SER A N 1
ATOM 2604 C CA . SER A 1 350 ? 12.459 71.436 11.978 1.00 36.62 350 SER A CA 1
ATOM 2605 C C . SER A 1 350 ? 11.819 71.799 13.330 1.00 36.62 350 SER A C 1
ATOM 2607 O O . SER A 1 350 ? 11.267 72.879 13.512 1.00 36.62 350 SER A O 1
ATOM 2609 N N . SER A 1 351 ? 12.052 70.900 14.297 1.00 34.28 351 SER A N 1
ATOM 2610 C CA . SER A 1 351 ? 12.512 71.169 15.673 1.00 34.28 351 SER A CA 1
ATOM 2611 C C . SER A 1 351 ? 11.615 70.791 16.873 1.00 34.28 351 SER A C 1
ATOM 2613 O O . SER A 1 351 ? 10.463 71.183 16.993 1.00 34.28 351 SER A O 1
ATOM 2615 N N . ARG A 1 352 ? 12.304 70.113 17.812 1.00 33.12 352 ARG A N 1
ATOM 2616 C CA . ARG A 1 352 ? 12.251 70.201 19.289 1.00 33.12 352 ARG A CA 1
ATOM 2617 C C . ARG A 1 352 ? 11.212 69.402 20.107 1.00 33.12 352 ARG A C 1
ATOM 2619 O O . ARG A 1 352 ? 10.060 69.770 20.271 1.00 33.12 352 ARG A O 1
ATOM 2626 N N . THR A 1 353 ? 11.753 68.373 20.773 1.00 39.78 353 THR A N 1
ATOM 2627 C CA . THR A 1 353 ? 11.501 67.917 22.169 1.00 39.78 353 THR A CA 1
ATOM 2628 C C . THR A 1 353 ? 11.411 69.080 23.184 1.00 39.78 353 THR A C 1
ATOM 2630 O O . THR A 1 353 ? 12.046 70.096 22.887 1.00 39.78 353 THR A O 1
ATOM 2633 N N . PRO A 1 354 ? 10.802 68.965 24.404 1.00 47.69 354 PRO A N 1
ATOM 2634 C CA . PRO A 1 354 ? 10.915 67.825 25.346 1.00 47.69 354 PRO A CA 1
ATOM 2635 C C . PRO A 1 354 ? 9.701 67.514 26.285 1.00 47.69 354 PRO A C 1
ATOM 2637 O O . PRO A 1 354 ? 8.696 68.211 26.317 1.00 47.69 354 PRO A O 1
ATOM 2640 N N . ARG A 1 355 ? 9.841 66.429 27.077 1.00 37.97 355 ARG A N 1
ATOM 2641 C CA . ARG A 1 355 ? 9.152 66.090 28.365 1.00 37.97 355 ARG A CA 1
ATOM 2642 C C . ARG A 1 355 ? 9.268 67.241 29.417 1.00 37.97 355 ARG A C 1
ATOM 2644 O O . ARG A 1 355 ? 10.093 68.109 29.137 1.00 37.97 355 ARG A O 1
ATOM 2651 N N . PRO A 1 356 ? 8.677 67.230 30.658 1.00 54.94 356 PRO A N 1
ATOM 2652 C CA . PRO A 1 356 ? 7.972 66.170 31.439 1.00 54.94 356 PRO A CA 1
ATOM 2653 C C . PRO A 1 356 ? 6.770 66.667 32.338 1.00 54.94 356 PRO A C 1
ATOM 2655 O O . PRO A 1 356 ? 6.369 67.818 32.265 1.00 54.94 356 PRO A O 1
ATOM 2658 N N . VAL A 1 357 ? 6.311 65.796 33.267 1.00 34.00 357 VAL A N 1
ATOM 2659 C CA . VAL A 1 357 ? 5.798 66.068 34.651 1.00 34.00 357 VAL A CA 1
ATOM 2660 C C . VAL A 1 357 ? 4.271 66.110 34.936 1.00 34.00 357 VAL A C 1
ATOM 2662 O O . VAL A 1 357 ? 3.569 67.037 34.574 1.00 34.00 357 VAL A O 1
ATOM 2665 N N . GLN A 1 358 ? 3.858 65.083 35.703 1.00 37.09 358 GLN A N 1
ATOM 2666 C CA . GLN A 1 358 ? 2.953 64.991 36.876 1.00 37.09 358 GLN A CA 1
ATOM 2667 C C . GLN A 1 358 ? 1.500 65.525 36.915 1.00 37.09 358 GLN A C 1
ATOM 2669 O O . GLN A 1 358 ? 1.206 66.679 36.649 1.00 37.09 358 GLN A O 1
ATOM 2674 N N . SER A 1 359 ? 0.686 64.651 37.534 1.00 33.78 359 SER A N 1
ATOM 2675 C CA . SER A 1 359 ? -0.393 64.907 38.507 1.00 33.78 359 SER A CA 1
ATOM 2676 C C . SER A 1 359 ? -1.721 65.492 38.028 1.00 33.78 359 SER A C 1
ATOM 2678 O O . SER A 1 359 ? -1.823 66.666 37.713 1.00 33.78 359 SER A O 1
ATOM 2680 N N . ALA A 1 360 ? -2.786 64.694 38.151 1.00 34.03 360 ALA A N 1
ATOM 2681 C CA . ALA A 1 360 ? -3.786 64.803 39.227 1.00 34.03 360 ALA A CA 1
ATOM 2682 C C . ALA A 1 360 ? -5.089 64.078 38.825 1.00 34.03 360 ALA A C 1
ATOM 2684 O O . ALA A 1 360 ? -5.588 64.219 37.713 1.00 34.03 360 ALA A O 1
ATOM 2685 N N . ALA A 1 361 ? -5.629 63.294 39.758 1.00 37.25 361 ALA A N 1
ATOM 2686 C CA . ALA A 1 361 ? -7.021 62.821 39.789 1.00 37.25 361 ALA A CA 1
ATOM 2687 C C . ALA A 1 361 ? -7.971 64.028 40.099 1.00 37.25 361 ALA A C 1
ATOM 2689 O O . ALA A 1 361 ? -7.414 65.100 40.351 1.00 37.25 361 ALA A O 1
ATOM 2690 N N . PRO A 1 362 ? -9.331 63.938 40.187 1.00 50.09 362 PRO A N 1
ATOM 2691 C CA . PRO A 1 362 ? -10.103 62.784 40.685 1.00 50.09 362 PRO A CA 1
ATOM 2692 C C . PRO A 1 362 ? -11.545 62.554 40.140 1.00 50.09 362 PRO A C 1
ATOM 2694 O O . PRO A 1 362 ? -12.090 63.355 39.394 1.00 50.09 362 PRO A O 1
ATOM 2697 N N . ALA A 1 363 ? -12.147 61.465 40.661 1.00 35.06 363 ALA A N 1
ATOM 2698 C CA . ALA A 1 363 ? -13.573 61.250 41.002 1.00 35.06 363 ALA A CA 1
ATOM 2699 C C . ALA A 1 363 ? -14.607 61.149 39.841 1.00 35.06 363 ALA A C 1
ATOM 2701 O O . ALA A 1 363 ? -14.514 61.842 38.846 1.00 35.06 363 ALA A O 1
ATOM 2702 N N . THR A 1 364 ? -15.663 60.319 39.864 1.00 36.31 364 THR A N 1
ATOM 2703 C CA . THR A 1 364 ? -16.446 59.764 40.986 1.00 36.31 364 THR A CA 1
ATOM 2704 C C . THR A 1 364 ? -17.407 58.654 40.501 1.00 36.31 364 THR A C 1
ATOM 2706 O O . THR A 1 364 ? -17.859 58.712 39.363 1.00 36.31 364 THR A O 1
ATOM 2709 N N . ALA A 1 365 ? -17.819 57.788 41.447 1.00 37.03 365 ALA A N 1
ATOM 2710 C CA . ALA A 1 365 ? -19.115 57.074 41.559 1.00 37.03 365 ALA A CA 1
ATOM 2711 C C . ALA A 1 365 ? -19.379 55.841 40.650 1.00 37.03 365 ALA A C 1
ATOM 2713 O O . ALA A 1 365 ? -19.052 55.852 39.477 1.00 37.03 365 ALA A O 1
ATOM 2714 N N . GLN A 1 366 ? -20.016 54.738 41.079 1.00 33.66 366 GLN A N 1
ATOM 2715 C CA . GLN A 1 366 ? -20.597 54.307 42.364 1.00 33.66 366 GLN A CA 1
ATOM 2716 C C . GLN A 1 366 ? -20.998 52.807 42.285 1.00 33.66 366 GLN A C 1
ATOM 2718 O O . GLN A 1 366 ? -21.464 52.379 41.238 1.00 33.66 366 GLN A O 1
ATOM 2723 N N . ARG A 1 367 ? -20.961 52.117 43.448 1.00 31.55 367 ARG A N 1
ATOM 2724 C CA . ARG A 1 367 ? -21.808 50.977 43.920 1.00 31.55 367 ARG A CA 1
ATOM 2725 C C . ARG A 1 367 ? -21.733 49.632 43.146 1.00 31.55 367 ARG A C 1
ATOM 2727 O O . ARG A 1 367 ? -21.668 49.605 41.934 1.00 31.55 367 ARG A O 1
ATOM 2734 N N . SER A 1 368 ? -21.747 48.444 43.762 1.00 39.22 368 SER A N 1
ATOM 2735 C CA . SER A 1 368 ? -22.183 48.021 45.104 1.00 39.22 368 SER A CA 1
ATOM 2736 C C . SER A 1 368 ? -21.548 46.675 45.506 1.00 39.22 368 SER A C 1
ATOM 2738 O O . SER A 1 368 ? -21.120 45.882 44.676 1.00 39.22 368 SER A O 1
ATOM 2740 N N . SER A 1 369 ? -21.541 46.466 46.819 1.00 37.97 369 SER A N 1
ATOM 2741 C CA . SER A 1 369 ? -21.112 45.337 47.654 1.00 37.97 369 SER A CA 1
ATOM 2742 C C . SER A 1 369 ? -21.784 43.979 47.395 1.00 37.97 369 SER A C 1
ATOM 2744 O O . SER A 1 369 ? -22.979 43.960 47.131 1.00 37.97 369 SER A O 1
ATOM 2746 N N . THR A 1 370 ? -21.086 42.874 47.709 1.00 40.00 370 THR A N 1
ATOM 2747 C CA . THR A 1 370 ? -21.460 41.955 48.818 1.00 40.00 370 THR A CA 1
ATOM 2748 C C . THR A 1 370 ? -20.302 41.018 49.192 1.00 40.00 370 THR A C 1
ATOM 2750 O O . THR A 1 370 ? -19.444 40.701 48.376 1.00 40.00 370 THR A O 1
ATOM 2753 N N . ALA A 1 371 ? -20.270 40.655 50.474 1.00 36.97 371 ALA A N 1
ATOM 2754 C CA . ALA A 1 371 ? -19.171 40.067 51.229 1.00 36.97 371 ALA A CA 1
ATOM 2755 C C . ALA A 1 371 ? -19.013 38.540 51.080 1.00 36.97 371 ALA A C 1
ATOM 2757 O O . ALA A 1 371 ? -19.964 37.835 50.761 1.00 36.97 371 ALA A O 1
ATOM 2758 N N . GLY A 1 372 ? -17.825 38.027 51.429 1.00 38.59 372 GLY A N 1
ATOM 2759 C CA . GLY A 1 372 ? -17.565 36.589 51.564 1.00 38.59 372 GLY A CA 1
ATOM 2760 C C . GLY A 1 372 ? -16.122 36.252 51.949 1.00 38.59 372 GLY A C 1
ATOM 2761 O O . GLY A 1 372 ? -15.368 35.725 51.143 1.00 38.59 372 GLY A O 1
ATOM 2762 N N . ARG A 1 373 ? -15.722 36.577 53.185 1.00 38.03 373 ARG A N 1
ATOM 2763 C CA . ARG A 1 373 ? -14.458 36.153 53.823 1.00 38.03 373 ARG A CA 1
ATOM 2764 C C . ARG A 1 373 ? -14.384 34.620 53.940 1.00 38.03 373 ARG A C 1
ATOM 2766 O O . ARG A 1 373 ? -15.280 34.036 54.540 1.00 38.03 373 ARG A O 1
ATOM 2773 N N . ARG A 1 374 ? -13.243 34.020 53.579 1.00 37.44 374 ARG A N 1
ATOM 2774 C CA . ARG A 1 374 ? -12.527 33.033 54.418 1.00 37.44 374 ARG A CA 1
ATOM 2775 C C . ARG A 1 374 ? -11.067 32.916 53.971 1.00 37.44 374 ARG A C 1
ATOM 2777 O O . ARG A 1 374 ? -10.766 32.569 52.838 1.00 37.44 374 ARG A O 1
ATOM 2784 N N . SER A 1 375 ? -10.196 33.272 54.907 1.00 36.25 375 SER A N 1
ATOM 2785 C CA . SER A 1 375 ? -8.743 33.145 54.883 1.00 36.25 375 SER A CA 1
ATOM 2786 C C . SER A 1 375 ? -8.372 31.743 55.363 1.00 36.25 375 SER A C 1
ATOM 2788 O O . SER A 1 375 ? -8.859 31.338 56.418 1.00 36.25 375 SER A O 1
ATOM 2790 N N . VAL A 1 376 ? -7.523 31.026 54.625 1.00 45.69 376 VAL A N 1
ATOM 2791 C CA . VAL A 1 376 ? -6.751 29.892 55.151 1.00 45.69 376 VAL A CA 1
ATOM 2792 C C . VAL A 1 376 ? -5.329 30.003 54.612 1.00 45.69 376 VAL A C 1
ATOM 2794 O O . VAL A 1 376 ? -5.101 30.163 53.415 1.00 45.69 376 VAL A O 1
ATOM 2797 N N . GLN A 1 377 ? -4.401 29.995 55.562 1.00 40.16 377 GLN A N 1
ATOM 2798 C CA . GLN A 1 377 ? -2.965 30.181 55.426 1.00 40.16 377 GLN A CA 1
ATOM 2799 C C . GLN A 1 377 ? -2.287 29.015 54.696 1.00 40.16 377 GLN A C 1
ATOM 2801 O O . GLN A 1 377 ? -2.687 27.858 54.814 1.00 40.16 377 GLN A O 1
ATOM 2806 N N . ALA A 1 378 ? -1.211 29.349 53.986 1.00 42.34 378 ALA A N 1
ATOM 2807 C CA . ALA A 1 378 ? -0.249 28.415 53.416 1.00 42.34 378 ALA A CA 1
ATOM 2808 C C . ALA A 1 378 ? 0.654 27.796 54.505 1.00 42.34 378 ALA A C 1
ATOM 2810 O O . ALA A 1 378 ? 1.040 28.514 55.431 1.00 42.34 378 ALA A O 1
ATOM 2811 N N . PRO A 1 379 ? 1.065 26.521 54.379 1.00 56.44 379 PRO A N 1
ATOM 2812 C CA . PRO A 1 379 ? 2.137 25.959 55.192 1.00 56.44 379 PRO A CA 1
ATOM 2813 C C . PRO A 1 379 ? 3.529 26.092 54.527 1.00 56.44 379 PRO A C 1
ATOM 2815 O O . PRO A 1 379 ? 3.627 26.196 53.299 1.00 56.44 379 PRO A O 1
ATOM 2818 N N . PRO A 1 380 ? 4.613 26.104 55.331 1.00 53.16 380 PRO A N 1
ATOM 2819 C CA . PRO A 1 380 ? 5.961 26.476 54.908 1.00 53.16 380 PRO A CA 1
ATOM 2820 C C . PRO A 1 380 ? 6.835 25.295 54.450 1.00 53.16 380 PRO A C 1
ATOM 2822 O O . PRO A 1 380 ? 6.563 24.127 54.715 1.00 53.16 380 PRO A O 1
ATOM 2825 N N . ARG A 1 381 ? 7.938 25.659 53.782 1.00 42.25 381 ARG A N 1
ATOM 2826 C CA . ARG A 1 381 ? 9.079 24.816 53.390 1.00 42.25 381 ARG A CA 1
ATOM 2827 C C . ARG A 1 381 ? 9.886 24.337 54.603 1.00 42.25 381 ARG A C 1
ATOM 2829 O O . ARG A 1 381 ? 10.145 25.144 55.489 1.00 42.25 381 ARG A O 1
ATOM 2836 N N . LEU A 1 382 ? 10.408 23.109 54.544 1.00 42.59 382 LEU A N 1
ATOM 2837 C CA . LEU A 1 382 ? 11.540 22.608 55.343 1.00 42.59 382 LEU A CA 1
ATOM 2838 C C . LEU A 1 382 ? 12.357 21.554 54.537 1.00 42.59 382 LEU A C 1
ATOM 2840 O O . LEU A 1 382 ? 11.889 21.137 53.476 1.00 42.59 382 LEU A O 1
ATOM 2844 N N . PRO A 1 383 ? 13.597 21.211 54.959 1.00 49.25 383 PRO A N 1
ATOM 2845 C CA . PRO A 1 383 ? 14.751 21.069 54.068 1.00 49.25 383 PRO A CA 1
ATOM 2846 C C . PRO A 1 383 ? 15.475 19.701 54.120 1.00 49.25 383 PRO A C 1
ATOM 2848 O O . PRO A 1 383 ? 15.174 18.850 54.944 1.00 49.25 383 PRO A O 1
ATOM 2851 N N . SER A 1 384 ? 16.451 19.572 53.213 1.00 35.75 384 SER A N 1
ATOM 2852 C CA . SER A 1 384 ? 17.784 18.934 53.281 1.00 35.75 384 SER A CA 1
ATOM 2853 C C . SER A 1 384 ? 18.057 17.622 54.052 1.00 35.75 384 SER A C 1
ATOM 2855 O O . SER A 1 384 ? 17.779 17.478 55.234 1.00 35.75 384 SER A O 1
ATOM 2857 N N . ALA A 1 385 ? 18.761 16.747 53.321 1.00 41.19 385 ALA A N 1
ATOM 2858 C CA . ALA A 1 385 ? 19.530 15.533 53.638 1.00 41.19 385 ALA A CA 1
ATOM 2859 C C . ALA A 1 385 ? 20.123 15.329 55.053 1.00 41.19 385 ALA A C 1
ATOM 2861 O O . ALA A 1 385 ? 20.489 16.294 55.721 1.00 41.19 385 ALA A O 1
ATOM 2862 N N . PRO A 1 386 ? 20.429 14.061 55.405 1.00 56.53 386 PRO A N 1
ATOM 2863 C CA . PRO A 1 386 ? 21.475 13.717 56.366 1.00 56.53 386 PRO A CA 1
ATOM 2864 C C . PRO A 1 386 ? 22.649 12.903 55.752 1.00 56.53 386 PRO A C 1
ATOM 2866 O O . PRO A 1 386 ? 22.560 12.454 54.606 1.00 56.53 386 PRO A O 1
ATOM 2869 N N . PRO A 1 387 ? 23.770 12.748 56.494 1.00 52.84 387 PRO A N 1
ATOM 2870 C CA . PRO A 1 387 ? 25.104 12.497 55.949 1.00 52.84 387 PRO A CA 1
ATOM 2871 C C . PRO A 1 387 ? 25.630 11.054 56.090 1.00 52.84 387 PRO A C 1
ATOM 2873 O O . PRO A 1 387 ? 25.097 10.211 56.803 1.00 52.84 387 PRO A O 1
ATOM 2876 N N . THR A 1 388 ? 26.757 10.846 55.411 1.00 40.28 388 THR A N 1
ATOM 2877 C CA . THR A 1 388 ? 27.761 9.773 55.487 1.00 40.28 388 THR A CA 1
ATOM 2878 C C . THR A 1 388 ? 28.338 9.480 56.881 1.00 40.28 388 THR A C 1
ATOM 2880 O O . THR A 1 388 ? 28.770 10.402 57.568 1.00 40.28 388 THR A O 1
ATOM 2883 N N . ALA A 1 389 ? 28.508 8.188 57.194 1.00 38.97 389 ALA A N 1
ATOM 2884 C CA . ALA A 1 389 ? 29.567 7.588 58.032 1.00 38.97 389 ALA A CA 1
ATOM 2885 C C . ALA A 1 389 ? 29.610 6.074 57.690 1.00 38.97 389 ALA A C 1
ATOM 2887 O O . ALA A 1 389 ? 28.561 5.444 57.655 1.00 38.97 389 ALA A O 1
ATOM 2888 N N . ALA A 1 390 ? 30.679 5.486 57.145 1.00 35.94 390 ALA A N 1
ATOM 2889 C CA . ALA A 1 390 ? 32.022 5.193 57.669 1.00 35.94 390 ALA A CA 1
ATOM 2890 C C . ALA A 1 390 ? 32.167 3.728 58.153 1.00 35.94 390 ALA A C 1
ATOM 2892 O O . ALA A 1 390 ? 31.546 3.310 59.120 1.00 35.94 390 ALA A O 1
ATOM 2893 N N . SER A 1 391 ? 33.038 3.010 57.432 1.00 36.78 391 SER A N 1
ATOM 2894 C CA . SER A 1 391 ? 33.950 1.918 57.815 1.00 36.78 391 SER A CA 1
ATOM 2895 C C . SER A 1 391 ? 33.486 0.747 58.692 1.00 36.78 391 SER A C 1
ATOM 2897 O O . SER A 1 391 ? 33.334 0.864 59.902 1.00 36.78 391 SER A O 1
ATOM 2899 N N . GLY A 1 392 ? 33.514 -0.445 58.085 1.00 36.09 392 GLY A N 1
ATOM 2900 C CA . GLY A 1 392 ? 33.683 -1.732 58.758 1.00 36.09 392 GLY A CA 1
ATOM 2901 C C . GLY A 1 392 ? 34.643 -2.619 57.960 1.00 36.09 392 GLY A C 1
ATOM 2902 O O . GLY A 1 392 ? 34.356 -2.993 56.827 1.00 36.09 392 GLY A O 1
ATOM 2903 N N . VAL A 1 393 ? 35.804 -2.897 58.549 1.00 40.38 393 VAL A N 1
ATOM 2904 C CA . VAL A 1 393 ? 36.876 -3.780 58.065 1.00 40.38 393 VAL A CA 1
ATOM 2905 C C . VAL A 1 393 ? 36.444 -5.246 58.202 1.00 40.38 393 VAL A C 1
ATOM 2907 O O . VAL A 1 393 ? 35.899 -5.621 59.236 1.00 40.38 393 VAL A O 1
ATOM 2910 N N . GLY A 1 394 ? 36.724 -6.087 57.199 1.00 35.06 394 GLY A N 1
ATOM 2911 C CA . GLY A 1 394 ? 36.427 -7.523 57.245 1.00 35.06 394 GLY A CA 1
ATOM 2912 C C . GLY A 1 394 ? 37.166 -8.329 56.175 1.00 35.06 394 GLY A C 1
ATOM 2913 O O . GLY A 1 394 ? 36.815 -8.310 55.004 1.00 35.06 394 GLY A O 1
ATOM 2914 N N . VAL A 1 395 ? 38.217 -9.004 56.621 1.00 36.41 395 VAL A N 1
ATOM 2915 C CA . VAL A 1 395 ? 39.235 -9.796 55.919 1.00 36.41 395 VAL A CA 1
ATOM 2916 C C . VAL A 1 395 ? 38.687 -10.971 55.079 1.00 36.41 395 VAL A C 1
ATOM 2918 O O . VAL A 1 395 ? 37.955 -11.808 55.587 1.00 36.41 395 VAL A O 1
ATOM 2921 N N . GLY A 1 396 ? 39.160 -11.069 53.828 1.00 34.38 396 GLY A N 1
ATOM 2922 C CA . GLY A 1 396 ? 39.770 -12.269 53.226 1.00 34.38 396 GLY A CA 1
ATOM 2923 C C . GLY A 1 396 ? 38.912 -13.491 52.861 1.00 34.38 396 GLY A C 1
ATOM 2924 O O . GLY A 1 396 ? 38.586 -14.299 53.718 1.00 34.38 396 GLY A O 1
ATOM 2925 N N . ALA A 1 397 ? 38.761 -13.745 51.555 1.00 35.19 397 ALA A N 1
ATOM 2926 C CA . ALA A 1 397 ? 38.871 -15.095 50.984 1.00 35.19 397 ALA A CA 1
ATOM 2927 C C . ALA A 1 397 ? 39.156 -15.023 49.472 1.00 35.19 397 ALA A C 1
ATOM 2929 O O . ALA A 1 397 ? 38.307 -14.643 48.668 1.00 35.19 397 ALA A O 1
ATOM 2930 N N . LEU A 1 398 ? 40.377 -15.403 49.093 1.00 39.91 398 LEU A N 1
ATOM 2931 C CA . LEU A 1 398 ? 40.787 -15.690 47.721 1.00 39.91 398 LEU A CA 1
ATOM 2932 C C . LEU A 1 398 ? 39.998 -16.892 47.181 1.00 39.91 398 LEU A C 1
ATOM 2934 O O . LEU A 1 398 ? 40.088 -17.988 47.732 1.00 39.91 398 LEU A O 1
ATOM 2938 N N . ARG A 1 399 ? 39.315 -16.724 46.046 1.00 34.12 399 ARG A N 1
ATOM 2939 C CA . ARG A 1 399 ? 39.004 -17.843 45.149 1.00 34.12 399 ARG A CA 1
ATOM 2940 C C . ARG A 1 399 ? 39.172 -17.409 43.698 1.00 34.12 399 ARG A C 1
ATOM 2942 O O . ARG A 1 399 ? 38.451 -16.555 43.193 1.00 34.12 399 ARG A O 1
ATOM 2949 N N . GLN A 1 400 ? 40.190 -17.983 43.070 1.00 39.47 400 GLN A N 1
ATOM 2950 C CA . GLN A 1 400 ? 40.473 -17.878 41.646 1.00 39.47 400 GLN A CA 1
ATOM 2951 C C . GLN A 1 400 ? 39.537 -18.784 40.829 1.00 39.47 400 GLN A C 1
ATOM 2953 O O . GLN A 1 400 ? 39.073 -19.814 41.317 1.00 39.47 400 GLN A O 1
ATOM 2958 N N . SER A 1 401 ? 39.420 -18.421 39.547 1.00 35.59 401 SER A N 1
ATOM 2959 C CA . SER A 1 401 ? 39.049 -19.217 38.361 1.00 35.59 401 SER A CA 1
ATOM 2960 C C . SER A 1 401 ? 37.562 -19.417 38.020 1.00 35.59 401 SER A C 1
ATOM 2962 O O . SER A 1 401 ? 36.859 -20.194 38.653 1.00 35.59 401 SER A O 1
ATOM 2964 N N . ALA A 1 402 ? 37.105 -18.755 36.945 1.00 35.78 402 ALA A N 1
ATOM 2965 C CA . ALA A 1 402 ? 36.855 -19.372 35.626 1.00 35.78 402 ALA A CA 1
ATOM 2966 C C . ALA A 1 402 ? 36.338 -18.316 34.608 1.00 35.78 402 ALA A C 1
ATOM 2968 O O . ALA A 1 402 ? 35.602 -17.412 35.003 1.00 35.78 402 ALA A O 1
ATOM 2969 N N . PRO A 1 403 ? 36.691 -18.396 33.307 1.00 42.16 403 PRO A N 1
ATOM 2970 C CA . PRO A 1 403 ? 36.194 -17.474 32.287 1.00 42.16 403 PRO A CA 1
ATOM 2971 C C . PRO A 1 403 ? 34.791 -17.899 31.827 1.00 42.16 403 PRO A C 1
ATOM 2973 O O . PRO A 1 403 ? 34.623 -18.936 31.187 1.00 42.16 403 PRO A O 1
ATOM 2976 N N . ALA A 1 404 ? 33.774 -17.101 32.155 1.00 36.62 404 ALA A N 1
ATOM 2977 C CA . ALA A 1 404 ? 32.422 -17.280 31.634 1.00 36.62 404 ALA A CA 1
ATOM 2978 C C . ALA A 1 404 ? 32.304 -16.671 30.226 1.00 36.62 404 ALA A C 1
ATOM 2980 O O . ALA A 1 404 ? 32.706 -15.533 29.983 1.00 36.62 404 ALA A O 1
ATOM 2981 N N . ALA A 1 405 ? 31.757 -17.465 29.308 1.00 43.00 405 ALA A N 1
ATOM 2982 C CA . ALA A 1 405 ? 31.499 -17.130 27.914 1.00 43.00 405 ALA A CA 1
ATOM 2983 C C . ALA A 1 405 ? 30.535 -15.930 27.746 1.00 43.00 405 ALA A C 1
ATOM 2985 O O . ALA A 1 405 ? 29.640 -15.741 28.573 1.00 43.00 405 ALA A O 1
ATOM 2986 N N . PRO A 1 406 ? 30.647 -15.141 26.659 1.00 45.03 406 PRO A N 1
ATOM 2987 C CA . PRO A 1 406 ? 29.721 -14.052 26.377 1.00 45.03 406 PRO A CA 1
ATOM 2988 C C . PRO A 1 406 ? 28.454 -14.615 25.726 1.00 45.03 406 PRO A C 1
ATOM 2990 O O . PRO A 1 406 ? 28.478 -15.090 24.592 1.00 45.03 406 PRO A O 1
ATOM 2993 N N . SER A 1 407 ? 27.319 -14.582 26.418 1.00 51.66 407 SER A N 1
ATOM 2994 C CA . SER A 1 407 ? 26.016 -14.886 25.815 1.00 51.66 407 SER A CA 1
ATOM 2995 C C . SER A 1 407 ? 24.903 -14.118 26.533 1.00 51.66 407 SER A C 1
ATOM 2997 O O . SER A 1 407 ? 24.859 -14.110 27.757 1.00 51.66 407 SER A O 1
ATOM 2999 N N . THR A 1 408 ? 23.987 -13.526 25.751 1.00 48.75 408 THR A N 1
ATOM 3000 C CA . THR A 1 408 ? 22.640 -13.002 26.113 1.00 48.75 408 THR A CA 1
ATOM 3001 C C . THR A 1 408 ? 22.423 -11.531 26.534 1.00 48.75 408 THR A C 1
ATOM 3003 O O . THR A 1 408 ? 21.348 -11.203 27.024 1.00 48.75 408 THR A O 1
ATOM 3006 N N . ALA A 1 409 ? 23.323 -10.584 26.236 1.00 47.84 409 ALA A N 1
ATOM 3007 C CA . ALA A 1 409 ? 23.056 -9.151 26.501 1.00 47.84 409 ALA A CA 1
ATOM 3008 C C . ALA A 1 409 ? 22.189 -8.420 25.440 1.00 47.84 409 ALA A C 1
ATOM 3010 O O . ALA A 1 409 ? 21.780 -7.281 25.657 1.00 47.84 409 ALA A O 1
ATOM 3011 N N . THR A 1 410 ? 21.892 -9.038 24.293 1.00 52.00 410 THR A N 1
ATOM 3012 C CA . THR A 1 410 ? 21.279 -8.348 23.138 1.00 52.00 410 THR A CA 1
ATOM 3013 C C . THR A 1 410 ? 19.748 -8.250 23.177 1.00 52.00 410 THR A C 1
ATOM 3015 O O . THR A 1 410 ? 19.176 -7.406 22.495 1.00 52.00 410 THR A O 1
ATOM 3018 N N . SER A 1 411 ? 19.055 -9.078 23.963 1.00 53.94 411 SER A N 1
ATOM 3019 C CA . SER A 1 411 ? 17.581 -9.109 24.004 1.00 53.94 411 SER A CA 1
ATOM 3020 C C . SER A 1 411 ? 16.970 -8.072 24.957 1.00 53.94 411 SER A C 1
ATOM 3022 O O . SER A 1 411 ? 15.878 -7.565 24.697 1.00 53.94 411 SER A O 1
ATOM 3024 N N . ALA A 1 412 ? 17.674 -7.692 26.028 1.00 53.81 412 ALA A N 1
ATOM 3025 C CA . ALA A 1 412 ? 17.178 -6.719 27.006 1.00 53.81 412 ALA A CA 1
ATOM 3026 C C . ALA A 1 412 ? 17.119 -5.280 26.450 1.00 53.81 412 ALA A C 1
ATOM 3028 O O . ALA A 1 412 ? 16.215 -4.514 26.785 1.00 53.81 412 ALA A O 1
ATOM 3029 N N . THR A 1 413 ? 18.045 -4.914 25.560 1.00 58.50 413 THR A N 1
ATOM 3030 C CA . THR A 1 413 ? 18.109 -3.576 24.949 1.00 58.50 413 THR A CA 1
ATOM 3031 C C . THR A 1 413 ? 17.022 -3.358 23.894 1.00 58.50 413 THR A C 1
ATOM 3033 O O . THR A 1 413 ? 16.469 -2.261 23.805 1.00 58.50 413 THR A O 1
ATOM 3036 N N . ALA A 1 414 ? 16.644 -4.402 23.149 1.00 58.16 414 ALA A N 1
ATOM 3037 C CA . ALA A 1 414 ? 15.552 -4.340 22.176 1.00 58.16 414 ALA A CA 1
ATOM 3038 C C . ALA A 1 414 ? 14.184 -4.099 22.848 1.00 58.16 414 ALA A C 1
ATOM 3040 O O . ALA A 1 414 ? 13.416 -3.248 22.400 1.00 58.16 414 ALA A O 1
ATOM 3041 N N . ALA A 1 415 ? 13.905 -4.780 23.966 1.00 60.81 415 ALA A N 1
ATOM 3042 C CA . ALA A 1 415 ? 12.662 -4.602 24.722 1.00 60.81 415 ALA A CA 1
ATOM 3043 C C . ALA A 1 415 ? 12.552 -3.204 25.365 1.00 60.81 415 ALA A C 1
ATOM 3045 O O . ALA A 1 415 ? 11.486 -2.586 25.335 1.00 60.81 415 ALA A O 1
ATOM 3046 N N . ALA A 1 416 ? 13.658 -2.666 25.893 1.00 64.00 416 ALA A N 1
ATOM 3047 C CA . ALA A 1 416 ? 13.695 -1.307 26.439 1.00 64.00 416 ALA A CA 1
ATOM 3048 C C . ALA A 1 416 ? 13.447 -0.234 25.358 1.00 64.00 416 ALA A C 1
ATOM 3050 O O . ALA A 1 416 ? 12.728 0.737 25.602 1.00 64.00 416 ALA A O 1
ATOM 3051 N N . SER A 1 417 ? 13.983 -0.436 24.148 1.00 69.50 417 SER A N 1
ATOM 3052 C CA . SER A 1 417 ? 13.750 0.448 22.996 1.00 69.50 417 SER A CA 1
ATOM 3053 C C . SER A 1 417 ? 12.283 0.440 22.543 1.00 69.50 417 SER A C 1
ATOM 3055 O O . SER A 1 417 ? 11.694 1.498 22.317 1.00 69.50 417 SER A O 1
ATOM 3057 N N . ALA A 1 418 ? 11.656 -0.741 22.495 1.00 73.06 418 ALA A N 1
ATOM 3058 C CA . ALA A 1 418 ? 10.248 -0.884 22.122 1.00 73.06 418 ALA A CA 1
ATOM 3059 C C . ALA A 1 418 ? 9.297 -0.170 23.102 1.00 73.06 418 ALA A C 1
ATOM 3061 O O . ALA A 1 418 ? 8.370 0.518 22.672 1.00 73.06 418 ALA A O 1
ATOM 3062 N N . ASN A 1 419 ? 9.556 -0.269 24.411 1.00 79.19 419 ASN A N 1
ATOM 3063 C CA . ASN A 1 419 ? 8.763 0.429 25.429 1.00 79.19 419 ASN A CA 1
ATOM 3064 C C . ASN A 1 419 ? 8.900 1.955 25.321 1.00 79.19 419 ASN A C 1
ATOM 3066 O O . ASN A 1 419 ? 7.904 2.669 25.417 1.00 79.19 419 ASN A O 1
ATOM 3070 N N . SER A 1 420 ? 10.111 2.451 25.047 1.00 85.38 420 SER A N 1
ATOM 3071 C CA . SER A 1 420 ? 10.353 3.884 24.848 1.00 85.38 420 SER A CA 1
ATOM 3072 C C . SER A 1 420 ? 9.611 4.433 23.624 1.00 85.38 420 SER A C 1
ATOM 3074 O O . SER A 1 420 ? 9.042 5.523 23.686 1.00 85.38 420 SER A O 1
ATOM 3076 N N . LEU A 1 421 ? 9.556 3.669 22.527 1.00 85.44 421 LEU A N 1
ATOM 3077 C CA . LEU A 1 421 ? 8.797 4.057 21.338 1.00 85.44 421 LEU A CA 1
ATOM 3078 C C . LEU A 1 421 ? 7.288 4.089 21.610 1.00 85.44 421 LEU A C 1
ATOM 3080 O O . LEU A 1 421 ? 6.622 5.035 21.194 1.00 85.44 421 LEU A O 1
ATOM 3084 N N . ALA A 1 422 ? 6.751 3.092 22.318 1.00 86.38 422 ALA A N 1
ATOM 3085 C CA . ALA A 1 422 ? 5.335 3.056 22.682 1.00 86.38 422 ALA A CA 1
ATOM 3086 C C . ALA A 1 422 ? 4.940 4.271 23.539 1.00 86.38 422 ALA A C 1
ATOM 3088 O O . ALA A 1 422 ? 3.964 4.952 23.228 1.00 86.38 422 ALA A O 1
ATOM 3089 N N . GLU A 1 423 ? 5.741 4.608 24.550 1.00 87.75 423 GLU A N 1
ATOM 3090 C CA . GLU A 1 423 ? 5.517 5.778 25.408 1.00 87.75 423 GLU A CA 1
ATOM 3091 C C . GLU A 1 423 ? 5.620 7.102 24.625 1.00 87.75 423 GLU A C 1
ATOM 3093 O O . GLU A 1 423 ? 4.815 8.029 24.800 1.00 87.75 423 GLU A O 1
ATOM 3098 N N . ALA A 1 424 ? 6.569 7.186 23.688 1.00 87.75 424 ALA A N 1
ATOM 3099 C CA . ALA A 1 424 ? 6.705 8.339 22.807 1.00 87.75 424 ALA A CA 1
ATOM 3100 C C . ALA A 1 424 ? 5.505 8.482 21.850 1.00 87.75 424 ALA A C 1
ATOM 3102 O O . ALA A 1 424 ? 5.033 9.599 21.616 1.00 87.75 424 ALA A O 1
ATOM 3103 N N . LEU A 1 425 ? 4.970 7.370 21.336 1.00 87.19 425 L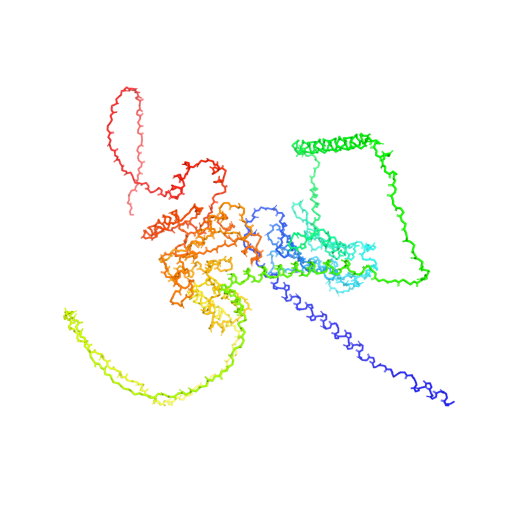EU A N 1
ATOM 3104 C CA . LEU A 1 425 ? 3.772 7.347 20.491 1.00 87.19 425 LEU A CA 1
ATOM 3105 C C . LEU A 1 425 ? 2.506 7.717 21.268 1.00 87.19 425 LEU A C 1
ATOM 3107 O O . LEU A 1 425 ? 1.691 8.486 20.764 1.00 87.19 425 LEU A O 1
ATOM 3111 N N . GLU A 1 426 ? 2.361 7.256 22.509 1.00 87.50 426 GLU A N 1
ATOM 3112 C CA . GLU A 1 426 ? 1.267 7.662 23.404 1.00 87.50 426 GLU A CA 1
ATOM 3113 C C . GLU A 1 426 ? 1.316 9.171 23.705 1.00 87.50 426 GLU A C 1
ATOM 3115 O O . GLU A 1 426 ? 0.292 9.872 23.723 1.00 87.50 426 GLU A O 1
ATOM 3120 N N . SER A 1 427 ? 2.528 9.713 23.836 1.00 86.62 427 SER A N 1
ATOM 3121 C CA . SER A 1 427 ? 2.765 11.150 23.989 1.00 86.62 427 SER A CA 1
ATOM 3122 C C . SER A 1 427 ? 2.487 11.941 22.702 1.00 86.62 427 SER A C 1
ATOM 3124 O O . SER A 1 427 ? 2.053 13.103 22.761 1.00 86.62 427 SER A O 1
ATOM 3126 N N . ALA A 1 428 ? 2.646 11.319 21.531 1.00 86.81 428 ALA A N 1
ATOM 3127 C CA . ALA A 1 428 ? 2.441 11.939 20.228 1.00 86.81 428 ALA A CA 1
ATOM 3128 C C . ALA A 1 428 ? 0.957 12.212 19.947 1.00 86.81 428 ALA A C 1
ATOM 3130 O O . ALA A 1 428 ? 0.207 11.405 19.411 1.00 86.81 428 ALA A O 1
ATOM 3131 N N . ALA A 1 429 ? 0.525 13.438 20.236 1.00 85.56 429 ALA A N 1
ATOM 3132 C CA . ALA A 1 429 ? -0.848 13.856 19.971 1.00 85.56 429 ALA A CA 1
ATOM 3133 C C . ALA A 1 429 ? -1.137 14.067 18.481 1.00 85.56 429 ALA A C 1
ATOM 3135 O O . ALA A 1 429 ? -2.268 14.380 18.131 1.00 85.56 429 ALA A O 1
ATOM 3136 N N . CYS A 1 430 ? -0.148 14.020 17.591 1.00 88.94 430 CYS A N 1
ATOM 3137 C CA . CYS A 1 430 ? -0.316 14.331 16.176 1.00 88.94 430 CYS A CA 1
ATOM 3138 C C . CYS A 1 430 ? 0.109 13.141 15.311 1.00 88.94 430 CYS A C 1
ATOM 3140 O O . CYS A 1 430 ? 1.234 12.679 15.494 1.00 88.94 430 CYS A O 1
ATOM 3142 N N . PRO A 1 431 ? -0.711 12.708 14.332 1.00 88.88 431 PRO A N 1
ATOM 3143 C CA . PRO A 1 431 ? -0.335 11.653 13.392 1.00 88.88 431 PRO A CA 1
ATOM 3144 C C . PRO A 1 431 ? 0.997 11.911 12.693 1.00 88.88 431 PRO A C 1
ATOM 3146 O O . PRO A 1 431 ? 1.811 11.011 12.561 1.00 88.88 431 PRO A O 1
ATOM 3149 N N . THR A 1 432 ? 1.280 13.162 12.318 1.00 87.75 432 THR A N 1
ATOM 3150 C CA . THR A 1 432 ? 2.557 13.522 11.687 1.00 87.75 432 THR A CA 1
ATOM 3151 C C . THR A 1 432 ? 3.745 13.296 12.623 1.00 87.75 432 THR A C 1
ATOM 3153 O O . THR A 1 432 ? 4.782 12.810 12.185 1.00 87.75 432 THR A O 1
ATOM 3156 N N . THR A 1 433 ? 3.595 13.613 13.912 1.00 89.06 433 THR A N 1
ATOM 3157 C CA . THR A 1 433 ? 4.631 13.358 14.923 1.00 89.06 433 THR A CA 1
ATOM 3158 C C . THR A 1 433 ? 4.786 11.857 15.176 1.00 89.06 433 THR A C 1
ATOM 3160 O O . THR A 1 433 ? 5.910 11.377 15.262 1.00 89.06 433 THR A O 1
ATOM 3163 N N . ALA A 1 434 ? 3.680 11.104 15.225 1.00 89.19 434 ALA A N 1
ATOM 3164 C CA . ALA A 1 434 ? 3.709 9.644 15.339 1.00 89.19 434 ALA A CA 1
ATOM 3165 C C . ALA A 1 434 ? 4.412 8.988 14.139 1.00 89.19 434 ALA A C 1
ATOM 3167 O O . ALA A 1 434 ? 5.256 8.116 14.310 1.00 89.19 434 ALA A O 1
ATOM 3168 N N . ARG A 1 435 ? 4.158 9.473 12.920 1.00 89.19 435 ARG A N 1
ATOM 3169 C CA . ARG A 1 435 ? 4.865 9.023 11.717 1.00 89.19 435 ARG A CA 1
ATOM 3170 C C . ARG A 1 435 ? 6.364 9.311 11.792 1.00 89.19 435 ARG A C 1
ATOM 3172 O O . ARG A 1 435 ? 7.167 8.443 11.480 1.00 89.19 435 ARG A O 1
ATOM 3179 N N . GLN A 1 436 ? 6.755 10.510 12.229 1.00 88.19 436 GLN A N 1
ATOM 3180 C CA . GLN A 1 436 ? 8.169 10.866 12.403 1.00 88.19 436 GLN A CA 1
ATOM 3181 C C . GLN A 1 436 ? 8.866 9.984 13.447 1.00 88.19 436 GLN A C 1
ATOM 3183 O O . GLN A 1 436 ? 10.005 9.584 13.224 1.00 88.19 436 GLN A O 1
ATOM 3188 N N . LEU A 1 437 ? 8.177 9.647 14.543 1.00 89.12 437 LEU A N 1
ATOM 3189 C CA . LEU A 1 437 ? 8.645 8.683 15.546 1.00 89.12 437 LEU A CA 1
ATOM 3190 C C . LEU A 1 437 ? 8.928 7.314 14.931 1.00 89.12 437 LEU A C 1
ATOM 3192 O O . LEU A 1 437 ? 10.010 6.769 15.122 1.00 89.12 437 LEU A O 1
ATOM 3196 N N . LEU A 1 438 ? 7.972 6.785 14.168 1.00 87.44 438 LEU A N 1
ATOM 3197 C CA . LEU A 1 438 ? 8.084 5.466 13.547 1.00 87.44 438 LEU A CA 1
ATOM 3198 C C . LEU A 1 438 ? 9.186 5.418 12.486 1.00 87.44 438 LEU A C 1
ATOM 3200 O O . LEU A 1 438 ? 9.976 4.478 12.468 1.00 87.44 438 LEU A O 1
ATOM 3204 N N . ILE A 1 439 ? 9.291 6.451 11.643 1.00 85.75 439 ILE A N 1
ATOM 3205 C CA . ILE A 1 439 ? 10.365 6.553 10.644 1.00 85.75 439 ILE A CA 1
ATOM 3206 C C . ILE A 1 439 ? 11.731 6.628 11.333 1.00 85.75 439 ILE A C 1
ATOM 3208 O O . ILE A 1 439 ? 12.655 5.927 10.929 1.00 85.75 439 ILE A O 1
ATOM 3212 N N . ALA A 1 440 ? 11.869 7.446 12.380 1.00 83.88 440 ALA A N 1
ATOM 3213 C CA . ALA A 1 440 ? 13.128 7.570 13.112 1.00 83.88 440 ALA A CA 1
ATOM 3214 C C . ALA A 1 440 ? 13.526 6.257 13.800 1.00 83.88 440 ALA A C 1
ATOM 3216 O O . ALA A 1 440 ? 14.692 5.873 13.742 1.00 83.88 440 ALA A O 1
ATOM 3217 N N . ALA A 1 441 ? 12.562 5.550 14.395 1.00 84.06 441 ALA A N 1
ATOM 3218 C CA . ALA A 1 441 ? 12.792 4.249 15.015 1.00 84.06 441 ALA A CA 1
ATOM 3219 C C . ALA A 1 441 ? 13.200 3.166 14.001 1.00 84.06 441 ALA A C 1
ATOM 3221 O O . ALA A 1 441 ? 13.983 2.285 14.339 1.00 84.06 441 ALA A O 1
ATOM 3222 N N . GLY A 1 442 ? 12.697 3.234 12.762 1.00 80.06 442 GLY A N 1
ATOM 3223 C CA . GLY A 1 442 ? 13.091 2.321 11.685 1.00 80.06 442 GLY A CA 1
ATOM 3224 C C . GLY A 1 442 ? 14.441 2.658 11.040 1.00 80.06 442 GLY A C 1
ATOM 3225 O O . GLY A 1 442 ? 15.156 1.757 10.614 1.00 80.06 442 GLY A O 1
ATOM 3226 N N . ALA A 1 443 ? 14.804 3.943 10.966 1.00 68.88 443 ALA A N 1
ATOM 3227 C CA . ALA A 1 443 ? 16.024 4.402 10.296 1.00 68.88 443 ALA A CA 1
ATOM 3228 C C . ALA A 1 443 ? 17.281 4.361 11.182 1.00 68.88 443 ALA A C 1
ATOM 3230 O O . ALA A 1 443 ? 18.394 4.289 10.661 1.00 68.88 443 ALA A O 1
ATOM 3231 N N . ALA A 1 444 ? 17.132 4.424 12.507 1.00 54.25 444 ALA A N 1
ATOM 3232 C CA . ALA A 1 444 ? 18.251 4.462 13.438 1.00 54.25 444 ALA A CA 1
ATOM 3233 C C . ALA A 1 444 ? 18.047 3.449 14.567 1.00 54.25 444 ALA A C 1
ATOM 3235 O O . ALA A 1 444 ? 17.091 3.540 15.331 1.00 54.25 444 ALA A O 1
ATOM 3236 N N . GLY A 1 445 ? 19.002 2.534 14.744 1.00 55.34 445 GLY A N 1
ATOM 3237 C CA . GLY A 1 445 ? 19.094 1.654 15.916 1.00 55.34 445 GLY A CA 1
ATOM 3238 C C . GLY A 1 445 ? 19.419 2.387 17.231 1.00 55.34 445 GLY A C 1
ATOM 3239 O O . GLY A 1 445 ? 20.191 1.874 18.034 1.00 55.34 445 GLY A O 1
ATOM 3240 N N . GLY A 1 446 ? 18.882 3.592 17.458 1.00 54.41 446 GLY A N 1
ATOM 3241 C CA . GLY A 1 446 ? 19.116 4.397 18.656 1.00 54.41 446 GLY A CA 1
ATOM 3242 C C . GLY A 1 446 ? 18.076 5.507 18.839 1.00 54.41 446 GLY A C 1
ATOM 3243 O O . GLY A 1 446 ? 17.906 6.369 17.983 1.00 54.41 446 GLY A O 1
ATOM 3244 N N . THR A 1 447 ? 17.403 5.510 19.990 1.00 56.06 447 THR A N 1
ATOM 3245 C CA . THR A 1 447 ? 16.309 6.428 20.363 1.00 56.06 447 THR A CA 1
ATOM 3246 C C . THR A 1 447 ? 16.775 7.756 20.987 1.00 56.06 447 THR A C 1
ATOM 3248 O O . THR A 1 447 ? 15.948 8.575 21.389 1.00 56.06 447 THR A O 1
ATOM 3251 N N . SER A 1 448 ? 18.084 8.025 21.071 1.00 54.09 448 SER A N 1
ATOM 3252 C CA . SER A 1 448 ? 18.640 9.079 21.943 1.00 54.09 448 SER A CA 1
ATOM 3253 C C . SER A 1 448 ? 18.475 10.534 21.463 1.00 54.09 448 SER A C 1
ATOM 3255 O O . SER A 1 448 ? 18.966 11.446 22.124 1.00 54.09 448 SER A O 1
ATOM 3257 N N . GLY A 1 449 ? 17.756 10.795 20.365 1.00 56.88 449 GLY A N 1
ATOM 3258 C CA . GLY A 1 449 ? 17.614 12.139 19.779 1.00 56.88 449 GLY A CA 1
ATOM 3259 C C . GLY A 1 449 ? 16.210 12.762 19.793 1.00 56.88 449 GLY A C 1
ATOM 3260 O O . GLY A 1 449 ? 16.030 13.828 19.211 1.00 56.88 449 GLY A O 1
ATOM 3261 N N . PHE A 1 450 ? 15.191 12.133 20.395 1.00 58.78 450 PHE A N 1
ATOM 3262 C CA . PHE A 1 450 ? 13.789 12.489 20.098 1.00 58.78 450 PHE A CA 1
ATOM 3263 C C . PHE A 1 450 ? 13.227 13.744 20.810 1.00 58.78 450 PHE A C 1
ATOM 3265 O O . PHE A 1 450 ? 12.099 14.178 20.553 1.00 58.78 450 PHE A O 1
ATOM 3272 N N . VAL A 1 451 ? 13.997 14.376 21.698 1.00 54.69 451 VAL A N 1
ATOM 3273 C CA . VAL A 1 451 ? 13.531 15.495 22.534 1.00 54.69 451 VAL A CA 1
ATOM 3274 C C . VAL A 1 451 ? 13.532 16.806 21.732 1.00 54.69 451 VAL A C 1
ATOM 3276 O O . VAL A 1 451 ? 14.452 17.611 21.825 1.00 54.69 451 VAL A O 1
ATOM 3279 N N . GLY A 1 452 ? 12.502 17.037 20.908 1.00 56.03 452 GLY A N 1
ATOM 3280 C CA . GLY A 1 452 ? 12.373 18.312 20.182 1.00 56.03 452 GLY A CA 1
ATOM 3281 C C . GLY A 1 452 ? 11.247 18.449 19.152 1.00 56.03 452 GLY A C 1
ATOM 3282 O O . GLY A 1 452 ? 10.924 19.571 18.762 1.00 56.03 452 GLY A O 1
ATOM 3283 N N . LEU A 1 453 ? 10.580 17.367 18.737 1.00 60.31 453 LEU A N 1
ATOM 3284 C CA . LEU A 1 453 ? 9.568 17.393 17.661 1.00 60.31 453 LEU A CA 1
ATOM 3285 C C . LEU A 1 453 ? 8.174 17.908 18.096 1.00 60.31 453 LEU A C 1
ATOM 3287 O O . LEU A 1 453 ? 7.148 17.566 17.508 1.00 60.31 453 LEU A O 1
ATOM 3291 N N . ASN A 1 454 ? 8.116 18.796 19.094 1.00 57.03 454 ASN A N 1
ATOM 3292 C CA . ASN A 1 454 ? 6.871 19.330 19.674 1.00 57.03 454 ASN A CA 1
ATOM 3293 C C . ASN A 1 454 ? 6.121 20.331 18.780 1.00 57.03 454 ASN A C 1
ATOM 3295 O O . ASN A 1 454 ? 5.113 20.909 19.192 1.00 57.03 454 ASN A O 1
ATOM 3299 N N . ARG A 1 455 ? 6.583 20.559 17.550 1.00 65.81 455 ARG A N 1
ATOM 3300 C CA . ARG A 1 455 ? 5.891 21.402 16.575 1.00 65.81 455 ARG A CA 1
ATOM 3301 C C . ARG A 1 455 ? 5.479 20.534 15.401 1.00 65.81 455 ARG A C 1
ATOM 3303 O O . ARG A 1 455 ? 6.260 20.328 14.479 1.00 65.81 455 ARG A O 1
ATOM 3310 N N . CYS A 1 456 ? 4.241 20.037 15.416 1.00 69.94 456 CYS A N 1
ATOM 3311 C CA . CYS A 1 456 ? 3.702 19.474 14.186 1.00 69.94 456 CYS A CA 1
ATOM 3312 C C . CYS A 1 456 ? 3.666 20.592 13.126 1.00 69.94 456 CYS A C 1
ATOM 3314 O O . CYS A 1 456 ? 3.198 21.701 13.391 1.00 69.94 456 CYS A O 1
ATOM 3316 N N . GLY A 1 457 ? 4.101 20.290 11.902 1.00 68.00 457 GLY A N 1
ATOM 3317 C CA . GLY A 1 457 ? 3.846 21.141 10.731 1.00 68.00 457 GLY A CA 1
ATOM 3318 C C . GLY A 1 457 ? 2.386 21.084 10.270 1.00 68.00 457 GLY A C 1
ATOM 3319 O O . GLY A 1 457 ? 2.039 21.609 9.215 1.00 68.00 457 GLY A O 1
ATOM 3320 N N . CYS A 1 458 ? 1.521 20.418 11.040 1.00 69.75 458 CYS A N 1
ATOM 3321 C CA . CYS A 1 458 ? 0.121 20.250 10.733 1.00 69.75 458 CYS A CA 1
ATOM 3322 C C . CYS A 1 458 ? -0.593 21.594 10.922 1.00 69.75 458 CYS A C 1
ATOM 3324 O O . CYS A 1 458 ? -0.977 21.996 12.019 1.00 69.75 458 CYS A O 1
ATOM 3326 N N . GLY A 1 459 ? -0.635 22.350 9.824 1.00 72.31 459 GLY A N 1
ATOM 3327 C CA . GLY A 1 459 ? -1.149 23.706 9.761 1.00 72.31 459 GLY A CA 1
ATOM 3328 C C . GLY A 1 459 ? -2.655 23.764 10.003 1.00 72.31 459 GLY A C 1
ATOM 3329 O O . GLY A 1 459 ? -3.167 23.407 11.057 1.00 72.31 459 GLY A O 1
ATOM 3330 N N . LEU A 1 460 ? -3.395 24.327 9.058 1.00 72.75 460 LEU A N 1
ATOM 3331 C CA . LEU A 1 460 ? -4.848 24.504 9.174 1.00 72.75 460 LEU A CA 1
ATOM 3332 C C . LEU A 1 460 ? -5.653 23.301 8.679 1.00 72.75 460 LEU A C 1
ATOM 3334 O O . LEU A 1 460 ? -6.879 23.326 8.729 1.00 72.75 460 LEU A O 1
ATOM 3338 N N . GLN A 1 461 ? -4.968 22.279 8.180 1.00 84.75 461 GLN A N 1
ATOM 3339 C CA . GLN A 1 461 ? -5.589 21.112 7.581 1.00 84.75 461 GLN A CA 1
ATOM 3340 C C . GLN A 1 461 ? -5.838 20.022 8.619 1.00 84.75 461 GLN A C 1
ATOM 3342 O O . GLN A 1 461 ? -5.161 19.938 9.647 1.00 84.75 461 GLN A O 1
ATOM 3347 N N . VAL A 1 462 ? -6.828 19.183 8.326 1.00 90.62 462 VAL A N 1
ATOM 3348 C CA . VAL A 1 462 ? -7.055 17.949 9.074 1.00 90.62 462 VAL A CA 1
ATOM 3349 C C . VAL A 1 462 ? -5.819 17.059 8.907 1.00 90.62 462 VAL A C 1
ATOM 3351 O O . VAL A 1 462 ? -5.368 16.892 7.774 1.00 90.62 462 VAL A O 1
ATOM 3354 N N . PRO A 1 463 ? -5.236 16.515 9.990 1.00 91.88 463 PRO A N 1
ATOM 3355 C CA . PRO A 1 463 ? -4.075 15.644 9.866 1.00 91.88 463 PRO A CA 1
ATOM 3356 C C . PRO A 1 463 ? -4.400 14.415 9.010 1.00 91.88 463 PRO A C 1
ATOM 3358 O O . PRO A 1 463 ? -5.445 13.787 9.209 1.00 91.88 463 PRO A O 1
ATOM 3361 N N . SER A 1 464 ? -3.503 14.079 8.083 1.00 92.62 464 SER A N 1
ATOM 3362 C CA . SER A 1 464 ? -3.610 12.871 7.270 1.00 92.62 464 SER A CA 1
ATOM 3363 C C . SER A 1 464 ? -2.910 11.688 7.938 1.00 92.62 464 SER A C 1
ATOM 3365 O O . SER A 1 464 ? -1.801 11.834 8.458 1.00 92.62 464 SER A O 1
ATOM 3367 N N . LEU A 1 465 ? -3.566 10.533 7.907 1.00 94.06 465 LEU A N 1
ATOM 3368 C CA . LEU A 1 465 ? -3.045 9.225 8.269 1.00 94.06 465 LEU A CA 1
ATOM 3369 C C . LEU A 1 465 ? -2.556 8.486 7.020 1.00 94.06 465 LEU A C 1
ATOM 3371 O O . LEU A 1 465 ? -3.191 8.551 5.967 1.00 94.06 465 LEU A O 1
ATOM 3375 N N . THR A 1 466 ? -1.457 7.761 7.176 1.00 92.69 466 THR A N 1
ATOM 3376 C CA . THR A 1 466 ? -0.939 6.754 6.244 1.00 92.69 466 THR A CA 1
ATOM 3377 C C . THR A 1 466 ? -0.806 5.417 6.959 1.00 92.69 466 THR A C 1
ATOM 3379 O O . THR A 1 466 ? -0.881 5.360 8.186 1.00 92.69 466 THR A O 1
ATOM 3382 N N . ASP A 1 467 ? -0.584 4.348 6.202 1.00 92.56 467 ASP A N 1
ATOM 3383 C CA . ASP A 1 467 ? -0.504 2.976 6.724 1.00 92.56 467 ASP A CA 1
ATOM 3384 C C . ASP A 1 467 ? 0.601 2.812 7.772 1.00 92.56 467 ASP A C 1
ATOM 3386 O O . ASP A 1 467 ? 0.428 2.072 8.732 1.00 92.56 467 ASP A O 1
ATOM 3390 N N . LEU A 1 468 ? 1.704 3.559 7.635 1.00 89.44 468 LEU A N 1
ATOM 3391 C CA . LEU A 1 468 ? 2.843 3.488 8.553 1.00 89.44 468 LEU A CA 1
ATOM 3392 C C . LEU A 1 468 ? 2.435 3.721 10.011 1.00 89.44 468 LEU A C 1
ATOM 3394 O O . LEU A 1 468 ? 2.831 2.962 10.888 1.00 89.44 468 LEU A O 1
ATOM 3398 N N . GLU A 1 469 ? 1.663 4.774 10.280 1.00 92.88 469 GLU A N 1
ATOM 3399 C CA . GLU A 1 469 ? 1.261 5.136 11.638 1.00 92.88 469 GLU A CA 1
ATOM 3400 C C . GLU A 1 469 ? -0.175 4.761 11.992 1.00 92.88 469 GLU A C 1
ATOM 3402 O O . GLU A 1 469 ? -0.569 4.992 13.128 1.00 92.88 469 GLU A O 1
ATOM 3407 N N . LEU A 1 470 ? -0.966 4.222 11.061 1.00 94.12 470 LEU A N 1
ATOM 3408 C CA . LEU A 1 470 ? -2.401 3.996 11.243 1.00 94.12 470 LEU A CA 1
ATOM 3409 C C . LEU A 1 470 ? -2.718 3.202 12.520 1.00 94.12 470 LEU A C 1
ATOM 3411 O O . LEU A 1 470 ? -3.403 3.714 13.408 1.00 94.12 470 LEU A O 1
ATOM 3415 N N . ASP A 1 471 ? -2.198 1.978 12.622 1.00 94.25 471 ASP A N 1
ATOM 3416 C CA . ASP A 1 471 ? -2.475 1.080 13.749 1.00 94.25 471 ASP A CA 1
ATOM 3417 C C . ASP A 1 471 ? -1.866 1.617 15.050 1.00 94.25 471 ASP A C 1
ATOM 3419 O O . ASP A 1 471 ? -2.559 1.737 16.062 1.00 94.25 471 ASP A O 1
ATOM 3423 N N . ALA A 1 472 ? -0.599 2.038 15.000 1.00 93.06 472 ALA A N 1
ATOM 3424 C CA . ALA A 1 472 ? 0.104 2.600 16.149 1.00 93.06 472 ALA A CA 1
ATOM 3425 C C . ALA A 1 472 ? -0.611 3.841 16.712 1.00 93.06 472 ALA A C 1
ATOM 3427 O O . ALA A 1 472 ? -0.750 3.988 17.924 1.00 93.06 472 ALA A O 1
ATOM 3428 N N . PHE A 1 473 ? -1.105 4.722 15.839 1.00 94.50 473 PHE A N 1
ATOM 3429 C CA . PHE A 1 473 ? -1.812 5.935 16.230 1.00 94.50 473 PHE A CA 1
ATOM 3430 C C . PHE A 1 473 ? -3.199 5.631 16.810 1.00 94.50 473 PHE A C 1
ATOM 3432 O O . PHE A 1 473 ? -3.580 6.229 17.817 1.00 94.50 473 PHE A O 1
ATOM 3439 N N . ILE A 1 474 ? -3.958 4.707 16.209 1.00 94.94 474 ILE A N 1
ATOM 3440 C CA . ILE A 1 474 ? -5.278 4.288 16.713 1.00 94.94 474 ILE A CA 1
ATOM 3441 C C . ILE A 1 474 ? -5.153 3.673 18.115 1.00 94.94 474 ILE A C 1
ATOM 3443 O O . ILE A 1 474 ? -5.927 4.021 19.014 1.00 94.94 474 ILE A O 1
ATOM 3447 N N . GLU A 1 475 ? -4.172 2.792 18.317 1.00 93.81 475 GLU A N 1
ATOM 3448 C CA . GLU A 1 475 ? -3.926 2.132 19.601 1.00 93.81 475 GLU A CA 1
ATOM 3449 C C . GLU A 1 475 ? -3.426 3.128 20.661 1.00 93.81 475 GLU A C 1
ATOM 3451 O O . GLU A 1 475 ? -3.993 3.196 21.757 1.00 93.81 475 GLU A O 1
ATOM 3456 N N . ALA A 1 476 ? -2.441 3.967 20.322 1.00 91.94 476 ALA A N 1
ATOM 3457 C CA . ALA A 1 476 ? -1.907 4.996 21.217 1.00 91.94 476 ALA A CA 1
ATOM 3458 C C . ALA A 1 476 ? -2.986 6.003 21.649 1.00 91.94 476 ALA A C 1
ATOM 3460 O O . ALA A 1 476 ? -3.110 6.331 22.833 1.00 91.94 476 ALA A O 1
ATOM 3461 N N . GLN A 1 477 ? -3.826 6.457 20.712 1.00 90.38 477 GLN A N 1
ATOM 3462 C CA . GLN A 1 477 ? -4.909 7.387 21.024 1.00 90.38 477 GLN A CA 1
ATOM 3463 C C . GLN A 1 477 ? -5.963 6.746 21.935 1.00 90.38 477 GLN A C 1
ATOM 3465 O O . GLN A 1 477 ? -6.478 7.413 22.835 1.00 90.38 477 GLN A O 1
ATOM 3470 N N . GLY A 1 478 ? -6.254 5.457 21.735 1.00 90.44 478 GLY A N 1
ATOM 3471 C CA . GLY A 1 478 ? -7.180 4.701 22.575 1.00 90.44 478 GLY A CA 1
ATOM 3472 C C . GLY A 1 478 ? -6.737 4.605 24.036 1.00 90.44 478 GLY A C 1
ATOM 3473 O O . GLY A 1 478 ? -7.585 4.676 24.924 1.00 90.44 478 GLY A O 1
ATOM 3474 N N . ARG A 1 479 ? -5.426 4.501 24.286 1.00 91.94 479 ARG A N 1
ATOM 3475 C CA . ARG A 1 479 ? -4.845 4.509 25.640 1.00 91.94 479 ARG A CA 1
ATOM 3476 C C . ARG A 1 479 ? -4.839 5.905 26.251 1.00 91.94 479 ARG A C 1
ATOM 3478 O O . ARG A 1 479 ? -5.196 6.079 27.411 1.00 91.94 479 ARG A O 1
ATOM 3485 N N . ARG A 1 480 ? -4.474 6.909 25.452 1.00 89.88 480 ARG A N 1
ATOM 3486 C CA . ARG A 1 480 ? -4.344 8.299 25.901 1.00 89.88 480 ARG A CA 1
ATOM 3487 C C . ARG A 1 480 ? -5.676 8.937 26.289 1.00 89.88 480 ARG A C 1
ATOM 3489 O O . ARG A 1 480 ? -5.738 9.681 27.264 1.00 89.88 480 ARG A O 1
ATOM 3496 N N . ASN A 1 481 ? -6.710 8.743 25.474 1.00 93.25 481 ASN A N 1
ATOM 3497 C CA . ASN A 1 481 ? -8.020 9.348 25.693 1.00 93.25 481 ASN A CA 1
ATOM 3498 C C . ASN A 1 481 ? -9.135 8.347 25.336 1.00 93.25 481 ASN A C 1
ATOM 3500 O O . ASN A 1 481 ? -9.679 8.400 24.229 1.00 93.25 481 ASN A O 1
ATOM 3504 N N . PRO A 1 482 ? -9.481 7.433 26.261 1.00 93.81 482 PRO A N 1
ATOM 3505 C CA . PRO A 1 482 ? -10.399 6.323 25.994 1.00 93.81 482 PRO A CA 1
ATOM 3506 C C . PRO A 1 482 ? -11.847 6.753 25.696 1.00 93.81 482 PRO A C 1
ATOM 3508 O O . PRO A 1 482 ? -12.627 5.966 25.150 1.00 93.81 482 PRO A O 1
ATOM 3511 N N . ASP A 1 483 ? -12.226 7.986 26.035 1.00 94.56 483 ASP A N 1
ATOM 3512 C CA . ASP A 1 483 ? -13.570 8.519 25.782 1.00 94.56 483 ASP A CA 1
ATOM 3513 C C . ASP A 1 483 ? -13.679 9.322 24.486 1.00 94.56 483 ASP A C 1
ATOM 3515 O O . ASP A 1 483 ? -14.785 9.544 23.980 1.00 94.56 483 ASP A O 1
ATOM 3519 N N . GLN A 1 484 ? -12.548 9.728 23.906 1.00 95.44 484 GLN A N 1
ATOM 3520 C CA . GLN A 1 484 ? -12.545 10.421 22.630 1.00 95.44 484 GLN A CA 1
ATOM 3521 C C . GLN A 1 484 ? -12.822 9.443 21.481 1.00 95.44 484 GLN A C 1
ATOM 3523 O O . GLN A 1 484 ? -12.160 8.418 21.327 1.00 95.44 484 GLN A O 1
ATOM 3528 N N . LEU A 1 485 ? -13.771 9.809 20.616 1.00 97.50 485 LEU A N 1
ATOM 3529 C CA . LEU A 1 485 ? -13.998 9.099 19.358 1.00 97.50 485 LEU A CA 1
ATOM 3530 C C . LEU A 1 485 ? -13.003 9.554 18.286 1.00 97.50 485 LEU A C 1
ATOM 3532 O O . LEU A 1 485 ? -12.832 10.754 18.069 1.00 97.50 485 LEU A O 1
ATOM 3536 N N . LEU A 1 486 ? -12.397 8.619 17.564 1.00 97.44 486 LEU A N 1
ATOM 3537 C CA . LEU A 1 486 ? -11.531 8.919 16.426 1.00 97.44 486 LEU A CA 1
ATOM 3538 C C . LEU A 1 486 ? -12.270 8.632 15.120 1.00 97.44 486 LEU A C 1
ATOM 3540 O O . LEU A 1 486 ? -12.679 7.505 14.883 1.00 97.44 486 LEU A O 1
ATOM 3544 N N . VAL A 1 487 ? -12.442 9.636 14.269 1.00 97.81 487 VAL A N 1
ATOM 3545 C CA . VAL A 1 487 ? -13.113 9.516 12.971 1.00 97.81 487 VAL A CA 1
ATOM 3546 C C . VAL A 1 487 ? -12.059 9.544 11.874 1.00 97.81 487 VAL A C 1
ATOM 3548 O O . VAL A 1 487 ? -11.440 10.582 11.651 1.00 97.81 487 VAL A O 1
ATOM 3551 N N . VAL A 1 488 ? -11.863 8.427 11.184 1.00 98.00 488 VAL A N 1
ATOM 3552 C CA . VAL A 1 488 ? -10.962 8.310 10.034 1.00 98.00 488 VAL A CA 1
ATOM 3553 C C . VAL A 1 488 ? -11.799 8.383 8.762 1.00 98.00 488 VAL A C 1
ATOM 3555 O O . VAL A 1 488 ? -12.584 7.481 8.477 1.00 98.00 488 VAL A O 1
ATOM 3558 N N . MET A 1 489 ? -11.667 9.484 8.027 1.00 97.81 489 MET A N 1
ATOM 3559 C CA . MET A 1 489 ? -12.402 9.753 6.795 1.00 97.81 489 MET A CA 1
ATOM 3560 C C . MET A 1 489 ? -11.555 9.362 5.587 1.00 97.81 489 MET A C 1
ATOM 3562 O O . MET A 1 489 ? -10.464 9.903 5.417 1.00 97.81 489 MET A O 1
ATOM 3566 N N . VAL A 1 490 ? -12.048 8.457 4.743 1.00 97.25 490 VAL A N 1
ATOM 3567 C CA . VAL A 1 490 ? -11.301 7.991 3.570 1.00 97.25 490 VAL A CA 1
ATOM 3568 C C . VAL A 1 490 ? -11.471 8.962 2.406 1.00 97.25 490 VAL A C 1
ATOM 3570 O O . VAL A 1 490 ? -12.587 9.219 1.945 1.00 97.25 490 VAL A O 1
ATOM 3573 N N . THR A 1 491 ? -10.353 9.490 1.918 1.00 95.81 491 THR A N 1
ATOM 3574 C CA . THR A 1 491 ? -10.268 10.431 0.796 1.00 95.81 491 THR A CA 1
ATOM 3575 C C . THR A 1 491 ? -9.341 9.901 -0.295 1.00 95.81 491 THR A C 1
ATOM 3577 O O . THR A 1 491 ? -8.698 8.862 -0.141 1.00 95.81 491 THR A O 1
ATOM 3580 N N . HIS A 1 492 ? -9.293 10.597 -1.429 1.00 93.00 492 HIS A N 1
ATOM 3581 C CA . HIS A 1 492 ? -8.327 10.314 -2.483 1.00 93.00 492 HIS A CA 1
ATOM 3582 C C . HIS A 1 492 ? -7.944 11.613 -3.195 1.00 93.00 492 HIS A C 1
ATOM 3584 O O . HIS A 1 492 ? -8.782 12.228 -3.854 1.00 93.00 492 HIS A O 1
ATOM 3590 N N . SER A 1 493 ? -6.675 12.016 -3.090 1.00 85.94 493 SER A N 1
ATOM 3591 C CA . SER A 1 493 ? -6.197 13.324 -3.581 1.00 85.94 493 SER A CA 1
ATOM 3592 C C . SER A 1 493 ? -6.412 13.584 -5.079 1.00 85.94 493 SER A C 1
ATOM 3594 O O . SER A 1 493 ? -6.431 14.738 -5.491 1.00 85.94 493 SER A O 1
ATOM 3596 N N . ASN A 1 494 ? -6.608 12.542 -5.897 1.00 79.69 494 ASN A N 1
ATOM 3597 C CA . ASN A 1 494 ? -6.816 12.690 -7.347 1.00 79.69 494 ASN A CA 1
ATOM 3598 C C . ASN A 1 494 ? -8.277 12.492 -7.797 1.00 79.69 494 ASN A C 1
ATOM 3600 O O . ASN A 1 494 ? -8.535 12.411 -8.997 1.00 79.69 494 ASN A O 1
ATOM 3604 N N . SER A 1 495 ? -9.237 12.328 -6.877 1.00 73.44 495 SER A N 1
ATOM 3605 C CA . SER A 1 495 ? -10.629 12.013 -7.238 1.00 73.44 495 SER A CA 1
ATOM 3606 C C . SER A 1 495 ? -11.570 13.210 -7.073 1.00 73.44 495 SER A C 1
ATOM 3608 O O . SER A 1 495 ? -12.521 13.149 -6.300 1.00 73.44 495 SER A O 1
ATOM 3610 N N . ASP A 1 496 ? -11.364 14.279 -7.839 1.00 72.00 496 ASP A N 1
ATOM 3611 C CA . ASP A 1 496 ? -12.269 15.445 -7.810 1.00 72.00 496 ASP A CA 1
ATOM 3612 C C . ASP A 1 496 ? -13.666 15.137 -8.392 1.00 72.00 496 ASP A C 1
ATOM 3614 O O . ASP A 1 496 ? -14.646 15.857 -8.169 1.00 72.00 496 ASP A O 1
ATOM 3618 N N . SER A 1 497 ? -13.794 14.043 -9.149 1.00 74.50 497 SER A N 1
ATOM 3619 C CA . SER A 1 497 ? -15.007 13.742 -9.910 1.00 74.50 497 SER A CA 1
ATOM 3620 C C . SER A 1 497 ? -16.127 13.111 -9.078 1.00 74.50 497 SER A C 1
ATOM 3622 O O . SER A 1 497 ? -17.295 13.399 -9.349 1.00 74.50 497 SER A O 1
ATOM 3624 N N . SER A 1 498 ? -15.813 12.312 -8.052 1.00 91.00 498 SER A N 1
ATOM 3625 C CA . SER A 1 498 ? -16.817 11.552 -7.293 1.00 91.00 498 SER A CA 1
ATOM 3626 C C . SER A 1 498 ? -17.557 12.416 -6.271 1.00 91.00 498 SER A C 1
ATOM 3628 O O . SER A 1 498 ? -16.949 13.128 -5.474 1.00 91.00 498 SER A O 1
ATOM 3630 N N . GLU A 1 499 ? -18.886 12.315 -6.236 1.00 92.06 499 GLU A N 1
ATOM 3631 C CA . GLU A 1 499 ? -19.718 12.998 -5.240 1.00 92.06 499 GLU A CA 1
ATOM 3632 C C . GLU A 1 499 ? -19.350 12.587 -3.803 1.00 92.06 499 GLU A C 1
ATOM 3634 O O . GLU A 1 499 ? -19.304 13.426 -2.904 1.00 92.06 499 GLU A O 1
ATOM 3639 N N . ALA A 1 500 ? -19.002 11.313 -3.596 1.00 91.25 500 ALA A N 1
ATOM 3640 C CA . ALA A 1 500 ? -18.565 10.802 -2.299 1.00 91.25 500 ALA A CA 1
ATOM 3641 C C . ALA A 1 500 ? -17.262 11.474 -1.822 1.00 91.25 500 ALA A C 1
ATOM 3643 O O . ALA A 1 500 ? -17.144 11.815 -0.645 1.00 91.25 500 ALA A O 1
ATOM 3644 N N . ALA A 1 501 ? -16.328 11.744 -2.745 1.00 91.88 501 ALA A N 1
ATOM 3645 C CA . ALA A 1 501 ? -15.101 12.487 -2.456 1.00 91.88 501 ALA A CA 1
ATOM 3646 C C . ALA A 1 501 ? -15.415 13.931 -2.051 1.00 91.88 501 ALA A C 1
ATOM 3648 O O . ALA A 1 501 ? -15.001 14.384 -0.986 1.00 91.88 501 ALA A O 1
ATOM 3649 N N . ARG A 1 502 ? -16.265 14.621 -2.827 1.00 93.50 502 ARG A N 1
ATOM 3650 C CA . ARG A 1 502 ? -16.685 15.999 -2.517 1.00 93.50 502 ARG A CA 1
ATOM 3651 C C . ARG A 1 502 ? -17.380 16.101 -1.160 1.00 93.50 502 ARG A C 1
ATOM 3653 O O . ARG A 1 502 ? -17.171 17.084 -0.445 1.00 93.50 502 ARG A O 1
ATOM 3660 N N . ARG A 1 503 ? -18.192 15.102 -0.791 1.00 94.25 503 ARG A N 1
ATOM 3661 C CA . ARG A 1 503 ? -18.844 15.024 0.526 1.00 94.25 503 ARG A CA 1
ATOM 3662 C C . ARG A 1 503 ? -17.830 14.841 1.655 1.00 94.25 503 ARG A C 1
ATOM 3664 O O . ARG A 1 503 ? -17.892 15.597 2.627 1.00 94.25 503 ARG A O 1
ATOM 3671 N N . ALA A 1 504 ? -16.875 13.921 1.512 1.00 94.88 504 ALA A N 1
ATOM 3672 C CA . ALA A 1 504 ? -15.789 13.747 2.480 1.00 94.88 504 ALA A CA 1
ATOM 3673 C C . ALA A 1 504 ? -14.961 15.031 2.649 1.00 94.88 504 ALA A C 1
ATOM 3675 O O . ALA A 1 504 ? -14.753 15.498 3.770 1.00 94.88 504 ALA A O 1
ATOM 3676 N N . ASP A 1 505 ? -14.579 15.671 1.544 1.00 93.81 505 ASP A N 1
ATOM 3677 C CA . ASP A 1 505 ? -13.803 16.913 1.562 1.00 93.81 505 ASP A CA 1
ATOM 3678 C C . ASP A 1 505 ? -14.588 18.087 2.148 1.00 93.81 505 ASP A C 1
ATOM 3680 O O . ASP A 1 505 ? -14.017 18.978 2.782 1.00 93.81 505 ASP A O 1
ATOM 3684 N N . SER A 1 506 ? -15.905 18.125 1.940 1.00 94.56 506 SER A N 1
ATOM 3685 C CA . SER A 1 506 ? -16.785 19.113 2.567 1.00 94.56 506 SER A CA 1
ATOM 3686 C C . SER A 1 506 ? -16.800 18.944 4.090 1.00 94.56 506 SER A C 1
ATOM 3688 O O . SER A 1 506 ? -16.584 19.918 4.813 1.00 94.56 506 SER A O 1
ATOM 3690 N N . LEU A 1 507 ? -16.950 17.709 4.588 1.00 96.12 507 LEU A N 1
ATOM 3691 C CA . LEU A 1 507 ? -16.898 17.402 6.023 1.00 96.12 507 LEU A CA 1
ATOM 3692 C C . LEU A 1 507 ? -15.546 17.765 6.647 1.00 96.12 507 LEU A C 1
ATOM 3694 O O . LEU A 1 507 ? -15.504 18.434 7.683 1.00 96.12 507 LEU A O 1
ATOM 3698 N N . LEU A 1 508 ? -14.443 17.390 5.994 1.00 94.94 508 LEU A N 1
ATOM 3699 C CA . LEU A 1 508 ? -13.090 17.719 6.449 1.00 94.94 508 LEU A CA 1
ATOM 3700 C C . LEU A 1 508 ? -12.852 19.235 6.478 1.00 94.94 508 LEU A C 1
ATOM 3702 O O . LEU A 1 508 ? -12.284 19.748 7.444 1.00 94.94 508 LEU A O 1
ATOM 3706 N N . ARG A 1 509 ? -13.329 19.981 5.470 1.00 93.56 509 ARG A N 1
ATOM 3707 C CA . ARG A 1 509 ? -13.241 21.453 5.436 1.00 93.56 509 ARG A CA 1
ATOM 3708 C C . ARG A 1 509 ? -14.075 22.115 6.526 1.00 93.56 509 ARG A C 1
ATOM 3710 O O . ARG A 1 509 ? -13.590 23.047 7.169 1.00 93.56 509 ARG A O 1
ATOM 3717 N N . GLN A 1 510 ? -15.291 21.631 6.772 1.00 93.19 510 GLN A N 1
ATOM 3718 C CA . GLN A 1 510 ? -16.122 22.121 7.873 1.00 93.19 510 GLN A CA 1
ATOM 3719 C C . GLN A 1 510 ? -15.427 21.890 9.217 1.00 93.19 510 GLN A C 1
ATOM 3721 O O . GLN A 1 510 ? -15.280 22.836 9.994 1.00 93.19 510 GLN A O 1
ATOM 3726 N N . TYR A 1 511 ? -14.900 20.688 9.459 1.00 92.81 511 TYR A N 1
ATOM 3727 C CA . TYR A 1 511 ? -14.140 20.391 10.674 1.00 92.81 511 TYR A CA 1
ATOM 3728 C C . TYR A 1 511 ? -12.890 21.278 10.818 1.00 92.81 511 TYR A C 1
ATOM 3730 O O . TYR A 1 511 ? -12.660 21.872 11.875 1.00 92.81 511 TYR A O 1
ATOM 3738 N N . ALA A 1 512 ? -12.115 21.448 9.744 1.00 90.50 512 ALA A N 1
ATOM 3739 C CA . ALA A 1 512 ? -10.947 22.328 9.725 1.00 90.50 512 ALA A CA 1
ATOM 3740 C C . ALA A 1 512 ? -11.311 23.795 10.023 1.00 90.50 512 ALA A C 1
ATOM 3742 O O . ALA A 1 512 ? -10.621 24.454 10.803 1.00 90.50 512 ALA A O 1
ATOM 3743 N N . SER A 1 513 ? -12.413 24.305 9.460 1.00 89.31 513 SER A N 1
ATOM 3744 C CA . SER A 1 513 ? -12.901 25.668 9.716 1.00 89.31 513 SER A CA 1
ATOM 3745 C C . SER A 1 513 ? -13.337 25.876 11.171 1.00 89.31 513 SER A C 1
ATOM 3747 O O . SER A 1 513 ? -12.964 26.878 11.783 1.00 89.31 513 SER A O 1
ATOM 3749 N N . ALA A 1 514 ? -14.024 24.896 11.768 1.00 87.25 514 ALA A N 1
ATOM 3750 C CA . ALA A 1 514 ? -14.417 24.935 13.175 1.00 87.25 514 ALA A CA 1
ATOM 3751 C C . ALA A 1 514 ? -13.188 24.971 14.100 1.00 87.25 514 ALA A C 1
ATOM 3753 O O . ALA A 1 514 ? -13.148 25.728 15.071 1.00 87.25 514 ALA A O 1
ATOM 3754 N N . ASN A 1 515 ? -12.141 24.219 13.750 1.00 82.44 515 ASN A N 1
ATOM 3755 C CA . ASN A 1 515 ? -10.876 24.217 14.482 1.00 82.44 515 ASN A CA 1
ATOM 3756 C C . ASN A 1 515 ? -10.020 25.466 14.241 1.00 82.44 515 ASN A C 1
ATOM 3758 O O . ASN A 1 515 ? -9.289 25.884 15.141 1.00 82.44 515 ASN A O 1
ATOM 3762 N N . ARG A 1 516 ? -10.122 26.113 13.072 1.00 82.31 516 ARG A N 1
ATOM 3763 C CA . ARG A 1 516 ? -9.417 27.373 12.778 1.00 82.31 516 ARG A CA 1
ATOM 3764 C C . ARG A 1 516 ? -9.798 28.469 13.776 1.00 82.31 516 ARG A C 1
ATOM 3766 O O . ARG A 1 516 ? -8.915 29.186 14.241 1.00 82.31 516 ARG A O 1
ATOM 3773 N N . ASN A 1 517 ? -11.067 28.551 14.173 1.00 73.44 517 ASN A N 1
ATOM 3774 C CA . ASN A 1 517 ? -11.554 29.581 15.100 1.00 73.44 517 ASN A CA 1
ATOM 3775 C C . ASN A 1 517 ? -11.020 29.427 16.535 1.00 73.44 517 ASN A C 1
ATOM 3777 O O . ASN A 1 517 ? -11.006 30.392 17.296 1.00 73.44 517 ASN A O 1
ATOM 3781 N N . ARG A 1 518 ? -10.499 28.248 16.893 1.00 72.31 518 ARG A N 1
ATOM 3782 C CA . ARG A 1 518 ? -9.907 27.977 18.214 1.00 72.31 518 ARG A CA 1
ATOM 3783 C C . ARG A 1 518 ? -8.458 28.469 18.345 1.00 72.31 518 ARG A C 1
ATOM 3785 O O . ARG A 1 518 ? -7.888 28.432 19.430 1.00 72.31 518 ARG A O 1
ATOM 3792 N N . ARG A 1 519 ? -7.856 28.977 17.258 1.00 62.44 519 ARG A N 1
ATOM 3793 C CA . ARG A 1 519 ? -6.439 29.384 17.194 1.00 62.44 519 ARG A CA 1
ATOM 3794 C C . ARG A 1 519 ? -6.064 30.654 17.957 1.00 62.44 519 ARG A C 1
ATOM 3796 O O . ARG A 1 519 ? -4.870 30.912 18.082 1.00 62.44 519 ARG A O 1
ATOM 3803 N N . ARG A 1 520 ? -7.010 31.437 18.491 1.00 64.69 520 ARG A N 1
ATOM 3804 C CA . ARG A 1 520 ? -6.668 32.699 19.184 1.00 64.69 520 ARG A CA 1
ATOM 3805 C C . ARG A 1 520 ? -5.801 32.511 20.452 1.00 64.69 520 ARG A C 1
ATOM 3807 O O . ARG A 1 520 ? -5.310 33.504 20.965 1.00 64.69 520 ARG A O 1
ATOM 3814 N N . GLY A 1 521 ? -5.562 31.274 20.917 1.00 58.62 521 GLY A N 1
ATOM 3815 C CA . GLY A 1 521 ? -4.803 30.954 22.141 1.00 58.62 521 GLY A CA 1
ATOM 3816 C C . GLY A 1 521 ? -3.541 30.076 21.996 1.00 58.62 521 GLY A C 1
ATOM 3817 O O . GLY A 1 521 ? -3.185 29.396 22.949 1.00 58.62 521 GLY A O 1
ATOM 3818 N N . ALA A 1 522 ? -2.857 30.068 20.843 1.00 55.25 522 ALA A N 1
ATOM 3819 C CA . ALA A 1 522 ? -1.456 29.606 20.705 1.00 55.25 522 ALA A CA 1
ATOM 3820 C C . ALA A 1 522 ? -1.111 28.091 20.805 1.00 55.25 522 ALA A C 1
ATOM 3822 O O . ALA A 1 522 ? 0.058 27.749 20.973 1.00 55.25 522 ALA A O 1
ATOM 3823 N N . THR A 1 523 ? -2.049 27.157 20.605 1.00 64.19 523 THR A N 1
ATOM 3824 C CA . THR A 1 523 ? -1.722 25.714 20.463 1.00 64.19 523 THR A CA 1
ATOM 3825 C C . THR A 1 523 ? -2.029 25.185 19.059 1.00 64.19 523 THR A C 1
ATOM 3827 O O . THR A 1 523 ? -2.978 25.624 18.407 1.00 64.19 523 THR A O 1
ATOM 3830 N N . ALA A 1 524 ? -1.201 24.259 18.555 1.00 74.62 524 ALA A N 1
ATOM 3831 C CA . ALA A 1 524 ? -1.425 23.630 17.253 1.00 74.62 524 ALA A CA 1
ATOM 3832 C C . ALA A 1 524 ? -2.809 22.945 17.227 1.00 74.62 524 ALA A C 1
ATOM 3834 O O . ALA A 1 524 ? -3.175 22.279 18.199 1.00 74.62 524 ALA A O 1
ATOM 3835 N N . PRO A 1 525 ? -3.592 23.064 16.139 1.00 75.81 525 PRO A N 1
ATOM 3836 C CA . PRO A 1 525 ? -4.980 22.596 16.116 1.00 75.81 525 PRO A CA 1
ATOM 3837 C C . PRO A 1 525 ? -5.113 21.089 16.347 1.00 75.81 525 PRO A C 1
ATOM 3839 O O . PRO A 1 525 ? -6.107 20.652 16.916 1.00 75.81 525 PRO A O 1
ATOM 3842 N N . CYS A 1 526 ? -4.105 20.289 15.989 1.00 81.62 526 CYS A N 1
ATOM 3843 C CA . CYS A 1 526 ? -4.098 18.858 16.293 1.00 81.62 526 CYS A CA 1
ATOM 3844 C C . CYS A 1 526 ? -4.038 18.556 17.800 1.00 81.62 526 CYS A C 1
ATOM 3846 O O . CYS A 1 526 ? -4.620 17.570 18.240 1.00 81.62 526 CYS A O 1
ATOM 3848 N N . LEU A 1 527 ? -3.332 19.385 18.582 1.00 81.44 527 LEU A N 1
ATOM 3849 C CA . LEU A 1 527 ? -3.177 19.230 20.029 1.00 81.44 527 LEU A CA 1
ATOM 3850 C C . LEU A 1 527 ? -4.470 19.633 20.729 1.00 81.44 527 LEU A C 1
ATOM 3852 O O . LEU A 1 527 ? -4.923 18.937 21.632 1.00 81.44 527 LEU A O 1
ATOM 3856 N N . ALA A 1 528 ? -5.093 20.721 20.270 1.00 83.62 528 ALA A N 1
ATOM 3857 C CA . ALA A 1 528 ? -6.408 21.132 20.746 1.00 83.62 528 ALA A CA 1
ATOM 3858 C C . ALA A 1 528 ? -7.470 20.062 20.436 1.00 83.62 528 ALA A C 1
ATOM 3860 O O . ALA A 1 528 ? -8.239 19.689 21.319 1.00 83.62 528 ALA A O 1
ATOM 3861 N N . ALA A 1 529 ? -7.442 19.494 19.225 1.00 84.62 529 ALA A N 1
ATOM 3862 C CA . ALA A 1 529 ? -8.355 18.430 18.813 1.00 84.62 529 ALA A CA 1
ATOM 3863 C C . ALA A 1 529 ? -8.215 17.143 19.643 1.00 84.62 529 ALA A C 1
ATOM 3865 O O . ALA A 1 529 ? -9.164 16.373 19.733 1.00 84.62 529 ALA A O 1
ATOM 3866 N N . ALA A 1 530 ? -7.075 16.897 20.297 1.00 84.88 530 ALA A N 1
ATOM 3867 C CA . ALA A 1 530 ? -6.904 15.747 21.192 1.00 84.88 530 ALA A CA 1
ATOM 3868 C C . ALA A 1 530 ? -7.742 15.843 22.488 1.00 84.88 530 ALA A C 1
ATOM 3870 O O . ALA A 1 530 ? -7.886 14.848 23.197 1.00 84.88 530 ALA A O 1
ATOM 3871 N N . ARG A 1 531 ? -8.297 17.026 22.793 1.00 85.62 531 ARG A N 1
ATOM 3872 C CA . ARG A 1 531 ? -9.183 17.270 23.944 1.00 85.62 531 ARG A CA 1
ATOM 3873 C C . ARG A 1 531 ? -10.668 17.303 23.578 1.00 85.62 531 ARG A C 1
ATOM 3875 O O . ARG A 1 531 ? -11.503 17.429 24.464 1.00 85.62 531 ARG A O 1
ATOM 3882 N N . ASP A 1 532 ? -11.003 17.223 22.293 1.00 90.81 532 ASP A N 1
ATOM 3883 C CA . ASP A 1 532 ? -12.396 17.214 21.854 1.00 90.81 532 ASP A CA 1
ATOM 3884 C C . ASP A 1 532 ? -13.090 15.884 22.174 1.00 90.81 532 ASP A C 1
ATOM 3886 O O . ASP A 1 532 ? -12.460 14.838 22.294 1.00 90.81 532 ASP A O 1
ATOM 3890 N N . ASN A 1 533 ? -14.422 15.886 22.183 1.00 93.62 533 ASN A N 1
ATOM 3891 C CA . ASN A 1 533 ? -15.203 14.649 22.309 1.00 93.62 533 ASN A CA 1
ATOM 3892 C C . ASN A 1 533 ? -15.065 13.719 21.089 1.00 93.62 533 ASN A C 1
ATOM 3894 O O . ASN A 1 533 ? -15.509 12.570 21.121 1.00 93.62 533 ASN A O 1
ATOM 3898 N N . PHE A 1 534 ? -14.569 14.238 19.967 1.00 96.19 534 PHE A N 1
ATOM 3899 C CA . PHE A 1 534 ? -14.170 13.443 18.816 1.00 96.19 534 PHE A CA 1
ATOM 3900 C C . PHE A 1 534 ? -13.085 14.168 18.026 1.00 96.19 534 PHE A C 1
ATOM 3902 O O . PHE A 1 534 ? -13.019 15.397 18.017 1.00 96.19 534 PHE A O 1
ATOM 3909 N N . ARG A 1 535 ? -12.277 13.400 17.309 1.00 94.56 535 ARG A N 1
ATOM 3910 C CA . ARG A 1 535 ? -11.208 13.906 16.464 1.00 94.56 535 ARG A CA 1
ATOM 3911 C C . ARG A 1 535 ? -11.346 13.345 15.063 1.00 94.56 535 ARG A C 1
ATOM 3913 O O . ARG A 1 535 ? -11.460 12.137 14.911 1.00 94.56 535 ARG A O 1
ATOM 3920 N N . MET A 1 536 ? -11.304 14.209 14.055 1.00 95.62 536 MET A N 1
ATOM 3921 C CA . MET A 1 536 ? -11.346 13.787 12.656 1.00 95.62 536 MET A CA 1
ATOM 3922 C C . MET A 1 536 ? -9.940 13.742 12.060 1.00 95.62 536 MET A C 1
ATOM 3924 O O . MET A 1 536 ? -9.127 14.631 12.323 1.00 95.62 536 MET A O 1
ATOM 3928 N N . LEU A 1 537 ? -9.681 12.709 11.268 1.00 96.06 537 LEU A N 1
ATOM 3929 C CA . LEU A 1 537 ? -8.458 12.453 10.520 1.00 96.06 537 LEU A CA 1
ATOM 3930 C C . LEU A 1 537 ? -8.826 12.127 9.073 1.00 96.06 537 LEU A C 1
ATOM 3932 O O . LEU A 1 537 ? -9.870 11.526 8.825 1.00 96.06 537 LEU A O 1
ATOM 3936 N N . ALA A 1 538 ? -7.977 12.518 8.130 1.00 96.25 538 ALA A N 1
ATOM 3937 C CA . ALA A 1 538 ? -8.112 12.104 6.738 1.00 96.25 538 ALA A CA 1
ATOM 3938 C C . ALA A 1 538 ? -7.225 10.883 6.495 1.00 96.25 538 ALA A C 1
ATOM 3940 O O . ALA A 1 538 ? -6.097 10.860 6.965 1.00 96.25 538 ALA A O 1
ATOM 3941 N N . TYR A 1 539 ? -7.693 9.892 5.758 1.00 96.94 539 TYR A N 1
ATOM 3942 C CA . TYR A 1 539 ? -6.860 8.813 5.248 1.00 96.94 539 TYR A CA 1
ATOM 3943 C C . TYR A 1 539 ? -6.931 8.864 3.730 1.00 96.94 539 TYR A C 1
ATOM 3945 O O . TYR A 1 539 ? -7.950 8.520 3.131 1.00 96.94 539 TYR A O 1
ATOM 3953 N N . ASP A 1 540 ? -5.868 9.375 3.124 1.00 94.75 540 ASP A N 1
ATOM 3954 C CA . ASP A 1 540 ? -5.800 9.548 1.682 1.00 94.75 540 ASP A CA 1
ATOM 3955 C C . ASP A 1 540 ? -5.259 8.272 1.044 1.00 94.75 540 ASP A C 1
ATOM 3957 O O . ASP A 1 540 ? -4.087 7.935 1.208 1.00 94.75 540 ASP A O 1
ATOM 3961 N N . LEU A 1 541 ? -6.113 7.585 0.288 1.00 93.62 541 LEU A N 1
ATOM 3962 C CA . LEU A 1 541 ? -5.764 6.367 -0.436 1.00 93.62 541 LEU A CA 1
ATOM 3963 C C . LEU A 1 541 ? -4.598 6.583 -1.409 1.00 93.62 541 LEU A C 1
ATOM 3965 O O . LEU A 1 541 ? -3.766 5.694 -1.560 1.00 93.62 541 LEU A O 1
ATOM 3969 N N . GLY A 1 542 ? -4.512 7.755 -2.047 1.00 91.25 542 GLY A N 1
ATOM 3970 C CA . GLY A 1 542 ? -3.423 8.070 -2.972 1.00 91.25 542 GLY A CA 1
ATOM 3971 C C . GLY A 1 542 ? -2.088 8.218 -2.243 1.00 91.25 542 GLY A C 1
ATOM 3972 O O . GLY A 1 542 ? -1.088 7.627 -2.647 1.00 91.25 542 GLY A O 1
ATOM 3973 N N . ALA A 1 543 ? -2.080 8.950 -1.127 1.00 89.62 543 ALA A N 1
ATOM 3974 C CA . ALA A 1 543 ? -0.890 9.103 -0.291 1.00 89.62 543 ALA A CA 1
ATOM 3975 C C . ALA A 1 543 ? -0.476 7.785 0.381 1.00 89.62 543 ALA A C 1
ATOM 3977 O O . ALA A 1 543 ? 0.713 7.484 0.450 1.00 89.62 543 ALA A O 1
ATOM 3978 N N . ALA A 1 544 ? -1.433 6.982 0.851 1.00 89.62 544 ALA A N 1
ATOM 3979 C CA . ALA A 1 544 ? -1.170 5.670 1.437 1.00 89.62 544 ALA A CA 1
ATOM 3980 C C . ALA A 1 544 ? -0.555 4.702 0.411 1.00 89.62 544 ALA A C 1
ATOM 3982 O O . ALA A 1 544 ? 0.453 4.063 0.706 1.00 89.62 544 ALA A O 1
ATOM 3983 N N . ALA A 1 545 ? -1.081 4.673 -0.818 1.00 86.94 545 ALA A N 1
ATOM 3984 C CA . ALA A 1 545 ? -0.514 3.882 -1.912 1.00 86.94 545 ALA A CA 1
ATOM 3985 C C . ALA A 1 545 ? 0.880 4.369 -2.342 1.00 86.94 545 ALA A C 1
ATOM 3987 O O . ALA A 1 545 ? 1.700 3.574 -2.775 1.00 86.94 545 ALA A O 1
ATOM 3988 N N . ALA A 1 546 ? 1.161 5.672 -2.235 1.00 84.88 546 ALA A N 1
ATOM 3989 C CA . ALA A 1 546 ? 2.476 6.223 -2.568 1.00 84.88 546 ALA A CA 1
ATOM 3990 C C . ALA A 1 546 ? 3.525 6.001 -1.465 1.00 84.88 546 ALA A C 1
ATOM 3992 O O . ALA A 1 546 ? 4.719 5.949 -1.749 1.00 84.88 546 ALA A O 1
ATOM 3993 N N . THR A 1 547 ? 3.095 5.930 -0.203 1.00 75.19 547 THR A N 1
ATOM 3994 C CA . THR A 1 547 ? 3.990 5.792 0.960 1.00 75.19 547 THR A CA 1
ATOM 3995 C C . THR A 1 547 ? 4.254 4.347 1.341 1.00 75.19 547 THR A C 1
ATOM 3997 O O . THR A 1 547 ? 5.304 4.055 1.912 1.00 75.19 547 THR A O 1
ATOM 4000 N N . THR A 1 548 ? 3.337 3.439 1.019 1.00 67.81 548 THR A N 1
ATOM 4001 C CA . THR A 1 548 ? 3.574 2.011 1.170 1.00 67.81 548 THR A CA 1
ATOM 4002 C C . THR A 1 548 ? 4.015 1.409 -0.143 1.00 67.81 548 THR A C 1
ATOM 4004 O O . THR A 1 548 ? 3.477 1.705 -1.200 1.00 67.81 548 THR A O 1
ATOM 4007 N N . ALA A 1 549 ? 4.954 0.472 -0.076 1.00 62.38 549 ALA A N 1
ATOM 4008 C CA . ALA A 1 549 ? 5.233 -0.394 -1.209 1.00 62.38 549 ALA A CA 1
ATOM 4009 C C . ALA A 1 549 ? 4.030 -1.312 -1.538 1.00 62.38 549 ALA A C 1
ATOM 4011 O O . ALA A 1 549 ? 4.105 -2.116 -2.444 1.00 62.38 549 ALA A O 1
ATOM 4012 N N . CYS A 1 550 ? 2.903 -1.275 -0.826 1.00 61.41 550 CYS A N 1
ATOM 4013 C CA . CYS A 1 550 ? 1.798 -2.188 -1.111 1.00 61.41 550 CYS A CA 1
ATOM 4014 C C . CYS A 1 550 ? 1.005 -1.736 -2.347 1.00 61.41 550 CYS A C 1
ATOM 4016 O O . CYS A 1 550 ? 0.708 -0.559 -2.516 1.00 61.41 550 CYS A O 1
ATOM 4018 N N . THR A 1 551 ? 0.583 -2.691 -3.187 1.00 70.75 551 THR A N 1
ATOM 4019 C CA . THR A 1 551 ? -0.273 -2.430 -4.366 1.00 70.75 551 THR A CA 1
ATOM 4020 C C . THR A 1 551 ? -1.591 -1.738 -3.998 1.00 70.75 551 THR A C 1
ATOM 4022 O O . THR A 1 551 ? -2.209 -1.091 -4.841 1.00 70.75 551 THR A O 1
ATOM 4025 N N . TYR A 1 552 ? -2.027 -1.874 -2.742 1.00 83.06 552 TYR A N 1
ATOM 4026 C CA . TYR A 1 552 ? -3.275 -1.323 -2.237 1.00 83.06 552 TYR A CA 1
ATOM 4027 C C . TYR A 1 552 ? -3.094 -0.770 -0.814 1.00 83.06 552 TYR A C 1
ATOM 4029 O O . TYR A 1 552 ? -2.470 -1.453 0.002 1.00 83.06 552 TYR A O 1
ATOM 4037 N N . PRO A 1 553 ? -3.684 0.400 -0.499 1.00 90.81 553 PRO A N 1
ATOM 4038 C CA . PRO A 1 553 ? -3.707 0.963 0.852 1.00 90.81 553 PRO A CA 1
ATOM 4039 C C . PRO A 1 553 ? -4.291 0.001 1.892 1.00 90.81 553 PRO A C 1
ATOM 4041 O O . PRO A 1 553 ? -5.276 -0.695 1.618 1.00 90.81 553 PRO A O 1
ATOM 4044 N N . GLU A 1 554 ? -3.741 -0.006 3.105 1.00 90.56 554 GL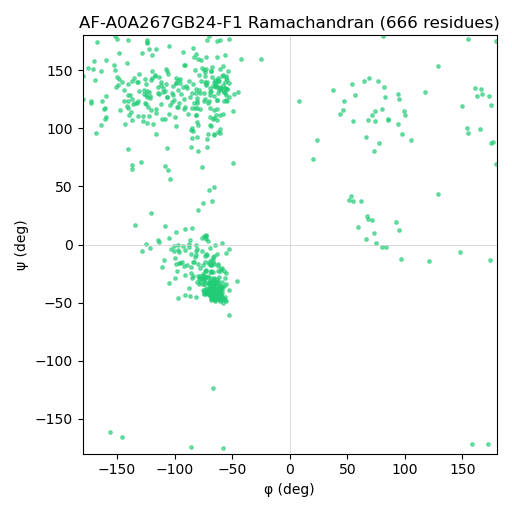U A N 1
ATOM 4045 C CA . GLU A 1 554 ? -4.135 -0.954 4.150 1.00 90.56 554 GLU A CA 1
ATOM 4046 C C . GLU A 1 554 ? -5.636 -0.923 4.476 1.00 90.56 554 GLU A C 1
ATOM 4048 O O . GLU A 1 554 ? -6.264 -1.983 4.552 1.00 90.56 554 GLU A O 1
ATOM 4053 N N . LEU A 1 555 ? -6.251 0.257 4.623 1.00 91.94 555 LEU A N 1
ATOM 4054 C CA . LEU A 1 555 ? -7.681 0.348 4.950 1.00 91.94 555 LEU A CA 1
ATOM 4055 C C . LEU A 1 555 ? -8.584 -0.183 3.830 1.00 91.94 555 LEU A C 1
ATOM 4057 O O . LEU A 1 555 ? -9.665 -0.713 4.108 1.00 91.94 555 LEU A O 1
ATOM 4061 N N . LEU A 1 556 ? -8.143 -0.081 2.574 1.00 91.00 556 LEU A N 1
ATOM 4062 C CA . LEU A 1 556 ? -8.858 -0.664 1.442 1.00 91.00 556 LEU A CA 1
ATOM 4063 C C . LEU A 1 556 ? -8.826 -2.195 1.535 1.00 91.00 556 LEU A C 1
ATOM 4065 O O . LEU A 1 556 ? -9.862 -2.840 1.423 1.00 91.00 556 LEU A O 1
ATOM 4069 N N . VAL A 1 557 ? -7.665 -2.789 1.820 1.00 92.00 557 VAL A N 1
ATOM 4070 C CA . VAL A 1 557 ? -7.522 -4.254 1.917 1.00 92.00 557 VAL A CA 1
ATOM 4071 C C . VAL A 1 557 ? -8.185 -4.816 3.178 1.00 92.00 557 VAL A C 1
ATOM 4073 O O . VAL A 1 557 ? -8.818 -5.873 3.131 1.00 92.00 557 VAL A O 1
ATOM 4076 N N . ARG A 1 558 ? -8.025 -4.138 4.321 1.00 92.88 558 ARG A N 1
ATOM 4077 C CA . ARG A 1 558 ? -8.482 -4.629 5.628 1.00 92.88 558 ARG A CA 1
ATOM 4078 C C . ARG A 1 558 ? -9.997 -4.534 5.771 1.00 92.88 558 ARG A C 1
ATOM 4080 O O . ARG A 1 558 ? -10.604 -5.488 6.248 1.00 92.88 558 ARG A O 1
ATOM 4087 N N . HIS A 1 559 ? -10.588 -3.426 5.328 1.00 94.88 559 HIS A N 1
ATOM 4088 C CA . HIS A 1 559 ? -11.983 -3.080 5.610 1.00 94.88 559 HIS A CA 1
ATOM 4089 C C . HIS A 1 559 ? -12.849 -2.890 4.359 1.00 94.88 559 HIS A C 1
ATOM 4091 O O . HIS A 1 559 ? -14.056 -2.676 4.488 1.00 94.88 559 HIS A O 1
ATOM 4097 N N . ASN A 1 560 ? -12.264 -2.983 3.158 1.00 95.25 560 ASN A N 1
ATOM 4098 C CA . ASN A 1 560 ? -12.940 -2.695 1.891 1.00 95.25 560 ASN A CA 1
ATOM 4099 C C . ASN A 1 560 ? -13.562 -1.283 1.863 1.00 95.25 560 ASN A C 1
ATOM 4101 O O . ASN A 1 560 ? -14.671 -1.076 1.365 1.00 95.25 560 ASN A O 1
ATOM 4105 N N . LEU A 1 561 ? -12.856 -0.316 2.462 1.00 94.38 561 LEU A N 1
ATOM 4106 C CA . LEU A 1 561 ? -13.290 1.077 2.514 1.00 94.38 561 LEU A CA 1
ATOM 4107 C C . LEU A 1 561 ? -13.071 1.792 1.193 1.00 94.38 561 LEU A C 1
ATOM 4109 O O . LEU A 1 561 ? -12.134 1.514 0.450 1.00 94.38 561 LEU A O 1
ATOM 4113 N N . ARG A 1 562 ? -13.909 2.791 0.954 1.00 93.38 562 ARG A N 1
ATOM 4114 C CA . ARG A 1 562 ? -13.940 3.553 -0.286 1.00 93.38 562 ARG A CA 1
ATOM 4115 C C . ARG A 1 562 ? -13.867 5.031 0.011 1.00 93.38 562 ARG A C 1
ATOM 4117 O O . ARG A 1 562 ? -14.132 5.468 1.126 1.00 93.38 562 ARG A O 1
ATOM 4124 N N . VAL A 1 563 ? -13.568 5.819 -1.012 1.00 95.19 563 VAL A N 1
ATOM 4125 C CA . VAL A 1 563 ? -13.628 7.277 -0.899 1.00 95.19 563 VAL A CA 1
ATOM 4126 C C . VAL A 1 563 ? -15.031 7.700 -0.457 1.00 95.19 563 VAL A C 1
ATOM 4128 O O . VAL A 1 563 ? -16.014 7.354 -1.112 1.00 95.19 563 VAL A O 1
ATOM 4131 N N . GLY A 1 564 ? -15.119 8.439 0.649 1.00 94.69 564 GLY A N 1
ATOM 4132 C CA . GLY A 1 564 ? -16.387 8.827 1.278 1.00 94.69 564 GLY A CA 1
ATOM 4133 C C . GLY A 1 564 ? -16.843 7.944 2.442 1.00 94.69 564 GLY A C 1
ATOM 4134 O O . GLY A 1 564 ? -17.735 8.358 3.188 1.00 94.69 564 GLY A O 1
ATOM 4135 N N . ASP A 1 565 ? -16.232 6.774 2.642 1.00 96.44 565 ASP A N 1
ATOM 4136 C CA . ASP A 1 565 ? -16.473 5.940 3.820 1.00 96.44 565 ASP A CA 1
ATOM 4137 C C . ASP A 1 565 ? -15.701 6.471 5.037 1.00 96.44 565 ASP A C 1
ATOM 4139 O O . ASP A 1 565 ? -14.592 7.000 4.923 1.00 96.44 565 ASP A O 1
ATOM 4143 N N . ALA A 1 566 ? -16.298 6.329 6.221 1.00 97.62 566 ALA A N 1
ATOM 4144 C CA . ALA A 1 566 ? -15.705 6.670 7.507 1.00 97.62 566 ALA A CA 1
ATOM 4145 C C . ALA A 1 566 ? -15.563 5.433 8.391 1.00 97.62 566 ALA A C 1
ATOM 4147 O O . ALA A 1 566 ? -16.454 4.581 8.425 1.00 97.62 566 ALA A O 1
ATOM 4148 N N . LEU A 1 567 ? -14.498 5.409 9.188 1.00 97.94 567 LEU A N 1
ATOM 4149 C CA . LEU A 1 567 ? -14.386 4.559 10.368 1.00 97.94 567 LEU A CA 1
ATOM 4150 C C . LEU A 1 567 ? -14.436 5.416 11.626 1.00 97.94 567 LEU A C 1
ATOM 4152 O O . LEU A 1 567 ? -13.767 6.445 11.708 1.00 97.94 567 LEU A O 1
ATOM 4156 N N . VAL A 1 568 ? -15.211 4.988 12.618 1.00 98.25 568 VAL A N 1
ATOM 4157 C CA . VAL A 1 568 ? -15.219 5.602 13.950 1.00 98.25 568 VAL A CA 1
ATOM 4158 C C . VAL A 1 568 ? -14.621 4.612 14.930 1.00 98.25 568 VAL A C 1
ATOM 4160 O O . VAL A 1 568 ? -15.164 3.525 15.096 1.00 98.25 568 VAL A O 1
ATOM 4163 N N . TYR A 1 569 ? -13.537 4.991 15.598 1.00 98.06 569 TYR A N 1
ATOM 4164 C CA . TYR A 1 569 ? -12.883 4.195 16.624 1.00 98.06 569 TYR A CA 1
ATOM 4165 C C . TYR A 1 569 ? -13.145 4.747 18.027 1.00 98.06 569 TYR A C 1
ATOM 4167 O O . TYR A 1 569 ? -13.251 5.960 18.225 1.00 98.06 569 TYR A O 1
ATOM 4175 N N . ARG A 1 570 ? -13.176 3.851 19.014 1.00 96.94 570 ARG A N 1
ATOM 4176 C CA . ARG A 1 570 ? -13.102 4.154 20.450 1.00 96.94 570 ARG A CA 1
ATOM 4177 C C . ARG A 1 570 ? -12.205 3.113 21.114 1.00 96.94 570 ARG A C 1
ATOM 4179 O O . ARG A 1 570 ? -12.411 1.925 20.894 1.00 96.94 570 ARG A O 1
ATOM 4186 N N . GLN A 1 571 ? -11.209 3.540 21.897 1.00 94.94 571 GLN A N 1
ATOM 4187 C CA . GLN A 1 571 ? -10.261 2.628 22.572 1.00 94.94 571 GLN A CA 1
ATOM 4188 C C . GLN A 1 571 ? -9.609 1.601 21.619 1.00 94.94 571 GLN A C 1
ATOM 4190 O O . GLN A 1 571 ? -9.465 0.428 21.950 1.00 94.94 571 GLN A O 1
ATOM 4195 N N . GLY A 1 572 ? -9.282 2.018 20.393 1.00 94.56 572 GLY A N 1
ATOM 4196 C CA . GLY A 1 572 ? -8.710 1.136 19.369 1.00 94.56 572 GLY A CA 1
ATOM 4197 C C . GLY A 1 572 ? -9.691 0.161 18.699 1.00 94.56 572 GLY A C 1
ATOM 4198 O O . GLY A 1 572 ? -9.285 -0.603 17.829 1.00 94.56 572 GLY A O 1
ATOM 4199 N N . ARG A 1 573 ? -10.982 0.190 19.050 1.00 96.25 573 ARG A N 1
ATOM 4200 C CA . ARG A 1 573 ? -12.025 -0.670 18.464 1.00 96.25 573 ARG A CA 1
ATOM 4201 C C . ARG A 1 573 ? -12.917 0.106 17.512 1.00 96.25 573 ARG A C 1
ATOM 4203 O O . ARG A 1 573 ? -13.189 1.280 17.749 1.00 96.25 573 ARG A O 1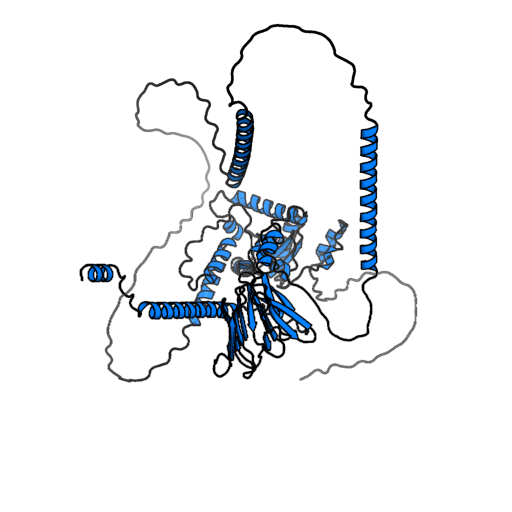
ATOM 4210 N N . ILE A 1 574 ? -13.396 -0.553 16.463 1.00 97.56 574 ILE A N 1
ATOM 4211 C CA . ILE A 1 574 ? -14.276 0.059 15.465 1.00 97.56 574 ILE A CA 1
ATOM 4212 C C . ILE A 1 574 ? -15.697 0.082 16.026 1.00 97.56 574 ILE A C 1
ATOM 4214 O O . ILE A 1 574 ? -16.245 -0.948 16.385 1.00 97.56 574 ILE A O 1
ATOM 4218 N N . MET A 1 575 ? -16.311 1.255 16.097 1.00 97.69 575 MET A N 1
ATOM 4219 C CA . MET A 1 575 ? -17.699 1.443 16.529 1.00 97.69 575 MET A CA 1
ATOM 4220 C C . MET A 1 575 ? -18.652 1.612 15.342 1.00 97.69 575 MET A C 1
ATOM 4222 O O . MET A 1 575 ? -19.822 1.260 15.440 1.00 97.69 575 MET A O 1
ATOM 4226 N N . PHE A 1 576 ? -18.154 2.143 14.224 1.00 97.81 576 PHE A N 1
ATOM 4227 C CA . PHE A 1 576 ? -18.919 2.356 12.998 1.00 97.81 576 PHE A CA 1
ATOM 4228 C C . PHE A 1 576 ? -18.004 2.266 11.776 1.00 97.81 576 PHE A C 1
ATOM 4230 O O . PHE A 1 576 ? -16.860 2.725 11.826 1.00 97.81 576 PHE A O 1
ATOM 4237 N N . ALA A 1 577 ? -18.536 1.722 10.682 1.00 97.38 577 ALA A N 1
ATOM 4238 C CA . ALA A 1 577 ? -17.897 1.674 9.375 1.00 97.38 577 ALA A CA 1
ATOM 4239 C C . ALA A 1 577 ? -18.939 1.926 8.277 1.00 97.38 577 ALA A C 1
ATOM 4241 O O . ALA A 1 577 ? -19.929 1.199 8.191 1.00 97.38 577 ALA A O 1
ATOM 4242 N N . GLY A 1 578 ? -18.724 2.933 7.428 1.00 96.50 578 GLY A N 1
ATOM 4243 C CA . GLY A 1 578 ? -19.582 3.178 6.266 1.00 96.50 578 GLY A CA 1
ATOM 4244 C C . GLY A 1 578 ? -19.602 4.623 5.773 1.00 96.50 578 GLY A C 1
ATOM 4245 O O . GLY A 1 578 ? -18.989 5.513 6.360 1.00 96.50 578 GLY A O 1
ATOM 4246 N N . ALA A 1 579 ? -20.328 4.852 4.680 1.00 95.12 579 ALA A N 1
ATOM 4247 C CA . ALA A 1 579 ? -20.461 6.162 4.050 1.00 95.12 579 ALA A CA 1
ATOM 4248 C C . ALA A 1 579 ? -21.206 7.172 4.932 1.00 95.12 579 ALA A C 1
ATOM 4250 O O . ALA A 1 579 ? -22.242 6.856 5.524 1.00 95.12 579 ALA A O 1
ATOM 4251 N N . LEU A 1 580 ? -20.720 8.415 4.939 1.00 94.06 580 LEU A N 1
ATOM 4252 C CA . LEU A 1 580 ? -21.402 9.553 5.554 1.00 94.06 580 LEU A CA 1
ATOM 4253 C C . LEU A 1 580 ? -21.993 10.468 4.469 1.00 94.06 580 LEU A C 1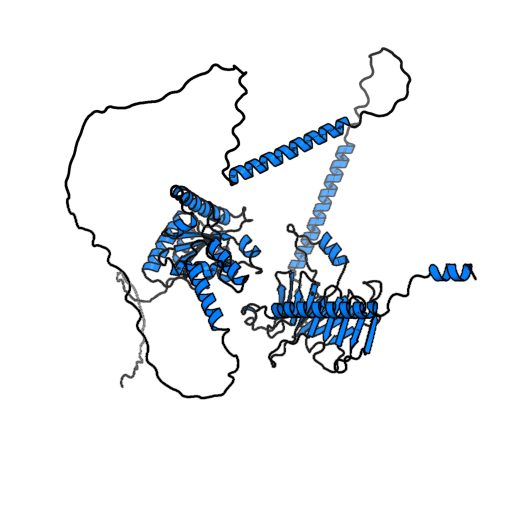
ATOM 4255 O O . LEU A 1 580 ? -21.303 10.923 3.555 1.00 94.06 580 LEU A O 1
ATOM 4259 N N . ALA A 1 581 ? -23.286 10.760 4.570 1.00 93.00 581 ALA A N 1
ATOM 4260 C CA . ALA A 1 581 ? -24.004 11.674 3.685 1.00 93.00 581 ALA A CA 1
ATOM 4261 C C . ALA A 1 581 ? -23.703 13.145 4.008 1.00 93.00 581 ALA A C 1
ATOM 4263 O O . ALA A 1 581 ? -23.702 13.988 3.114 1.00 93.00 581 ALA A O 1
ATOM 4264 N N . GLY A 1 582 ? -23.405 13.465 5.271 1.00 94.50 582 GLY A N 1
ATOM 4265 C CA . GLY A 1 582 ? -23.153 14.839 5.694 1.00 94.50 582 GLY A CA 1
ATOM 4266 C C . GLY A 1 582 ? -23.014 15.018 7.209 1.00 94.50 582 GLY A C 1
ATOM 4267 O O . GLY A 1 582 ? -22.955 14.036 7.958 1.00 94.50 582 GLY A O 1
ATOM 4268 N N . PRO A 1 583 ? -22.951 16.277 7.684 1.00 95.75 583 PRO A N 1
ATOM 4269 C CA . PRO A 1 583 ? -22.601 16.591 9.069 1.00 95.75 583 PRO A CA 1
ATOM 4270 C C . PRO A 1 583 ? -23.664 16.138 10.076 1.00 95.75 583 PRO A C 1
ATOM 4272 O O . PRO A 1 583 ? -23.314 15.711 11.174 1.00 95.75 583 PRO A O 1
ATOM 4275 N N . GLU A 1 584 ? -24.949 16.156 9.711 1.00 96.44 584 GLU A N 1
ATOM 4276 C CA . GLU A 1 584 ? -26.019 15.691 10.606 1.00 96.44 584 GLU A CA 1
ATOM 4277 C C . GLU A 1 584 ? -25.980 14.179 10.828 1.00 96.44 584 GLU A C 1
ATOM 4279 O O . GLU A 1 584 ? -26.202 13.699 11.941 1.00 96.44 584 GLU A O 1
ATOM 4284 N N . GLN A 1 585 ? -25.661 13.406 9.786 1.00 95.62 585 GLN A N 1
ATOM 4285 C CA . GLN A 1 585 ? -25.469 11.967 9.943 1.00 95.62 585 GLN A CA 1
ATOM 4286 C C . GLN A 1 585 ? -24.226 11.681 10.785 1.00 95.62 585 GLN A C 1
ATOM 4288 O O . GLN A 1 585 ? -24.298 10.856 11.690 1.00 95.62 585 GLN A O 1
ATOM 4293 N N . LEU A 1 586 ? -23.125 12.410 10.565 1.00 96.75 586 LEU A N 1
ATOM 4294 C CA . LEU A 1 586 ? -21.933 12.301 11.406 1.00 96.75 586 LEU A CA 1
ATOM 4295 C C . LEU A 1 586 ? -22.266 12.555 12.885 1.00 96.75 586 LEU A C 1
ATOM 4297 O O . LEU A 1 586 ? -21.885 11.760 13.738 1.00 96.75 586 LEU A O 1
ATOM 4301 N N . ARG A 1 587 ? -23.014 13.617 13.212 1.00 96.94 587 ARG A N 1
ATOM 4302 C CA . ARG A 1 587 ? -23.420 13.909 14.600 1.00 96.94 587 ARG A CA 1
ATOM 4303 C C . ARG A 1 587 ? -24.258 12.786 15.211 1.00 96.94 587 ARG A C 1
ATOM 4305 O O . ARG A 1 587 ? -23.980 12.391 16.342 1.00 96.94 587 ARG A O 1
ATOM 4312 N N . ARG A 1 588 ? -25.233 12.254 14.464 1.00 97.50 588 ARG A N 1
ATOM 4313 C CA . ARG A 1 588 ? -26.058 11.111 14.894 1.00 97.50 588 ARG A CA 1
ATOM 4314 C C . ARG A 1 588 ? -25.205 9.869 15.157 1.00 97.50 588 ARG A C 1
ATOM 4316 O O . ARG A 1 588 ? -25.306 9.290 16.233 1.00 97.50 588 ARG A O 1
ATOM 4323 N N . GLN A 1 589 ? -24.312 9.518 14.230 1.00 97.31 589 GLN A N 1
ATOM 4324 C CA . GLN A 1 589 ? -23.419 8.363 14.378 1.00 97.31 589 GLN A CA 1
ATOM 4325 C C . GLN A 1 589 ? -22.440 8.532 15.547 1.00 97.31 589 GLN A C 1
ATOM 4327 O O . GLN A 1 589 ? -22.204 7.586 16.293 1.00 97.31 589 GLN A O 1
ATOM 4332 N N . LEU A 1 590 ? -21.918 9.740 15.782 1.00 97.75 590 LEU A N 1
ATOM 4333 C CA . LEU A 1 590 ? -21.065 10.021 16.941 1.00 97.75 590 LEU A CA 1
ATOM 4334 C C . LEU A 1 590 ? -21.824 9.901 18.268 1.00 97.75 590 LEU A C 1
ATOM 4336 O O . LEU A 1 590 ? -21.277 9.364 19.231 1.00 97.75 590 LEU A O 1
ATOM 4340 N N . ALA A 1 591 ? -23.063 10.394 18.342 1.00 97.62 591 ALA A N 1
ATOM 4341 C CA . ALA A 1 591 ? -23.901 10.237 19.530 1.00 97.62 591 ALA A CA 1
ATOM 4342 C C . ALA A 1 591 ? -24.182 8.753 19.816 1.00 97.62 591 ALA A C 1
ATOM 4344 O O . ALA A 1 591 ? -24.041 8.304 20.955 1.00 97.62 591 ALA A O 1
ATOM 4345 N N . GLU A 1 592 ? -24.478 7.985 18.769 1.00 97.69 592 GLU A N 1
ATOM 4346 C CA . GLU A 1 592 ? -24.734 6.553 18.869 1.00 97.69 592 GLU A CA 1
ATOM 4347 C C . GLU A 1 592 ? -23.487 5.765 19.298 1.00 97.69 592 GLU A C 1
ATOM 4349 O O . GLU A 1 592 ? -23.536 5.006 20.265 1.00 97.69 592 GLU A O 1
ATOM 4354 N N . CYS A 1 593 ? -22.327 6.023 18.687 1.00 97.69 593 CYS A N 1
ATOM 4355 C CA . CYS A 1 593 ? -21.060 5.395 19.078 1.00 97.69 593 CYS A CA 1
ATOM 4356 C C . CYS A 1 593 ? -20.698 5.675 20.550 1.00 97.69 593 CYS A C 1
ATOM 4358 O O . CYS A 1 593 ? -20.179 4.795 21.245 1.00 97.69 593 CYS A O 1
ATOM 4360 N N . ARG A 1 594 ? -20.988 6.884 21.061 1.00 97.06 594 ARG A N 1
ATOM 4361 C CA . ARG A 1 594 ? -20.792 7.206 22.488 1.00 97.06 594 ARG A CA 1
ATOM 4362 C C . ARG A 1 594 ? -21.708 6.378 23.375 1.00 97.06 594 ARG A C 1
ATOM 4364 O O . ARG A 1 594 ? -21.220 5.786 24.337 1.00 97.06 594 ARG A O 1
ATOM 4371 N N . ARG A 1 595 ? -22.998 6.313 23.034 1.00 97.44 595 ARG A N 1
ATOM 4372 C CA . ARG A 1 595 ? -24.010 5.539 23.763 1.00 97.44 595 ARG A CA 1
ATOM 4373 C C . ARG A 1 595 ? -23.642 4.056 23.819 1.00 97.44 595 ARG A C 1
ATOM 4375 O O . ARG A 1 595 ? -23.686 3.462 24.893 1.00 97.44 595 ARG A O 1
ATOM 4382 N N . LEU A 1 596 ? -23.220 3.478 22.694 1.00 96.31 596 LEU A N 1
ATOM 4383 C CA . LEU A 1 596 ? -22.781 2.082 22.616 1.00 96.31 596 LEU A CA 1
ATOM 4384 C C . LEU A 1 596 ? -21.550 1.822 23.485 1.00 96.31 596 LEU A C 1
ATOM 4386 O O . LEU A 1 596 ? -21.543 0.882 24.275 1.00 96.31 596 LEU A O 1
ATOM 4390 N N . GLY A 1 597 ? -20.529 2.676 23.414 1.00 94.50 597 GLY A N 1
ATOM 4391 C CA . GLY A 1 597 ? -19.353 2.465 24.256 1.00 94.50 597 GLY A CA 1
ATOM 4392 C C . GLY A 1 597 ? -19.608 2.747 25.749 1.00 94.50 597 GLY A C 1
ATOM 4393 O O . GLY A 1 597 ? -18.977 2.118 26.586 1.00 94.50 597 GLY A O 1
ATOM 4394 N N . GLN A 1 598 ? -20.556 3.625 26.117 1.00 94.69 598 GLN A N 1
ATOM 4395 C CA . GLN A 1 598 ? -20.986 3.802 27.520 1.00 94.69 598 GLN A CA 1
ATOM 4396 C C . GLN A 1 598 ? -21.685 2.555 28.075 1.00 94.69 598 GLN A C 1
ATOM 4398 O O . GLN A 1 598 ? -21.615 2.288 29.268 1.00 94.69 598 GLN A O 1
ATOM 4403 N N . ARG A 1 599 ? -22.334 1.777 27.204 1.00 96.38 599 ARG A N 1
ATOM 4404 C CA . ARG A 1 599 ? -22.937 0.482 27.546 1.00 96.38 599 ARG A CA 1
ATOM 4405 C C . ARG A 1 599 ? -21.930 -0.670 27.560 1.00 96.38 599 ARG A C 1
ATOM 4407 O O . ARG A 1 599 ? -22.328 -1.801 27.807 1.00 96.38 599 ARG A O 1
ATOM 4414 N N . GLY A 1 600 ? -20.655 -0.408 27.263 1.00 94.88 600 GLY A N 1
ATOM 4415 C CA . GLY A 1 600 ? -19.636 -1.448 27.147 1.00 94.88 600 GLY A CA 1
ATOM 4416 C C . GLY A 1 600 ? -19.833 -2.370 25.941 1.00 94.88 600 GLY A C 1
ATOM 4417 O O . GLY A 1 600 ? -19.334 -3.493 25.953 1.00 94.88 600 GLY A O 1
ATOM 4418 N N . CYS A 1 601 ? -20.560 -1.934 24.901 1.00 94.81 601 CYS A N 1
ATOM 4419 C CA . CYS A 1 601 ? -20.726 -2.741 23.693 1.00 94.81 601 CYS A CA 1
ATOM 4420 C C . CYS A 1 601 ? -19.350 -3.015 23.050 1.00 94.81 601 CYS A C 1
ATOM 4422 O O . CYS A 1 601 ? -18.555 -2.082 22.909 1.00 94.81 601 CYS A O 1
ATOM 4424 N N . PRO A 1 602 ? -19.063 -4.262 22.632 1.00 92.38 602 PRO A N 1
ATOM 4425 C CA . PRO A 1 602 ? -17.717 -4.686 22.238 1.00 92.38 602 PRO A CA 1
ATOM 4426 C C . PRO A 1 602 ? -17.171 -4.012 20.968 1.00 92.38 602 PRO A C 1
ATOM 4428 O O . PRO A 1 602 ? -15.963 -4.077 20.742 1.00 92.38 602 PRO A O 1
ATOM 4431 N N . GLY A 1 603 ? -18.014 -3.327 20.191 1.00 94.88 603 GLY A N 1
ATOM 4432 C CA . GLY A 1 603 ? -17.666 -2.775 18.882 1.00 94.88 603 GLY A CA 1
ATOM 4433 C C . GLY A 1 603 ? -17.721 -3.831 17.775 1.00 94.88 603 GLY A C 1
ATOM 4434 O O . GLY A 1 603 ? -18.041 -4.996 18.013 1.00 94.88 603 GLY A O 1
ATOM 4435 N N . LEU A 1 604 ? -17.430 -3.404 16.551 1.00 96.31 604 LEU A N 1
ATOM 4436 C CA . LEU A 1 604 ? -17.221 -4.268 15.396 1.00 96.31 604 LEU A CA 1
ATOM 4437 C C . LEU A 1 604 ? -15.847 -4.966 15.496 1.00 96.31 604 LEU A C 1
ATOM 4439 O O . LEU A 1 604 ? -14.908 -4.386 16.057 1.00 96.31 604 LEU A O 1
ATOM 4443 N N . PRO A 1 605 ? -15.697 -6.183 14.934 1.00 96.38 605 PRO A N 1
ATOM 4444 C CA . PRO A 1 605 ? -14.407 -6.868 14.847 1.00 96.38 605 PRO A CA 1
ATOM 4445 C C . PRO A 1 605 ? -13.312 -6.009 14.192 1.00 96.38 605 PRO A C 1
ATOM 4447 O O . PRO A 1 605 ? -13.593 -5.201 13.303 1.00 96.38 605 PRO A O 1
ATOM 4450 N N . ARG A 1 606 ? -12.045 -6.209 14.592 1.00 92.12 606 ARG A N 1
ATOM 4451 C CA . ARG A 1 606 ? -10.881 -5.469 14.048 1.00 92.12 606 ARG A CA 1
ATOM 4452 C C . ARG A 1 606 ? -10.699 -5.683 12.541 1.00 92.12 606 ARG A C 1
ATOM 4454 O O . ARG A 1 606 ? -10.080 -4.861 11.882 1.00 92.12 606 ARG A O 1
ATOM 4461 N N . ASP A 1 607 ? -11.227 -6.766 11.999 1.00 91.75 607 ASP A N 1
ATOM 4462 C CA . ASP A 1 607 ? -11.169 -7.173 10.598 1.00 91.75 607 ASP A CA 1
ATOM 4463 C C . ASP A 1 607 ? -12.520 -7.023 9.877 1.00 91.75 607 ASP A C 1
ATOM 4465 O O . ASP A 1 607 ? -12.707 -7.572 8.793 1.00 91.75 607 ASP A O 1
ATOM 4469 N N . PHE A 1 608 ? -13.464 -6.264 10.449 1.00 95.50 608 PHE A N 1
ATOM 4470 C CA . PHE A 1 608 ? -14.769 -6.013 9.839 1.00 95.50 608 PHE A CA 1
ATOM 4471 C C . PHE A 1 608 ? -14.632 -5.430 8.424 1.00 95.50 608 PHE A C 1
ATOM 4473 O O . PHE A 1 608 ? -13.960 -4.417 8.227 1.00 95.50 608 PHE A O 1
ATOM 4480 N N . ARG A 1 609 ? -15.311 -6.031 7.440 1.00 95.31 609 ARG A N 1
ATOM 4481 C CA . ARG A 1 609 ? -15.292 -5.592 6.037 1.00 95.31 609 ARG A CA 1
ATOM 4482 C C . ARG A 1 609 ? -16.655 -5.097 5.594 1.00 95.31 609 ARG A C 1
ATOM 4484 O O . ARG A 1 609 ? -17.665 -5.760 5.815 1.00 95.31 609 ARG A O 1
ATOM 4491 N N . LEU A 1 610 ? -16.674 -3.970 4.888 1.00 92.94 610 LEU A N 1
ATOM 4492 C CA . LEU A 1 610 ? -17.870 -3.529 4.181 1.00 92.94 610 LEU A CA 1
ATOM 4493 C C . LEU A 1 610 ? -18.150 -4.472 3.008 1.00 92.94 610 LEU A C 1
ATOM 4495 O O . LEU A 1 610 ? -17.272 -4.725 2.180 1.00 92.94 610 LEU A O 1
ATOM 4499 N N . SER A 1 611 ? -19.380 -4.981 2.920 1.00 87.12 611 SER A N 1
ATOM 4500 C CA . SER A 1 611 ? -19.779 -5.852 1.812 1.00 87.12 611 SER A CA 1
ATOM 4501 C C . SER A 1 611 ? -19.677 -5.126 0.465 1.00 87.12 611 SER A C 1
ATOM 4503 O O . SER A 1 611 ? -20.187 -4.013 0.299 1.00 87.12 611 SER A O 1
ATOM 4505 N N . THR A 1 612 ? -19.066 -5.787 -0.522 1.00 70.50 612 THR A N 1
ATOM 4506 C CA . THR A 1 612 ? -19.028 -5.357 -1.929 1.00 70.50 612 THR A CA 1
ATOM 4507 C C . THR A 1 612 ? -20.389 -5.465 -2.627 1.00 70.50 612 THR A C 1
ATOM 4509 O O . THR A 1 612 ? -20.563 -4.871 -3.683 1.00 70.50 612 THR A O 1
ATOM 4512 N N . SER A 1 613 ? -21.372 -6.178 -2.068 1.00 51.66 613 SER A N 1
ATOM 4513 C CA . SER A 1 613 ? -22.683 -6.355 -2.714 1.00 51.66 613 SER A CA 1
ATOM 4514 C C . SER A 1 613 ? -23.667 -5.208 -2.460 1.00 51.66 613 SER A C 1
ATOM 4516 O O . SER A 1 613 ? -24.629 -5.049 -3.202 1.00 51.66 613 SER A O 1
ATOM 4518 N N . ALA A 1 614 ? -23.413 -4.340 -1.473 1.00 49.34 614 ALA A N 1
ATOM 4519 C CA . ALA A 1 614 ? -24.269 -3.182 -1.172 1.00 49.34 614 ALA A CA 1
ATOM 4520 C C . ALA A 1 614 ? -24.142 -2.027 -2.192 1.00 49.34 614 ALA A C 1
ATOM 4522 O O . ALA A 1 614 ? -24.659 -0.930 -1.969 1.00 49.34 614 ALA A O 1
ATOM 4523 N N . TRP A 1 615 ? -23.402 -2.248 -3.277 1.00 44.06 615 TRP A N 1
ATOM 4524 C CA . TRP A 1 615 ? -23.129 -1.272 -4.322 1.00 44.06 615 TRP A CA 1
ATOM 4525 C C . TRP A 1 615 ? -24.201 -1.229 -5.402 1.00 44.06 615 TRP A C 1
ATOM 4527 O O . TRP A 1 615 ? -24.626 -0.137 -5.774 1.00 44.06 615 TRP A O 1
ATOM 4537 N N . ASP A 1 616 ? -24.656 -2.391 -5.865 1.00 42.12 616 ASP A N 1
ATOM 4538 C CA . ASP A 1 616 ? -25.599 -2.457 -6.983 1.00 42.12 616 ASP A CA 1
ATOM 4539 C C . ASP A 1 616 ? -27.007 -1.998 -6.575 1.00 42.12 616 ASP A C 1
ATOM 4541 O O . ASP A 1 616 ? -27.751 -1.493 -7.407 1.00 42.12 616 ASP A O 1
ATOM 4545 N N . CYS A 1 617 ? -27.342 -2.046 -5.281 1.00 38.16 617 CYS A N 1
ATOM 4546 C CA . CYS A 1 617 ? -28.668 -1.665 -4.783 1.00 38.16 617 CYS A CA 1
ATOM 4547 C C . CYS A 1 617 ? -28.808 -0.180 -4.384 1.00 38.16 617 CYS A C 1
ATOM 4549 O O . CYS A 1 617 ? -29.891 0.231 -3.986 1.00 38.16 617 CYS A O 1
ATOM 4551 N N . ARG A 1 618 ? -27.733 0.630 -4.410 1.00 46.84 618 ARG A N 1
ATOM 4552 C CA . ARG A 1 618 ? -27.769 2.048 -3.966 1.00 46.84 618 ARG A CA 1
ATOM 4553 C C . ARG A 1 618 ? -27.865 3.069 -5.098 1.00 46.84 618 ARG A C 1
ATOM 4555 O O . ARG A 1 618 ? -27.926 4.269 -4.829 1.00 46.84 618 ARG A O 1
ATOM 4562 N N . ARG A 1 619 ? -27.880 2.622 -6.353 1.00 41.62 619 ARG A N 1
ATOM 4563 C CA . ARG A 1 619 ? -28.330 3.463 -7.462 1.00 41.62 619 ARG A CA 1
ATOM 4564 C C . ARG A 1 619 ? -29.859 3.423 -7.464 1.00 41.62 619 ARG A C 1
ATOM 4566 O O . ARG A 1 619 ? -30.420 2.420 -7.863 1.00 41.62 619 ARG A O 1
ATOM 4573 N N . GLU A 1 620 ? -30.469 4.522 -7.018 1.00 39.28 620 GLU A N 1
ATOM 4574 C CA . GLU A 1 620 ? -31.785 5.052 -7.444 1.00 39.28 620 GLU A CA 1
ATOM 4575 C C . GLU A 1 620 ? -32.906 5.237 -6.405 1.00 39.28 620 GLU A C 1
ATOM 4577 O O . GLU A 1 620 ? -33.771 6.059 -6.683 1.00 39.28 620 GLU A O 1
ATOM 4582 N N . ASP A 1 621 ? -32.858 4.688 -5.182 1.00 38.31 621 ASP A N 1
ATOM 4583 C CA . ASP A 1 621 ? -33.949 4.930 -4.210 1.00 38.31 621 ASP A CA 1
ATOM 4584 C C . ASP A 1 621 ? -33.568 5.803 -2.992 1.00 38.31 621 ASP A C 1
ATOM 4586 O O . ASP A 1 621 ? -32.923 5.315 -2.055 1.00 38.31 621 ASP A O 1
ATOM 4590 N N . PRO A 1 622 ? -34.041 7.070 -2.906 1.00 45.00 622 PRO A N 1
ATOM 4591 C CA . PRO A 1 622 ? -33.916 7.892 -1.695 1.00 45.00 622 PRO A CA 1
ATOM 4592 C C . PRO A 1 622 ? -34.727 7.346 -0.501 1.00 45.00 622 PRO A C 1
ATOM 4594 O O . PRO A 1 622 ? -34.531 7.785 0.628 1.00 45.00 622 PRO A O 1
ATOM 4597 N N . ALA A 1 623 ? -35.590 6.345 -0.712 1.00 41.66 623 ALA A N 1
ATOM 4598 C CA . ALA A 1 623 ? -36.329 5.656 0.348 1.00 41.66 623 ALA A CA 1
ATOM 4599 C C . ALA A 1 623 ? -35.519 4.546 1.060 1.00 41.66 623 ALA A C 1
ATOM 4601 O O . ALA A 1 623 ? -35.928 4.067 2.115 1.00 41.66 623 ALA A O 1
ATOM 4602 N N . SER A 1 624 ? -34.343 4.157 0.543 1.00 42.31 624 SER A N 1
ATOM 4603 C CA . SER A 1 624 ? -33.475 3.134 1.158 1.00 42.31 624 SER A CA 1
ATOM 4604 C C . SER A 1 624 ? -32.686 3.646 2.381 1.00 42.31 624 SER A C 1
ATOM 4606 O O . SER A 1 624 ? -31.986 2.865 3.037 1.00 42.31 624 SER A O 1
ATOM 4608 N N . GLU A 1 625 ? -32.760 4.941 2.707 1.00 39.91 625 GLU A N 1
ATOM 4609 C CA . GLU A 1 625 ? -31.937 5.578 3.747 1.00 39.91 625 GLU A CA 1
ATOM 4610 C C . GLU A 1 625 ? -32.292 5.105 5.176 1.00 39.91 625 GLU A C 1
ATOM 4612 O O . GLU A 1 625 ? -31.440 5.102 6.066 1.00 39.91 625 GLU A O 1
ATOM 4617 N N . THR A 1 626 ? -33.509 4.596 5.390 1.00 38.34 626 THR A N 1
ATOM 4618 C CA . THR A 1 626 ? -33.965 3.999 6.660 1.00 38.34 626 THR A CA 1
ATOM 4619 C C . THR A 1 626 ? -33.489 2.558 6.873 1.00 38.34 626 THR A C 1
ATOM 4621 O O . THR A 1 626 ? -33.281 2.159 8.019 1.00 38.34 626 THR A O 1
ATOM 4624 N N . ALA A 1 627 ? -33.221 1.782 5.816 1.00 35.94 627 ALA A N 1
ATOM 4625 C CA . ALA A 1 627 ? -32.759 0.391 5.945 1.00 35.94 627 ALA A CA 1
ATOM 4626 C C . ALA A 1 627 ? -31.285 0.289 6.396 1.00 35.94 627 ALA A C 1
ATOM 4628 O O . ALA A 1 627 ? -30.895 -0.653 7.087 1.00 35.94 627 ALA A O 1
ATOM 4629 N N . ALA A 1 628 ? -30.465 1.302 6.093 1.00 41.44 628 ALA A N 1
ATOM 4630 C CA . ALA A 1 628 ? -29.078 1.380 6.559 1.00 41.44 628 ALA A CA 1
ATOM 4631 C C . ALA A 1 628 ? -28.947 1.725 8.058 1.00 41.44 628 ALA A C 1
ATOM 4633 O O . ALA A 1 628 ? -27.853 1.619 8.611 1.00 41.44 628 ALA A O 1
ATOM 4634 N N . LEU A 1 629 ? -30.046 2.104 8.724 1.00 42.38 629 LEU A N 1
ATOM 4635 C CA . LEU A 1 629 ? -30.084 2.349 10.168 1.00 42.38 629 LEU A CA 1
ATOM 4636 C C . LEU A 1 629 ? -30.181 1.046 10.991 1.00 42.38 629 LEU A C 1
ATOM 4638 O O . LEU A 1 629 ? -29.891 1.067 12.182 1.00 42.38 629 LEU A O 1
ATOM 4642 N N . ILE A 1 630 ? -30.562 -0.076 10.362 1.00 37.94 630 ILE A N 1
ATOM 4643 C CA . ILE A 1 630 ? -30.837 -1.368 11.028 1.00 37.94 630 ILE A CA 1
ATOM 4644 C C . ILE A 1 630 ? -29.747 -2.422 10.728 1.00 37.94 630 ILE A C 1
ATOM 4646 O O . ILE A 1 630 ? -29.619 -3.410 11.441 1.00 37.94 630 ILE A O 1
ATOM 4650 N N . GLY A 1 631 ? -28.872 -2.192 9.741 1.00 31.88 631 GLY A N 1
ATOM 4651 C CA . GLY A 1 631 ? -27.791 -3.122 9.368 1.00 31.88 631 GLY A CA 1
ATOM 4652 C C . GLY A 1 631 ? -26.619 -3.239 10.359 1.00 31.88 631 GLY A C 1
ATOM 4653 O O . GLY A 1 631 ? -25.653 -3.946 10.079 1.00 31.88 631 GLY A O 1
ATOM 4654 N N . GLY A 1 632 ? -26.676 -2.558 11.505 1.00 34.75 632 GLY A N 1
ATOM 4655 C CA . GLY A 1 632 ? -25.757 -2.773 12.620 1.00 34.75 632 GLY A CA 1
ATOM 4656 C C . GLY A 1 632 ? -26.254 -3.911 13.507 1.00 34.75 632 GLY A C 1
ATOM 4657 O O . GLY A 1 632 ? -26.932 -3.645 14.487 1.00 34.75 632 GLY A O 1
ATOM 4658 N N . VAL A 1 633 ? -25.940 -5.154 13.127 1.00 35.44 633 VAL A N 1
ATOM 4659 C CA . VAL A 1 633 ? -25.954 -6.390 13.941 1.00 35.44 633 VAL A CA 1
ATOM 4660 C C . VAL A 1 633 ? -26.878 -6.349 15.176 1.00 35.44 633 VAL A C 1
ATOM 4662 O O . VAL A 1 633 ? -26.447 -6.030 16.286 1.00 35.44 633 VAL A O 1
ATOM 4665 N N . ALA A 1 634 ? -28.139 -6.750 15.005 1.00 29.30 634 ALA A N 1
ATOM 4666 C CA . ALA A 1 634 ? -28.926 -7.269 16.116 1.00 29.30 634 ALA A CA 1
ATOM 4667 C C . ALA A 1 634 ? -28.329 -8.630 16.518 1.00 29.30 634 ALA A C 1
ATOM 4669 O O . ALA A 1 634 ? -28.518 -9.629 15.832 1.00 29.30 634 ALA A O 1
ATOM 4670 N N . MET A 1 635 ? -27.565 -8.666 17.611 1.00 33.34 635 MET A N 1
ATOM 4671 C CA . MET A 1 635 ? -27.350 -9.908 18.353 1.00 33.34 635 MET A CA 1
ATOM 4672 C C . MET A 1 635 ? -28.691 -10.269 19.001 1.00 33.34 635 MET A C 1
ATOM 4674 O O . MET A 1 635 ? -29.090 -9.648 19.987 1.00 33.34 635 MET A O 1
ATOM 4678 N N . GLU A 1 636 ? -29.411 -11.226 18.421 1.00 29.70 636 GLU A N 1
ATOM 4679 C CA . GLU A 1 636 ? -30.615 -11.805 19.013 1.00 29.70 636 GLU A CA 1
ATOM 4680 C C . GLU A 1 636 ? -30.245 -12.570 20.295 1.00 29.70 636 GLU A C 1
ATOM 4682 O O . GLU A 1 636 ? -29.887 -13.744 20.268 1.00 29.70 636 GLU A O 1
ATOM 4687 N N . THR A 1 637 ? -30.340 -11.921 21.456 1.00 33.97 637 THR A N 1
ATOM 4688 C CA . THR A 1 637 ? -30.555 -12.644 22.714 1.00 33.97 637 THR A CA 1
ATOM 4689 C C . THR A 1 637 ? -32.050 -12.857 22.875 1.00 33.97 637 THR A C 1
ATOM 4691 O O . THR A 1 637 ? -32.779 -11.954 23.295 1.00 33.97 637 THR A O 1
ATOM 4694 N N . GLY A 1 638 ? -32.502 -14.055 22.513 1.00 32.84 638 GLY A N 1
ATOM 4695 C CA . GLY A 1 638 ? -33.873 -14.498 22.706 1.00 32.84 638 GLY A CA 1
ATOM 4696 C C . GLY A 1 638 ? -34.273 -14.434 24.179 1.00 32.84 638 GLY A C 1
ATOM 4697 O O . GLY A 1 638 ? -33.783 -15.195 25.007 1.00 32.84 638 GLY A O 1
ATOM 4698 N N . THR A 1 639 ? -35.194 -13.531 24.499 1.00 31.19 639 THR A N 1
ATOM 4699 C CA . THR A 1 639 ? -36.014 -13.610 25.709 1.00 31.19 639 THR A CA 1
ATOM 4700 C C . THR A 1 639 ? -37.461 -13.378 25.306 1.00 31.19 639 THR A C 1
ATOM 4702 O O . THR A 1 639 ? -37.852 -12.294 24.883 1.00 31.19 639 THR A O 1
ATOM 4705 N N . ASN A 1 640 ? -38.241 -14.454 25.399 1.00 34.91 640 ASN A N 1
ATOM 4706 C CA . ASN A 1 640 ? -39.682 -14.454 25.215 1.00 34.91 640 ASN A CA 1
ATOM 4707 C C . ASN A 1 640 ? -40.330 -13.439 26.158 1.00 34.91 640 ASN A C 1
ATOM 4709 O O . ASN A 1 640 ? -40.207 -13.549 27.380 1.00 34.91 640 ASN A O 1
ATOM 4713 N N . ARG A 1 641 ? -41.102 -12.508 25.597 1.00 28.38 641 ARG A N 1
ATOM 4714 C CA . ARG A 1 641 ? -42.171 -11.846 26.336 1.00 28.38 641 ARG A CA 1
ATOM 4715 C C . ARG A 1 641 ? -43.406 -11.744 25.456 1.00 28.38 641 ARG A C 1
ATOM 4717 O O . ARG A 1 641 ? -43.446 -10.990 24.490 1.00 28.38 641 ARG A O 1
ATOM 4724 N N . ALA A 1 642 ? -44.379 -12.572 25.818 1.00 30.16 642 ALA A N 1
ATOM 4725 C CA . ALA A 1 642 ? -45.733 -12.563 25.311 1.00 30.16 642 ALA A CA 1
ATOM 4726 C C . ALA A 1 642 ? -46.377 -11.188 25.527 1.00 30.16 642 ALA A C 1
ATOM 4728 O O . ALA A 1 642 ? -46.303 -10.627 26.623 1.00 30.16 642 ALA A O 1
ATOM 4729 N N . VAL A 1 643 ? -47.043 -10.692 24.489 1.00 30.06 643 VAL A N 1
ATOM 4730 C CA . VAL A 1 643 ? -48.098 -9.689 24.603 1.00 30.06 643 VAL A CA 1
ATOM 4731 C C . VAL A 1 643 ? -49.339 -10.305 23.973 1.00 30.06 643 VAL A C 1
ATOM 4733 O O . VAL A 1 643 ? -49.393 -10.565 22.776 1.00 30.06 643 VAL A O 1
ATOM 4736 N N . THR A 1 644 ? -50.293 -10.603 24.842 1.00 31.31 644 THR A N 1
ATOM 4737 C CA . THR A 1 644 ? -51.689 -10.935 24.570 1.00 31.31 644 THR A CA 1
ATOM 4738 C C . THR A 1 644 ? -52.415 -9.747 23.943 1.00 31.31 644 THR A C 1
ATOM 4740 O O . THR A 1 644 ? -52.306 -8.649 24.489 1.00 31.31 644 THR A O 1
ATOM 4743 N N . LEU A 1 645 ? -53.211 -9.977 22.894 1.00 27.95 645 LEU A N 1
ATOM 4744 C CA . LEU A 1 645 ? -54.564 -9.415 22.767 1.00 27.95 645 LEU A CA 1
ATOM 4745 C C . LEU A 1 645 ? -55.341 -10.049 21.601 1.00 27.95 645 LEU A C 1
ATOM 4747 O O . LEU A 1 645 ? -54.785 -10.375 20.556 1.00 27.95 645 LEU A O 1
ATOM 4751 N N . ASP A 1 646 ? -56.625 -10.244 21.883 1.00 28.61 646 ASP A N 1
ATOM 4752 C CA . ASP A 1 646 ? -57.649 -11.057 21.227 1.00 28.61 646 ASP A CA 1
ATOM 4753 C C . ASP A 1 646 ? -58.095 -10.603 19.826 1.00 28.61 646 ASP A C 1
ATOM 4755 O O . ASP A 1 646 ? -58.134 -9.407 19.546 1.00 28.61 646 ASP A O 1
ATOM 4759 N N . ALA A 1 647 ? -58.559 -11.556 18.997 1.00 29.38 647 ALA A N 1
ATOM 4760 C CA . ALA A 1 647 ? -59.980 -11.671 18.604 1.00 29.38 647 ALA A CA 1
ATOM 4761 C C . ALA A 1 647 ? -60.250 -12.774 17.541 1.00 29.38 647 ALA A C 1
ATOM 4763 O O . ALA A 1 647 ? -59.760 -12.703 16.420 1.00 29.38 647 ALA A O 1
ATOM 4764 N N . LEU A 1 648 ? -61.103 -13.731 17.943 1.00 28.45 648 LEU A N 1
ATOM 4765 C CA . LEU A 1 648 ? -62.206 -14.434 17.241 1.00 28.45 648 LEU A CA 1
ATOM 4766 C C . LEU A 1 648 ? -61.954 -15.164 15.891 1.00 28.45 648 LEU A C 1
ATOM 4768 O O . LEU A 1 648 ? -61.691 -14.536 14.876 1.00 28.45 648 LEU A O 1
ATOM 4772 N N . THR A 1 649 ? -61.911 -16.508 15.844 1.00 29.83 649 THR A N 1
ATOM 4773 C CA . THR A 1 649 ? -62.984 -17.550 15.731 1.00 29.83 649 THR A CA 1
ATOM 4774 C C . THR A 1 649 ? -63.246 -18.010 14.283 1.00 29.83 649 THR A C 1
ATOM 4776 O O . THR A 1 649 ? -63.594 -17.186 13.448 1.00 29.83 649 THR A O 1
ATOM 4779 N N . VAL A 1 650 ? -63.163 -19.338 14.039 1.00 28.27 650 VAL A N 1
ATOM 4780 C CA . VAL A 1 650 ? -64.140 -20.228 13.336 1.00 28.27 650 VAL A CA 1
ATOM 4781 C C . VAL A 1 650 ? -63.459 -21.420 12.594 1.00 28.27 650 VAL A C 1
ATOM 4783 O O . VAL A 1 650 ? -62.718 -21.217 11.642 1.00 28.27 650 VAL A O 1
ATOM 4786 N N . LEU A 1 651 ? -63.835 -22.644 13.035 1.00 28.19 651 LEU A N 1
ATOM 4787 C CA . LEU A 1 651 ? -63.878 -23.991 12.388 1.00 28.19 651 LEU A CA 1
ATOM 4788 C C . LEU A 1 651 ? -62.563 -24.780 12.126 1.00 28.19 651 LEU A C 1
ATOM 4790 O O . LEU A 1 651 ? -61.739 -24.383 11.318 1.00 28.19 651 LEU A O 1
ATOM 4794 N N . SER A 1 652 ? -62.282 -25.848 12.906 1.00 29.08 652 SER A N 1
ATOM 4795 C CA . SER A 1 652 ? -62.613 -27.297 12.696 1.00 29.08 652 SER A CA 1
ATOM 4796 C C . SER A 1 652 ? -61.609 -28.006 11.758 1.00 29.08 652 SER A C 1
ATOM 4798 O O . SER A 1 652 ? -61.320 -27.450 10.712 1.00 29.08 652 SER A O 1
ATOM 4800 N N . ALA A 1 653 ? -61.055 -29.208 11.954 1.00 28.77 653 ALA A N 1
ATOM 4801 C CA . ALA A 1 653 ? -61.270 -30.339 12.858 1.00 28.77 653 ALA A CA 1
ATOM 4802 C C . ALA A 1 653 ? -60.056 -31.316 12.764 1.00 28.77 653 ALA A C 1
ATOM 4804 O O . ALA A 1 653 ? -59.247 -31.191 11.847 1.00 28.77 653 ALA A O 1
ATOM 4805 N N . SER A 1 654 ? -60.053 -32.342 13.632 1.00 27.98 654 SER A N 1
ATOM 4806 C CA . SER A 1 654 ? -59.453 -33.689 13.469 1.00 27.98 654 SER A CA 1
ATOM 4807 C C . SER A 1 654 ? -58.057 -33.989 14.058 1.00 27.98 654 SER A C 1
ATOM 4809 O O . SER A 1 654 ? -57.028 -33.799 13.419 1.00 27.98 654 SER A O 1
ATOM 4811 N N . ASP A 1 655 ? -58.080 -34.550 15.273 1.00 30.22 655 ASP A N 1
ATOM 4812 C CA . ASP A 1 655 ? -57.572 -35.879 15.680 1.00 30.22 655 ASP A CA 1
ATOM 4813 C C . ASP A 1 655 ? -56.197 -36.383 15.184 1.00 30.22 655 ASP A C 1
ATOM 4815 O O . ASP A 1 655 ? -56.056 -36.809 14.041 1.00 30.22 655 ASP A O 1
ATOM 4819 N N . ASN A 1 656 ? -55.213 -36.509 16.091 1.00 32.69 656 ASN A N 1
ATOM 4820 C CA . ASN A 1 656 ? -54.860 -37.780 16.765 1.00 32.69 656 ASN A CA 1
ATOM 4821 C C . ASN A 1 656 ? -53.491 -37.732 17.499 1.00 32.69 656 ASN A C 1
ATOM 4823 O O . ASN A 1 656 ? -52.478 -37.271 16.986 1.00 32.69 656 ASN A O 1
ATOM 4827 N N . HIS A 1 657 ? -53.529 -38.251 18.729 1.00 32.06 657 HIS A N 1
ATOM 4828 C CA . HIS A 1 657 ? -52.506 -38.545 19.755 1.00 32.06 657 HIS A CA 1
ATOM 4829 C C . HIS A 1 657 ? -51.354 -39.505 19.320 1.00 32.06 657 HIS A C 1
ATOM 4831 O O . HIS A 1 657 ? -51.436 -40.053 18.224 1.00 32.06 657 HIS A O 1
ATOM 4837 N N . PRO A 1 658 ? -50.401 -39.929 20.202 1.00 49.59 658 PRO A N 1
ATOM 4838 C CA . PRO A 1 658 ? -49.803 -39.302 21.400 1.00 49.59 658 PRO A CA 1
ATOM 4839 C C . PRO A 1 658 ? -48.263 -39.522 21.569 1.00 49.59 658 PRO A C 1
ATOM 4841 O O . PRO A 1 658 ? -47.641 -40.308 20.870 1.00 49.59 658 PRO A O 1
ATOM 4844 N N . MET A 1 659 ? -47.715 -38.876 22.614 1.00 27.64 659 MET A N 1
ATOM 4845 C CA . MET A 1 659 ? -46.710 -39.362 23.593 1.00 27.64 659 MET A CA 1
ATOM 4846 C C . MET A 1 659 ? -45.439 -40.089 23.113 1.00 27.64 659 MET A C 1
ATOM 4848 O O . MET A 1 659 ? -45.504 -41.212 22.638 1.00 27.64 659 MET A O 1
ATOM 4852 N N . LEU A 1 660 ? -44.274 -39.558 23.511 1.00 32.66 660 LEU A N 1
ATOM 4853 C CA . LEU A 1 660 ? -43.352 -40.283 24.399 1.00 32.66 660 LEU A CA 1
ATOM 4854 C C . LEU A 1 660 ? -42.380 -39.316 25.093 1.00 32.66 660 LEU A C 1
ATOM 4856 O O . LEU A 1 660 ? -41.749 -38.457 24.485 1.00 32.66 660 LEU A O 1
ATOM 4860 N N . SER A 1 661 ? -42.348 -39.464 26.411 1.00 28.42 661 SER A N 1
ATOM 4861 C CA . SER A 1 661 ? -41.540 -38.767 27.401 1.00 28.42 661 SER A CA 1
ATOM 4862 C C . SER A 1 661 ? -40.164 -39.423 27.585 1.00 28.42 661 SER A C 1
ATOM 4864 O O . SER A 1 661 ? -39.879 -40.463 26.995 1.00 28.42 661 SER A O 1
ATOM 4866 N N . CYS A 1 662 ? -39.423 -38.888 28.567 1.00 29.66 662 CYS A N 1
ATOM 4867 C CA . CYS A 1 662 ? -38.218 -39.410 29.239 1.00 29.66 662 CYS A CA 1
ATOM 4868 C C . CYS A 1 662 ? -36.903 -38.907 28.617 1.00 29.66 662 CYS A C 1
ATOM 4870 O O . CYS A 1 662 ? -36.694 -39.014 27.422 1.00 29.66 662 CYS A O 1
ATOM 4872 N N . GLY A 1 663 ? -35.935 -38.367 29.351 1.00 29.98 663 GLY A N 1
ATOM 4873 C CA . GLY A 1 663 ? -35.785 -38.189 30.790 1.00 29.98 663 GLY A CA 1
ATOM 4874 C C . GLY A 1 663 ? -34.329 -37.794 31.065 1.00 29.98 663 GLY A C 1
ATOM 4875 O O . GLY A 1 663 ? -33.406 -38.435 30.575 1.00 29.98 663 GLY A O 1
ATOM 4876 N N . LEU A 1 664 ? -34.130 -36.721 31.828 1.00 34.91 664 LEU A N 1
ATOM 4877 C CA . LEU A 1 664 ? -32.856 -36.402 32.477 1.00 34.91 664 LEU A CA 1
ATOM 4878 C C . LEU A 1 664 ? -32.563 -37.436 33.576 1.00 34.91 664 LEU A C 1
ATOM 4880 O O . LEU A 1 664 ? -33.499 -37.817 34.282 1.00 34.91 664 LEU A O 1
ATOM 4884 N N . PRO A 1 665 ? -31.292 -37.755 33.866 1.00 47.06 665 PRO A N 1
ATOM 4885 C CA . PRO A 1 665 ? -30.889 -38.138 35.203 1.00 47.06 665 PRO A CA 1
ATOM 4886 C C . PRO A 1 665 ? -30.202 -36.962 35.903 1.00 47.06 665 PRO A C 1
ATOM 4888 O O . PRO A 1 665 ? -29.369 -36.243 35.351 1.00 47.06 665 PRO A O 1
ATOM 4891 N N . LYS A 1 666 ? -30.584 -36.788 37.162 1.00 38.50 666 LYS A N 1
ATOM 4892 C CA . LYS A 1 666 ? -29.967 -35.909 38.147 1.00 38.50 666 LYS A CA 1
ATOM 4893 C C . LYS A 1 666 ? -29.239 -36.812 39.154 1.00 38.50 666 LYS A C 1
ATOM 4895 O O . LYS A 1 666 ? -29.750 -37.887 39.457 1.00 38.50 666 LYS A O 1
ATOM 4900 N N . ILE A 1 667 ? -28.162 -36.276 39.737 1.00 37.97 667 ILE A N 1
ATOM 4901 C CA . ILE A 1 667 ? -27.487 -36.674 40.994 1.00 37.97 667 ILE A CA 1
ATOM 4902 C C . ILE A 1 667 ? -26.291 -37.642 40.840 1.00 37.97 667 ILE A C 1
ATOM 4904 O O . ILE A 1 667 ? -26.460 -38.854 40.755 1.00 37.97 667 ILE A O 1
ATOM 4908 N N . ARG A 1 668 ? -25.067 -37.111 40.963 1.00 41.81 668 ARG A N 1
ATOM 4909 C CA . ARG A 1 668 ? -24.367 -36.998 42.257 1.00 41.81 668 ARG A CA 1
ATOM 4910 C C . ARG A 1 668 ? -23.459 -35.778 42.276 1.00 41.81 668 ARG A C 1
ATOM 4912 O O . ARG A 1 668 ? -22.851 -35.505 41.221 1.00 41.81 668 ARG A O 1
#

pLDDT: mean 70.1, std 24.43, range [27.64, 98.25]

Radius of gyration: 42.18 Å; Cα contacts (8 Å, |Δi|>4): 698; chains: 1; bounding box: 144×113×123 Å

Sequence (668 aa):
MREAVLQAMLAPPPMPAKSAAHQAAAAAAAAAAASTSEESALNNLLTVELPSRYSSLGGGRLIQCRLPDGGTVVLYPSGRPALLACGWSGAVVALNDSLERQGSHLLASVTASACGFVRSMDPTEPTFTCTQAVAQLQDPLTGRVLKRLAWPSDPRAKLPINLQVRLNSCLTFVCSGRADMTFAFQAEGRSAQLAVGFCAEREAAVRQRCIDRHGNPLIGLSESLKIDGDKETVLWKSETAKRLVAKAKQMRKQQQQQQQQQQQQLQYQLARRPADSAKSGATEFSAASSGGTGSGGSGSDLTVRDSDLEETRARIRGICDSWLEAYRQRLGVAPPAPPPPSQPQQLPLSSRTPRPVQSAAPATAQRSSTAGRRSVQAPPRLPSAPPTAASGVGVGALRQSAPAAPSTATSATAAASANSLAEALESAACPTTARQLLIAAGAAGGTSGFVGLNRCGCGLQVPSLTDLELDAFIEAQGRRNPDQLLVVMVTHSNSDSSEAARRADSLLRQYASANRNRRRGATAPCLAAARDNFRMLAYDLGAAAATTACTYPELLVRHNLRVGDALVYRQGRIMFAGALAGPEQLRRQLAECRRLGQRGCPGLPRDFRLSTSAWDCRREDPASETAALIGGVAMETGTNRAVTLDALTVLSASDNHPMLSCGLPKIR

Solvent-accessible surface area (backbone atoms only — not comparable to full-atom values): 41728 Å² total; per-residue (Å²): 111,75,65,62,52,55,56,60,72,69,54,77,78,82,74,67,77,66,54,63,58,51,51,51,50,48,50,51,51,51,51,52,53,51,50,53,52,51,49,53,55,46,55,60,57,69,64,61,74,69,63,78,74,54,70,68,62,86,57,90,52,84,45,75,44,76,41,74,68,59,13,38,37,34,33,41,77,84,52,46,65,33,35,41,36,38,47,84,64,39,28,35,38,31,40,44,82,63,84,88,50,103,59,75,48,80,32,29,41,37,32,20,74,34,32,36,41,39,39,34,74,48,74,86,44,56,25,37,38,32,40,82,63,36,39,34,34,19,37,62,82,77,64,46,75,76,42,80,42,72,60,59,93,50,61,82,44,61,48,99,60,71,45,73,45,61,35,54,97,40,36,32,40,38,35,38,27,63,39,42,25,34,41,39,38,42,59,95,81,40,65,50,74,47,78,37,31,55,48,72,63,52,55,52,46,25,71,71,71,25,56,55,105,81,69,55,74,61,83,86,76,83,86,70,84,68,74,81,74,78,87,86,84,80,96,74,80,53,70,64,60,56,52,52,54,51,51,54,54,52,51,53,54,51,52,51,51,53,53,51,52,53,51,52,52,53,52,53,56,62,72,63,59,76,89,82,80,86,83,85,82,89,81,89,84,86,88,85,91,82,89,84,89,76,91,81,84,88,86,78,85,58,66,68,56,53,52,57,48,50,51,50,50,52,52,51,48,52,53,52,52,54,49,51,48,56,48,27,63,73,70,70,49,78,77,79,77,76,79,74,80,86,71,82,87,80,86,89,82,89,86,82,86,82,87,88,87,86,88,80,87,83,89,81,89,80,90,83,88,86,86,82,91,83,89,80,85,86,85,83,91,84,82,84,88,87,86,93,83,85,90,83,91,82,85,86,82,92,79,84,89,80,90,80,78,93,79,80,78,72,64,63,58,54,55,54,51,53,54,51,51,52,56,51,38,44,67,36,65,34,61,66,44,33,36,52,51,54,52,47,60,74,76,34,103,64,79,91,77,70,91,73,71,86,67,68,86,55,59,76,59,60,52,61,46,39,65,90,33,44,65,63,48,42,46,25,45,18,71,68,40,55,80,32,33,39,34,42,35,26,34,44,88,86,45,85,82,44,68,43,30,52,42,40,52,48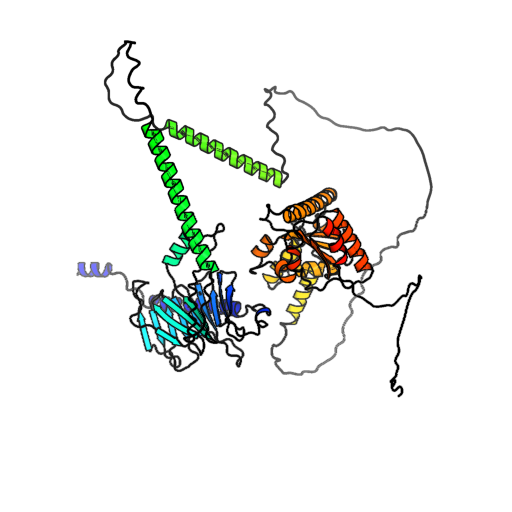,52,48,49,52,54,25,53,64,48,56,73,64,48,90,73,84,60,56,49,51,58,58,37,70,72,36,76,49,35,70,31,34,31,30,47,52,59,19,34,72,74,39,74,46,98,60,29,56,59,42,75,52,25,53,55,47,60,18,22,32,38,34,29,43,55,58,30,34,59,46,77,47,72,57,88,45,70,70,55,49,52,52,51,51,54,47,44,49,55,41,54,74,69,64,51,86,53,49,62,96,67,52,60,55,70,80,73,69,57,79,74,66,74,83,59,87,79,55,68,66,60,69,74,61,70,71,74,80,78,83,76,88,71,94,74,90,78,89,81,88,84,86,91,88,84,89,85,84,90,86,88,80,90,85,84,87,79,86,86,84,89,133

Mean predicted aligned error: 21.39 Å

Organism: NCBI:txid282301

InterPro domains:
  IPR029281 FAM194, C-terminal [PF14977] (60-224)

Foldseek 3Di:
DVVVVVVVVPDDDDDPPVVVVVVVVVVVVVVVVVVVVVVVVVVVVVPPPPPPVLQPPQDQDFDWDQFLQRWIFTAHSNSHTQWIQGHVFRKIWGWDPDPPDDDTDTQWIATQLRAIWGHAPDQQWWIWGDDNFWIFTARSPPRHTPDIDGAPPPQPDFGPDWDWTHRDPFWIWIGRHQQFIWIWGDDPQWIDIDGGYDDVVLVVCQVVPNDDVPGDGHDDDDPPGPNPDDDDDDDDPDPVVVVVVVVVVVVVVVVVVVVVVVVVVVVVVVVPPDPPPPDDDDDDDDDDDDDDDDDDDDDDPVPVVVVVVVVVVVVVVVVVVVVVVVVCVVVVNDDPDPPPDDDDDDDDDDDDDDDDDDDDDDDDDDDDDDDDDDDDDDDDDDDDDDDDDDDDDDDDDDDDDDDDDDDDPPPVLVVVLVVVLLVQLLVPLALQLNLVSQVCVVVDPDPPPNPDPQDDPQALFAAEHAPSCVLSNLQSLCVNPQQEKEKEAEEAPPCPPDPLNVQSVVQRVVVSVVLVVVPPPPDHSSNVQSPDSYGYYYYHFHVNVVPDSDVGGPCCVQAVDDRQWMFMDGSSATADIGHDPHDVSVVVSSVVSSVCVVVVNPHDDPRHYDDPVVPVVPPDDPPCPVVVVPPPDDPDPDDDDDDDDDDDDDDYDDDDDDDDDDDDDDDD

Secondary structure (DSSP, 8-state):
-HHHHHHHHSSPPPP-THHHHHHHHHHHHHHHHHHHHHHHHHHHHHT----TTSTT--S---EEEE-TTS-EEEE-TTSSEEEEE-TTT--EEEE---SSSSS--EEEEE-TTS-EEE--SSTTSPEEEE-SSEEEEE-TTT--EEEEEEPPSSTTSPPSS-EEEE-SSSEEEEEEETTEEEEEEEETTEEEEEEES--HHHHHHHHHH---TT-PPPPPP---------S-------HHHHHHHHHHHHHHHHHHHHHHHHHHHHHHHHHT---TTS---------------------SSSHHHHHHHHHHHHHHHHHHHHHHHHHHHHHTPPPPPPPPP-PPP-------------------------------PPPPP----------------------------HHHHHHHHHHHHHHHHHH--SHHHHHHHHHHHHH-S--TT-TT-------SSPPEE-HHHHHHHHHHHHHH-TTSEEEEEEE-TT--S-HHHHHHHHHHHHHHHHHHGGGGGS--HHHHHTTSSEEEEEEEHHHHHHHSSSSS-HHHHHH---TTEEEEEETTEEEEEEE--SHHHHHHHHHHHHHHHHTT---B-TT----GGGGTTSSS-GGGGGGGGT-S------------------------------------

Nearest PDB structures (foldseek):
  8d30-assembly1_A  TM=2.244E-01  e=2.389E-02  Homo sapiens
  8eoi-assembly1_A  TM=2.784E-01  e=3.226E-01  Homo sapiens
  5h1k-assembly2_B  TM=2.568E-01  e=5.682E-01  Homo sapiens

=== Feature glossary ===
The features interleaved in this record are:

— What the protein is —

Sequence gives the chain of amino acids in standard one-letter code (A=alanine, C=cysteine, …, Y=tyrosine), read N→C. It is the only feature that is directly encoded by the gene; all structural features are derived from the folded form of this sequence.

Database cross-references. InterPro integrates a dozen domain/family signature databases into unified entries with residue-range hits. GO terms attach function/process/location labels with evidence codes. CATH codes position the fold in a four-level structural taxonomy. Organism is the NCBI-taxonomy species name.

— Where its atoms are —

Atomic coordinates in PDBx/mmCIF format — the same representation the Protein Data Bank distributes. Each line of the _atom_site loop places one backbone atom in Cartesian space (units: ångströms, origin: arbitrary).

The six renders are orthographic views along the three Cartesian axes in both directions. Representation (cartoon, sticks, or surface) and color scheme (sequence-rainbow or by-chain) vary across proteins so the training set covers all the common visualization conventions.

— Local backbone conformation —

Eight-state secondary structure (DSSP): H is the canonical α-helix, G the tighter 3₁₀-helix, I the wider π-helix; E/B are β-structure, T and S are turns and bends, and '-' is everything else. DSSP derives these from the pattern of main-chain N–H···O=C hydrogen bonds, not from the sequence.

P-SEA three-state annotation labels each residue as helix, strand, or coil based purely on the geometry of the Cα trace. It serves as a fallback when the full backbone (and thus DSSP) is unavailable.

The φ/ψ torsion pair specifies the backbone conformation at each residue. φ rotates about the N–Cα bond, ψ about the Cα–C bond. Steric clashes forbid most of the (φ, ψ) plane — the allowed regions (α-helix basin, β-sheet basin, left-handed helix) are the Ramachandran-allowed regions.

— Global shape and packing —

The geometric summary reports three shape descriptors. Rg (radius of gyration) measures how spread out the Cα atoms are about their centre of mass; compact globular proteins have small Rg, elongated or unfolded ones large. Cα contacts (<8 Å, |i−j|>4) count long-range residue pairs in spatial proximity — high for tightly packed folds, near zero for rods or random coil. The bounding-box extents give the protein's footprint along x, y, z in Å.

Solvent-accessible surface area (SASA) is the area in Å² traced out by the centre of a 1.4 Å probe sphere (a water molecule) rolled over the protein's van der Waals surface (Shrake–Rupley / Lee–Richards construction). Buried residues have near-zero SASA; fully exposed residues can exceed 200 Å². The total SASA scales roughly with the number of surface residues.

The contact map is a binary N×N matrix image: pixel (i, j) is dark where Cα_i and Cα_j are within 8 Å and |i−j|>4. Because the |i−j|>4 filter removes local helical contacts, off-diagonal stripes parallel to the main diagonal indicate parallel β-sheets; stripes perpendicular to it indicate antiparallel β-sheets. The Ramachandran plot scatters every residue's (φ, ψ) pair against the sterically allowed regions. The PAE heatmap renders the predicted-aligned-error matrix.

— Structural neighborhood —

3Di is Foldseek's structural alphabet. Each residue is assigned one of twenty discrete states based on how its Cα sits relative to its spatial (not sequential) neighbors. Aligning 3Di strings finds structural homologs roughly as well as full 3D superposition, but orders of magnitude faster.

Nearest PDB neighbors are the top structural matches found by Foldseek when searching this structure against the entire Protein Data Bank. Each hit reports a TM-score (0 to 1; >0.5 almost always implies the same fold) and an E-value. These are *structural* homologs — they may share no detectable sequence similarity.

— Confidence and disorder —

For AlphaFold models, the B-factor field carries pLDDT — the model's own estimate of local accuracy on a 0–100 scale. Regions with pLDDT<50 should be treated as essentially unmodeled; they often correspond to intrinsically disordered segments.

Crystallographic B-factors measure how much each atom's electron density is smeared out, in Å². They rise in mobile loops and surface residues and fall in the buried interior. In AlphaFold models this column is repurposed to hold pLDDT instead.

Predicted aligned error is AlphaFold's pairwise confidence. Unlike pLDDT (per-residue), PAE is per-residue-pair and captures whether two parts of the structure are correctly placed relative to each other. Units are ångströms of expected positional error.